Protein AF-0000000067007371 (afdb_homodimer)

Organism: NCBI:txid86049

Secondary structure (DSSP, 8-state):
----S--TTS-HHHHT--SEEEEE-SSHHHHHHHHHHHHHHHHH---EEEEE--GGGTGGGSHHHHTT-TT--S-EEEETTSSS-EEE-SHHHHHHHHHHHH-TT-SSS-SSHHHHHHHHHHHHHIIIIIHHHHHHHHIIIIISSS--HHHHHHHHHHHHHHHHHHHHHHHTTTSSS--SSSSSSTT----HHHHHHHHHHTTTTTTT--HHHHTT-HHHHHHHHHHHT-HHHHHHTSGGGS--/----S--TTS-HHHHT--SEEEEE-SSHHHHHHHHHHHHHHHHH---EEEEE--GGGTGGGSHHHHHH-TT--S-EEEETTSSS-EEE-SHHHHHHHHHHHH-TT-SSS-SSHHHHHHHHHHHHHIIIIIHHHHHHHHIIIIISSS--HHHHHHHHHHHHHHHHHHHHHHHTTTSSS--SSSBSSTT-B--HHHHHHHHHHTTTTTTT--HHHHTT-HHHHHHHHHHHT-HHHHHHTSGGGS--

pLDDT: mean 97.07, std 6.22, range [36.91, 99.0]

Sequence (488 aa):
MANNLYIAETPKEVAEAKGLHLITQNTPNGQATQILLEELADSYGTQWTTTLINIMTNEQKKEWFLRLNPNGRIPVLVDNTQSPPFSVIETSAQLLYLLKFFDKEDKFGFKDELERNEALQWIFFWHGGGAPYQGQVNHFTRAAPEKIPYAINRYKNETLRVYGVLEIRLSGIYADGPRDYLAGKGKGKYSVADIKTWPWVKGWERSGFTADEMKPFPHLMKWVDRIAAREPVQRGIGDKYVQKMANNLYIAETPKEVAEAKGLHLITQNTPNGQATQILLEELADSYGTQWTTTLINIMTNEQKKEWFLRLNPNGRIPVLVDNTQSPPFSVIETSAQLLYLLKFFDKEDKFGFKDELERNEALQWIFFWHGGGAPYQGQVNHFTRAAPEKIPYAINRYKNETLRVYGVLEIRLSGIYADGPRDYLAGKGKGKYSVADIKTWPWVKGWERSGFTADEMKPFPHLMKWVDRIAAREPVQRGIGDKYVQK

Solvent-accessible surface area (backbone atoms only — not comparable to full-atom values): 25617 Å² total; per-residue (Å²): 124,83,59,53,60,64,50,93,79,29,55,62,76,67,64,67,49,61,48,36,33,36,39,27,40,76,41,45,60,22,22,24,49,38,20,51,49,39,44,35,24,75,75,70,63,54,72,69,46,75,47,76,55,60,69,90,74,45,59,36,68,35,67,46,40,30,48,53,28,63,78,38,58,72,30,37,40,34,35,47,77,42,88,71,62,42,60,34,34,44,54,68,35,37,48,52,49,43,44,73,76,62,33,89,80,35,72,46,58,52,85,51,68,67,40,36,45,46,25,40,22,48,35,45,43,29,47,38,44,41,51,49,29,46,51,45,24,41,36,40,70,68,64,43,93,56,86,46,69,67,61,35,50,51,24,46,50,50,30,51,50,44,52,46,31,51,19,46,59,23,42,12,79,68,41,94,40,59,32,70,33,82,22,50,72,80,40,32,44,73,26,54,31,43,43,62,40,44,49,52,60,69,39,42,55,84,58,67,50,51,72,76,76,46,59,87,29,60,49,43,52,51,39,46,53,59,53,61,70,36,67,37,45,46,54,26,69,30,71,88,50,48,85,129,124,82,60,53,62,64,50,92,79,30,54,64,75,67,65,68,50,60,48,34,34,36,37,28,40,75,41,46,60,23,23,26,50,38,20,51,50,40,44,35,24,74,74,69,65,54,70,70,46,75,47,76,55,59,68,90,74,46,58,36,68,34,67,45,40,28,50,54,27,63,76,38,60,70,30,37,38,32,34,48,79,43,88,71,62,43,62,34,34,44,53,68,34,38,48,52,49,43,45,72,77,63,32,90,79,36,73,47,58,51,85,52,67,67,40,36,45,44,25,41,23,49,35,48,42,28,47,38,43,40,50,50,30,45,51,45,24,40,36,40,71,68,66,45,93,57,88,46,68,69,60,36,52,50,23,46,52,49,31,52,51,45,51,48,31,51,20,46,61,22,42,13,78,70,40,94,42,59,32,67,33,81,22,50,73,82,40,32,43,74,26,53,34,42,43,60,40,44,48,52,62,69,39,43,55,83,58,68,49,50,73,78,78,46,60,87,29,60,50,42,52,50,39,46,53,59,53,60,68,38,65,37,46,47,55,26,70,32,70,87,51,49,87,129

Nearest PDB structures (foldseek):
  5hfk-assembly1_B  TM=9.482E-01  e=2.606E-15  Escherichia coli K-12
  3gx0-assembly1_A-2  TM=9.433E-01  e=2.606E-15  Escherichia coli K-12
  4zb6-assembly2_C  TM=9.340E-01  e=1.741E-14  Phanerodontia chrysosporium
  4zba-assembly2_C  TM=9.296E-01  e=2.127E-14  Phanerodontia chrysosporium
  4zb8-assembly1_A  TM=9.140E-01  e=2.731E-14  Phanerodontia chrysosporium

Radius of gyration: 21.6 Å; Cα contacts (8 Å, |Δi|>4): 812; chains: 2; bounding box: 57×59×53 Å

InterPro domains:
  IPR004045 Glutathione S-transferase, N-terminal [PF02798] (30-99)
  IPR004045 Glutathione S-transferase, N-terminal [PS50404] (17-106)
  IPR004046 Glutathione S-transferase, C-terminal [PF00043] (157-231)
  IPR010987 Glutathione S-transferase, C-terminal-like [PS50405] (112-244)
  IPR036249 Thioredoxin-like superfamily [SSF52833] (24-106)
  IPR036282 Glutathione S-transferase, C-terminal domain superfamily [SSF47616] (111-238)
  IPR040079 Glutathione transferase family [SFLDS00019] (25-230)

Foldseek 3Di:
DPLDLADPPADPCVVVFAFKEKEAFLALLQLLLLLVQLVLCVVPVDDYYYDYDDCVVLPLVDPSNCSLPVVSDDIWMWGVVDVNIDIDDDSLSSQVVCCVPRVVPQLQADPDPVLNVQLVVLLCLCSVQQPVLLVQLCCQVPVDPDHDPVSNVVSVVSNLVSLVVQLCQQQQPVHDGGALDRTDPDNDHNHSSLSSHQSRVLCCVVSPDDPVSCVVRVSSVNSNVVVCPDPSSDVSNDPVNHDD/DPLDLADPPADPCVVVFAFKEKEAFLALLQLLLLLVQLVLCVVPVDDYYYDYDDCVVLPLVDPSNCSLPVVSDDIWMWGVVDVNIDIADDSLSSQVVCCVPRVVPQLQADPDPVLNVQLVVLLCLCSVQQPVLLVQLCCQVPVDPDHDPVSNVVSVVSNLVSLVVQLCQQQQPVHDGGALDRTDPDNDHNHSSLSSHQSRVLCCVVSPDDPVSCVVRVSSVNSNVVVCPDPSSDVSNDPVNHDD

Structure (mmCIF, N/CA/C/O backbone):
data_AF-0000000067007371-model_v1
#
loop_
_entity.id
_entity.type
_entity.pdbx_description
1 polymer 'Disulfide-bond oxidoreductase'
#
loop_
_atom_site.group_PDB
_atom_site.id
_atom_site.type_symbol
_atom_site.label_atom_id
_atom_site.label_alt_id
_atom_site.label_comp_id
_atom_site.label_asym_id
_atom_site.label_entity_id
_atom_site.label_seq_id
_atom_site.pdbx_PDB_ins_code
_atom_site.Cartn_x
_atom_site.Cartn_y
_atom_site.Cartn_z
_atom_site.occupancy
_atom_site.B_iso_or_equiv
_atom_site.auth_seq_id
_atom_site.auth_comp_id
_atom_site.auth_asym_id
_atom_site.auth_atom_id
_atom_site.pdbx_PDB_model_num
ATOM 1 N N . MET A 1 1 ? -29 11.773 10.828 1 38.19 1 MET A N 1
ATOM 2 C CA . MET A 1 1 ? -28.078 12.891 11.031 1 38.19 1 MET A CA 1
ATOM 3 C C . MET A 1 1 ? -27.188 13.094 9.812 1 38.19 1 MET A C 1
ATOM 5 O O . MET A 1 1 ? -26.734 12.117 9.195 1 38.19 1 MET A O 1
ATOM 9 N N . ALA A 1 2 ? -27.234 14.094 9.156 1 43.28 2 ALA A N 1
ATOM 10 C CA . ALA A 1 2 ? -26.516 14.43 7.934 1 43.28 2 ALA A CA 1
ATOM 11 C C . ALA A 1 2 ? -25.062 13.984 8.016 1 43.28 2 ALA A C 1
ATOM 13 O O . ALA A 1 2 ? -24.406 14.141 9.047 1 43.28 2 ALA A O 1
ATOM 14 N N . ASN A 1 3 ? -24.562 12.922 7.254 1 58.81 3 ASN A N 1
ATOM 15 C CA . ASN A 1 3 ? -23.234 12.352 7.008 1 58.81 3 ASN A CA 1
ATOM 16 C C . ASN A 1 3 ? -22.188 13.43 6.773 1 58.81 3 ASN A C 1
ATOM 18 O O . ASN A 1 3 ? -21.828 13.703 5.633 1 58.81 3 ASN A O 1
ATOM 22 N N . ASN A 1 4 ? -22.094 14.352 7.801 1 80.81 4 ASN A N 1
ATOM 23 C CA . ASN A 1 4 ? -21.219 15.508 7.66 1 80.81 4 ASN A CA 1
ATOM 24 C C . ASN A 1 4 ? -19.781 15.156 8.039 1 80.81 4 ASN A C 1
ATOM 26 O O . ASN A 1 4 ? -19.531 14.617 9.125 1 80.81 4 ASN A O 1
ATOM 30 N N . LEU A 1 5 ? -18.891 15.391 7.152 1 91.25 5 LEU A N 1
ATOM 31 C CA . LEU A 1 5 ? -17.453 15.203 7.395 1 91.25 5 LEU A CA 1
ATOM 32 C C . LEU A 1 5 ? -16.984 16.047 8.57 1 91.25 5 LEU A C 1
ATOM 34 O O . LEU A 1 5 ? -16.125 15.625 9.352 1 91.25 5 LEU A O 1
ATOM 38 N N . TYR A 1 6 ? -17.625 17.234 8.734 1 95.5 6 TYR A N 1
ATOM 39 C CA . TYR A 1 6 ? -17.25 18.156 9.805 1 95.5 6 TYR A CA 1
ATOM 40 C C . TYR A 1 6 ? -18.375 18.281 10.836 1 95.5 6 TYR A C 1
ATOM 42 O O . TYR A 1 6 ? -19.531 18.484 10.477 1 95.5 6 TYR A O 1
ATOM 50 N N . ILE A 1 7 ? -18 18.109 12.094 1 95.94 7 ILE A N 1
ATOM 51 C CA . ILE A 1 7 ? -18.938 18.234 13.211 1 95.94 7 ILE A CA 1
ATOM 52 C C . ILE A 1 7 ? -18.531 19.406 14.102 1 95.94 7 ILE A C 1
ATOM 54 O O . ILE A 1 7 ? -17.516 20.062 13.852 1 95.94 7 ILE A O 1
ATOM 58 N N . ALA A 1 8 ? -19.344 19.656 15.086 1 96 8 ALA A N 1
ATOM 59 C CA . ALA A 1 8 ? -19.109 20.812 15.953 1 96 8 ALA A CA 1
ATOM 60 C C . ALA A 1 8 ? -17.734 20.75 16.609 1 96 8 ALA A C 1
ATOM 62 O O . ALA A 1 8 ? -17.094 21.766 16.844 1 96 8 ALA A O 1
ATOM 63 N N . GLU A 1 9 ? -17.25 19.5 16.828 1 96.44 9 GLU A N 1
ATOM 64 C CA . GLU A 1 9 ? -16 19.281 17.547 1 96.44 9 GLU A CA 1
ATOM 65 C C . GLU A 1 9 ? -14.797 19.391 16.609 1 96.44 9 GLU A C 1
ATOM 67 O O . GLU A 1 9 ? -13.648 19.422 17.062 1 96.44 9 GLU A O 1
ATOM 72 N N . THR A 1 10 ? -15.039 19.453 15.352 1 97.56 10 THR A N 1
ATOM 73 C CA . THR A 1 10 ? -13.938 19.641 14.414 1 97.56 10 THR A CA 1
ATOM 74 C C . THR A 1 10 ? -13.266 20.984 14.625 1 97.56 10 THR A C 1
ATOM 76 O O . THR A 1 10 ? -13.938 22.031 14.641 1 97.56 10 THR A O 1
ATOM 79 N N . PRO A 1 11 ? -11.914 21 14.836 1 97.75 11 PRO A N 1
ATOM 80 C CA . PRO A 1 11 ? -11.242 22.281 15 1 97.75 11 PRO A CA 1
ATOM 81 C C . PRO A 1 11 ? -11.578 23.281 13.883 1 97.75 11 PRO A C 1
ATOM 83 O O . PRO A 1 11 ? -11.68 22.891 12.719 1 97.75 11 PRO A O 1
ATOM 86 N N . LYS A 1 12 ? -11.688 24.516 14.203 1 97.25 12 LYS A N 1
ATOM 87 C CA . LYS A 1 12 ? -12.125 25.562 13.281 1 97.25 12 LYS A CA 1
ATOM 88 C C . LYS A 1 12 ? -11.203 25.641 12.07 1 97.25 12 LYS A C 1
ATOM 90 O O . LYS A 1 12 ? -11.672 25.797 10.938 1 97.25 12 LYS A O 1
ATOM 95 N N . GLU A 1 13 ? -9.93 25.516 12.297 1 96.81 13 GLU A N 1
ATOM 96 C CA . GLU A 1 13 ? -8.953 25.641 11.211 1 96.81 13 GLU A CA 1
ATOM 97 C C . GLU A 1 13 ? -9.148 24.531 10.18 1 96.81 13 GLU A C 1
ATOM 99 O O . GLU A 1 13 ? -8.836 24.703 9 1 96.81 13 GLU A O 1
ATOM 104 N N . VAL A 1 14 ? -9.648 23.375 10.586 1 97.88 14 VAL A N 1
ATOM 105 C CA . VAL A 1 14 ? -9.914 22.266 9.688 1 97.88 14 VAL A CA 1
ATOM 106 C C . VAL A 1 14 ? -11.281 22.438 9.031 1 97.88 14 VAL A C 1
ATOM 108 O O . VAL A 1 14 ? -11.398 22.359 7.805 1 97.88 14 VAL A O 1
ATOM 111 N N . ALA A 1 15 ? -12.281 22.766 9.828 1 96.94 15 ALA A N 1
ATOM 112 C CA . ALA A 1 15 ? -13.664 22.844 9.352 1 96.94 15 ALA A CA 1
ATOM 113 C C . ALA A 1 15 ? -13.844 24.016 8.383 1 96.94 15 ALA A C 1
ATOM 115 O O . ALA A 1 15 ? -14.68 23.953 7.48 1 96.94 15 ALA A O 1
ATOM 116 N N . GLU A 1 16 ? -13.047 25.078 8.492 1 97.06 16 GLU A N 1
ATOM 117 C CA . GLU A 1 16 ? -13.234 26.281 7.699 1 97.06 16 GLU A CA 1
ATOM 118 C C . GLU A 1 16 ? -12.203 26.375 6.578 1 97.06 16 GLU A C 1
ATOM 120 O O . GLU A 1 16 ? -12.219 27.328 5.789 1 97.06 16 GLU A O 1
ATOM 125 N N . ALA A 1 17 ? -11.273 25.391 6.566 1 97.31 17 ALA A N 1
ATOM 126 C CA . ALA A 1 17 ? -10.273 25.406 5.5 1 97.31 17 ALA A CA 1
ATOM 127 C C . ALA A 1 17 ? -10.938 25.375 4.125 1 97.31 17 ALA A C 1
ATOM 129 O O . ALA A 1 17 ? -11.961 24.719 3.938 1 97.31 17 ALA A O 1
ATOM 130 N N . LYS A 1 18 ? -10.359 26.094 3.213 1 96.06 18 LYS A N 1
ATOM 131 C CA . LYS A 1 18 ? -10.82 26.109 1.828 1 96.06 18 LYS A CA 1
ATOM 132 C C . LYS A 1 18 ? -9.82 25.422 0.902 1 96.06 18 LYS A C 1
ATOM 134 O O . LYS A 1 18 ? -8.656 25.234 1.269 1 96.06 18 LYS A O 1
ATOM 139 N N . GLY A 1 19 ? -10.305 24.984 -0.241 1 97.88 19 GLY A N 1
ATOM 140 C CA . GLY A 1 19 ? -9.391 24.328 -1.167 1 97.88 19 GLY A CA 1
ATOM 141 C C . GLY A 1 19 ? -8.789 23.047 -0.605 1 97.88 19 GLY A C 1
ATOM 142 O O . GLY A 1 19 ? -9.477 22.266 0.059 1 97.88 19 GLY A O 1
ATOM 143 N N . LEU A 1 20 ? -7.516 22.781 -0.909 1 98.81 20 LEU A N 1
ATOM 144 C CA . LEU A 1 20 ? -6.785 21.641 -0.361 1 98.81 20 LEU A CA 1
ATOM 145 C C . LEU A 1 20 ? -6.316 21.938 1.062 1 98.81 20 LEU A C 1
ATOM 147 O O . LEU A 1 20 ? -5.812 23.016 1.345 1 98.81 20 LEU A O 1
ATOM 151 N N . HIS A 1 21 ? -6.543 20.984 1.961 1 98.88 21 HIS A N 1
A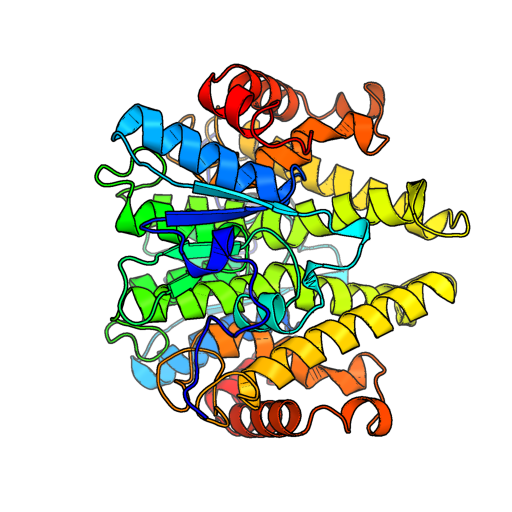TOM 152 C CA . HIS A 1 21 ? -6.113 21.109 3.35 1 98.88 21 HIS A CA 1
ATOM 153 C C . HIS A 1 21 ? -5.449 19.828 3.84 1 98.88 21 HIS A C 1
ATOM 155 O O . HIS A 1 21 ? -6.008 18.734 3.682 1 98.88 21 HIS A O 1
ATOM 161 N N . LEU A 1 22 ? -4.238 19.969 4.398 1 98.94 22 LEU A N 1
ATOM 162 C CA . LEU A 1 22 ? -3.479 18.828 4.895 1 98.94 22 LEU A CA 1
ATOM 163 C C . LEU A 1 22 ? -3.436 18.828 6.418 1 98.94 22 LEU A C 1
ATOM 165 O O . LEU A 1 22 ? -3.012 19.797 7.035 1 98.94 22 LEU A O 1
ATOM 169 N N . ILE A 1 23 ? -3.963 17.812 7.035 1 98.88 23 ILE A N 1
ATOM 170 C CA . ILE A 1 23 ? -3.775 17.547 8.461 1 98.88 23 ILE A CA 1
ATOM 171 C C . ILE A 1 23 ? -2.621 16.562 8.648 1 98.88 23 ILE A C 1
ATOM 173 O O . ILE A 1 23 ? -2.688 15.422 8.188 1 98.88 23 ILE A O 1
ATOM 177 N N . THR A 1 24 ? -1.549 17 9.352 1 98.69 24 THR A N 1
ATOM 178 C CA . THR A 1 24 ? -0.344 16.188 9.289 1 98.69 24 THR A CA 1
ATOM 179 C C . THR A 1 24 ? 0.522 16.406 10.531 1 98.69 24 THR A C 1
ATOM 181 O O . THR A 1 24 ? 0.162 17.188 11.414 1 98.69 24 THR A O 1
ATOM 184 N N . GLN A 1 25 ? 1.414 15.617 10.719 1 98.38 25 GLN A N 1
ATOM 185 C CA . GLN A 1 25 ? 2.607 15.727 11.547 1 98.38 25 GLN A CA 1
ATOM 186 C C . GLN A 1 25 ? 3.857 15.32 10.773 1 98.38 25 GLN A C 1
ATOM 188 O O . GLN A 1 25 ? 3.797 14.461 9.891 1 98.38 25 GLN A O 1
ATOM 193 N N . ASN A 1 26 ? 5.02 15.883 11.078 1 98.19 26 ASN A N 1
ATOM 194 C CA . ASN A 1 26 ? 6.223 15.781 10.258 1 98.19 26 ASN A CA 1
ATOM 195 C C . ASN A 1 26 ? 6.902 14.422 10.43 1 98.19 26 ASN A C 1
ATOM 197 O O . ASN A 1 26 ? 8.102 14.359 10.695 1 98.19 26 ASN A O 1
ATOM 201 N N . THR A 1 27 ? 6.141 13.391 10.266 1 97.62 27 THR A N 1
ATOM 202 C CA . THR A 1 27 ? 6.613 12.016 10.188 1 97.62 27 THR A CA 1
ATOM 203 C C . THR A 1 27 ? 6.895 11.625 8.734 1 97.62 27 THR A C 1
ATOM 205 O O . THR A 1 27 ? 6.52 12.344 7.809 1 97.62 27 THR A O 1
ATOM 208 N N . PRO A 1 28 ? 7.543 10.508 8.523 1 98.31 28 PRO A N 1
ATOM 209 C CA . PRO A 1 28 ? 7.836 10.117 7.145 1 98.31 28 PRO A CA 1
ATOM 210 C C . PRO A 1 28 ? 6.582 10.016 6.277 1 98.31 28 PRO A C 1
ATOM 212 O O . PRO A 1 28 ? 6.605 10.398 5.105 1 98.31 28 PRO A O 1
ATOM 215 N N . ASN A 1 29 ? 5.473 9.523 6.836 1 98.44 29 ASN A N 1
ATOM 216 C CA . ASN A 1 29 ? 4.234 9.438 6.07 1 98.44 29 ASN A CA 1
ATOM 217 C C . ASN A 1 29 ? 3.691 10.828 5.738 1 98.44 29 ASN A C 1
ATOM 219 O O . ASN A 1 29 ? 3.236 11.062 4.617 1 98.44 29 ASN A O 1
ATOM 223 N N . GLY A 1 30 ? 3.703 11.742 6.707 1 98.75 30 GLY A N 1
ATOM 224 C CA . GLY A 1 30 ? 3.303 13.109 6.414 1 98.75 30 GLY A CA 1
ATOM 225 C C . GLY A 1 30 ? 4.184 13.781 5.375 1 98.75 30 GLY A C 1
ATOM 226 O O . GLY A 1 30 ? 3.684 14.469 4.48 1 98.75 30 GLY A O 1
ATOM 227 N N . GLN A 1 31 ? 5.453 13.5 5.457 1 98.94 31 GLN A N 1
ATOM 228 C CA . GLN A 1 31 ? 6.453 14.156 4.625 1 98.94 31 GLN A CA 1
ATOM 229 C C . GLN A 1 31 ? 6.238 13.836 3.148 1 98.94 31 GLN A C 1
ATOM 231 O O . GLN A 1 31 ? 6.488 14.672 2.281 1 98.94 31 GLN A O 1
ATOM 236 N N . ALA A 1 32 ? 5.793 12.672 2.818 1 98.94 32 ALA A N 1
ATOM 237 C CA . ALA A 1 32 ? 5.562 12.32 1.42 1 98.94 32 ALA A CA 1
ATOM 238 C C . ALA A 1 32 ? 4.539 13.25 0.779 1 98.94 32 ALA A C 1
ATOM 240 O O . ALA A 1 32 ? 4.777 13.805 -0.297 1 98.94 32 ALA A O 1
ATOM 241 N N . THR A 1 33 ? 3.422 13.445 1.438 1 98.94 33 THR A N 1
ATOM 242 C CA . THR A 1 33 ? 2.381 14.328 0.919 1 98.94 33 THR A CA 1
ATOM 243 C C . THR A 1 33 ? 2.846 15.781 0.935 1 98.94 33 THR A C 1
ATOM 245 O O . THR A 1 33 ? 2.617 16.516 -0.024 1 98.94 33 THR A O 1
ATOM 248 N N . GLN A 1 34 ? 3.537 16.125 2.014 1 98.94 34 GLN A N 1
ATOM 249 C CA . GLN A 1 34 ? 4.078 17.469 2.123 1 98.94 34 GLN A CA 1
ATOM 250 C C . GLN A 1 34 ? 5.012 17.797 0.957 1 98.94 34 GLN A C 1
ATOM 252 O O . GLN A 1 34 ? 4.891 18.844 0.326 1 98.94 34 GLN A O 1
ATOM 257 N N . ILE A 1 35 ? 5.891 16.875 0.633 1 99 35 ILE A N 1
ATOM 258 C CA . ILE A 1 35 ? 6.879 17.047 -0.424 1 99 35 ILE A CA 1
ATOM 259 C C . ILE A 1 35 ? 6.172 17.219 -1.768 1 99 35 ILE A C 1
ATOM 261 O O . ILE A 1 35 ? 6.5 18.125 -2.537 1 99 35 ILE A O 1
ATOM 265 N N . LEU A 1 36 ? 5.191 16.359 -2.07 1 99 36 LEU A N 1
ATOM 266 C CA . LEU A 1 36 ? 4.52 16.469 -3.359 1 99 36 LEU A CA 1
ATOM 267 C C . LEU A 1 36 ? 3.775 17.797 -3.459 1 99 36 LEU A C 1
ATOM 269 O O . LEU A 1 36 ? 3.754 18.438 -4.52 1 99 36 LEU A O 1
ATOM 273 N N . LEU A 1 37 ? 3.139 18.25 -2.359 1 98.94 37 LEU A N 1
ATOM 274 C CA . LEU A 1 37 ? 2.453 19.531 -2.367 1 98.94 37 LEU A CA 1
ATOM 275 C C . LEU A 1 37 ? 3.43 20.672 -2.66 1 98.94 37 LEU A C 1
ATOM 277 O O . LEU A 1 37 ? 3.129 21.562 -3.455 1 98.94 37 LEU A O 1
ATOM 281 N N . GLU A 1 38 ? 4.609 20.609 -2.041 1 98.94 38 GLU A N 1
ATOM 282 C CA . GLU A 1 38 ? 5.637 21.609 -2.305 1 98.94 38 GLU A CA 1
ATOM 283 C C . GLU A 1 38 ? 6.094 21.562 -3.76 1 98.94 38 GLU A C 1
ATOM 285 O O . GLU A 1 38 ? 6.305 22.609 -4.383 1 98.94 38 GLU A O 1
ATOM 290 N N . GLU A 1 39 ? 6.258 20.375 -4.32 1 98.94 39 GLU A N 1
ATOM 291 C CA . GLU A 1 39 ? 6.609 20.203 -5.727 1 98.94 39 GLU A CA 1
ATOM 292 C C . GLU A 1 39 ? 5.543 20.812 -6.633 1 98.94 39 GLU A C 1
ATOM 294 O O . GLU A 1 39 ? 5.867 21.516 -7.602 1 98.94 39 GLU A O 1
ATOM 299 N N . LEU A 1 40 ? 4.309 20.562 -6.344 1 98.94 40 LEU A N 1
ATOM 300 C CA . LEU A 1 40 ? 3.195 21.062 -7.148 1 98.94 40 LEU A CA 1
ATOM 301 C C . LEU A 1 40 ? 3.074 22.578 -7.047 1 98.94 40 LEU A C 1
ATOM 303 O O . LEU A 1 40 ? 2.693 23.234 -8.016 1 98.94 40 LEU A O 1
ATOM 307 N N . ALA A 1 41 ? 3.346 23.078 -5.863 1 98.81 41 ALA A N 1
ATOM 308 C CA . ALA A 1 41 ? 3.357 24.531 -5.707 1 98.81 41 ALA A CA 1
ATOM 309 C C . ALA A 1 41 ? 4.371 25.172 -6.645 1 98.81 41 ALA A C 1
ATOM 311 O O . ALA A 1 41 ? 4.059 26.141 -7.336 1 98.81 41 ALA A O 1
ATOM 312 N N . ASP A 1 42 ? 5.543 24.625 -6.664 1 98.81 42 ASP A N 1
ATOM 313 C CA . ASP A 1 42 ? 6.598 25.172 -7.512 1 98.81 42 ASP A CA 1
ATOM 314 C C . ASP A 1 42 ? 6.25 25.016 -8.992 1 98.81 42 ASP A C 1
ATOM 316 O O . ASP A 1 42 ? 6.559 25.891 -9.805 1 98.81 42 ASP A O 1
ATOM 320 N N . SER A 1 43 ? 5.598 23.953 -9.352 1 98.75 43 SER A N 1
ATOM 321 C CA . SER A 1 43 ? 5.367 23.625 -10.758 1 98.75 43 SER A CA 1
ATOM 322 C C . SER A 1 43 ? 4.121 24.312 -11.289 1 98.75 43 SER A C 1
ATOM 324 O O . SER A 1 43 ? 4.062 24.672 -12.469 1 98.75 43 SER A O 1
ATOM 326 N N . TYR A 1 44 ? 3.1 24.484 -10.422 1 98.62 44 TYR A N 1
ATOM 327 C CA . TYR A 1 44 ? 1.796 24.875 -10.953 1 98.62 44 TYR A CA 1
ATOM 328 C C . TYR A 1 44 ? 1.174 25.984 -10.117 1 98.62 44 TYR A C 1
ATOM 330 O O . TYR A 1 44 ? 0.055 26.422 -10.391 1 98.62 44 TYR A O 1
ATOM 338 N N . GLY A 1 45 ? 1.798 26.391 -9.047 1 98.69 45 GLY A N 1
ATOM 339 C CA . GLY A 1 45 ? 1.226 27.375 -8.148 1 98.69 45 GLY A CA 1
ATOM 340 C C . GLY A 1 45 ? 0.142 26.828 -7.25 1 98.69 45 GLY A C 1
ATOM 341 O O . GLY A 1 45 ? -0.699 27.562 -6.746 1 98.69 45 GLY A O 1
ATOM 342 N N . THR A 1 46 ? 0.158 25.516 -7.031 1 98.75 46 THR A N 1
ATOM 343 C CA . THR A 1 46 ? -0.824 24.859 -6.176 1 98.75 46 THR A CA 1
ATOM 344 C C . THR A 1 46 ? -0.769 25.422 -4.762 1 98.75 46 THR A C 1
ATOM 346 O O . THR A 1 46 ? 0.314 25.594 -4.199 1 98.75 46 THR A O 1
ATOM 349 N N . GLN A 1 47 ? -1.953 25.688 -4.238 1 98.69 47 GLN A N 1
ATOM 350 C CA . GLN A 1 47 ? -2.061 26.219 -2.883 1 98.69 47 GLN A CA 1
ATOM 351 C C . GLN A 1 47 ? -2.773 25.219 -1.966 1 98.69 47 GLN A C 1
ATOM 353 O O . GLN A 1 47 ? -3.641 24.469 -2.412 1 98.69 47 GLN A O 1
ATOM 358 N N . TRP A 1 48 ? -2.355 25.25 -0.688 1 98.81 48 TRP A N 1
ATOM 359 C CA . TRP A 1 48 ? -3.018 24.453 0.339 1 98.81 48 TRP A CA 1
ATOM 360 C C . TRP A 1 48 ? -2.803 25.062 1.722 1 98.81 48 TRP A C 1
ATOM 362 O O . TRP A 1 48 ? -1.942 25.922 1.899 1 98.81 48 TRP A O 1
ATOM 372 N N . THR A 1 49 ? -3.635 24.656 2.637 1 98.69 49 THR A N 1
ATOM 373 C CA . THR A 1 49 ? -3.43 24.984 4.043 1 98.69 49 THR A CA 1
ATOM 374 C C . THR A 1 49 ? -3.125 23.719 4.852 1 98.69 49 THR A C 1
ATOM 376 O O . THR A 1 49 ? -3.301 22.609 4.359 1 98.69 49 THR A O 1
ATOM 379 N N . THR A 1 50 ? -2.541 23.922 6.035 1 98.56 50 THR A N 1
ATOM 380 C CA . THR A 1 50 ? -2.104 22.797 6.84 1 98.56 50 THR A CA 1
ATOM 381 C C . THR A 1 50 ? -2.51 22.969 8.297 1 98.56 50 THR A C 1
ATOM 383 O O . THR A 1 50 ? -2.416 24.078 8.844 1 98.56 50 THR A O 1
ATOM 386 N N . THR A 1 51 ? -3.041 22 8.859 1 98.5 51 THR A N 1
ATOM 387 C CA . THR A 1 51 ? -3.166 21.875 10.305 1 98.5 51 THR A CA 1
ATOM 388 C C . THR A 1 51 ? -2.199 20.828 10.852 1 98.5 51 THR A C 1
ATOM 390 O O . THR A 1 51 ? -2.227 19.672 10.422 1 98.5 51 THR A O 1
ATOM 393 N N . LEU A 1 52 ? -1.316 21.25 11.75 1 98.25 52 LEU A N 1
ATOM 394 C CA . LEU A 1 52 ? -0.397 20.328 12.414 1 98.25 52 LEU A CA 1
ATOM 395 C C . LEU A 1 52 ? -1.009 19.797 13.703 1 98.25 52 LEU A C 1
ATOM 397 O O . LEU A 1 52 ? -1.534 20.547 14.516 1 98.25 52 LEU A O 1
ATOM 401 N N . ILE A 1 53 ? -1.025 18.5 13.844 1 97.12 53 ILE A N 1
ATOM 402 C CA . ILE A 1 53 ? -1.511 17.906 15.086 1 97.12 53 ILE A CA 1
ATOM 403 C C . ILE A 1 53 ? -0.407 17.078 15.727 1 97.12 53 ILE A C 1
ATOM 405 O O . ILE A 1 53 ? 0.589 16.75 15.078 1 97.12 53 ILE A O 1
ATOM 409 N N . ASN A 1 54 ? -0.558 16.812 17.062 1 95.94 54 ASN A N 1
ATOM 410 C CA . ASN A 1 54 ? 0.331 15.93 17.812 1 95.94 54 ASN A CA 1
ATOM 411 C C . ASN A 1 54 ? -0.299 14.562 18.047 1 95.94 54 ASN A C 1
ATOM 413 O O . ASN A 1 54 ? -1.179 14.414 18.891 1 95.94 54 ASN A O 1
ATOM 417 N N . ILE A 1 55 ? 0.226 13.57 17.344 1 94.94 55 ILE A N 1
ATOM 418 C CA . ILE A 1 55 ? -0.418 12.266 17.375 1 94.94 55 ILE A CA 1
ATOM 419 C C . ILE A 1 55 ? -0.149 11.602 18.734 1 94.94 55 ILE A C 1
ATOM 421 O O . ILE A 1 55 ? -0.833 10.648 19.109 1 94.94 55 ILE A O 1
ATOM 425 N N . MET A 1 56 ? 0.822 12.125 19.453 1 93.75 56 MET A N 1
ATOM 426 C CA . MET A 1 56 ? 1.117 11.562 20.766 1 93.75 56 MET A CA 1
ATOM 427 C C . MET A 1 56 ? -0.007 11.859 21.766 1 93.75 56 MET A C 1
ATOM 429 O O . MET A 1 56 ? -0.099 11.227 22.812 1 93.75 56 MET A O 1
ATOM 433 N N . THR A 1 57 ? -0.854 12.812 21.469 1 95.62 57 THR A N 1
ATOM 434 C CA . THR A 1 57 ? -1.969 13.172 22.344 1 95.62 57 THR A CA 1
ATOM 435 C C . THR A 1 57 ? -3.234 12.422 21.938 1 95.62 57 THR A C 1
ATOM 437 O O . THR A 1 57 ? -4.305 12.641 22.516 1 95.62 57 THR A O 1
ATOM 440 N N . ASN A 1 58 ? -3.211 11.641 20.938 1 96.12 58 ASN A N 1
ATOM 441 C CA . ASN A 1 58 ? -4.305 10.836 20.391 1 96.12 58 ASN A CA 1
ATOM 442 C C . ASN A 1 58 ? -5.41 11.711 19.812 1 96.12 58 ASN A C 1
ATOM 444 O O . ASN A 1 58 ? -6.582 11.328 19.828 1 96.12 58 ASN A O 1
ATOM 448 N N . GLU A 1 59 ? -5 12.914 19.422 1 95.69 59 GLU A N 1
ATOM 449 C CA . GLU A 1 59 ? -5.934 13.805 18.734 1 95.69 59 GLU A CA 1
ATOM 450 C C . GLU A 1 59 ? -6.605 13.094 17.562 1 95.69 59 GLU A C 1
ATOM 452 O O . GLU A 1 59 ? -7.805 13.266 17.328 1 95.69 59 GLU A O 1
ATOM 457 N N . GLN A 1 60 ? -5.883 12.25 16.891 1 97.25 60 GLN A N 1
ATOM 458 C CA . GLN A 1 60 ? -6.324 11.586 15.672 1 97.25 60 GLN A CA 1
ATOM 459 C C . GLN A 1 60 ? -7.277 10.438 15.984 1 97.25 60 GLN A C 1
ATOM 461 O O . GLN A 1 60 ? -7.77 9.766 15.07 1 97.25 60 GLN A O 1
ATOM 466 N N . LYS A 1 61 ? -7.555 10.242 17.266 1 97.5 61 LYS A N 1
ATOM 467 C CA . LYS A 1 61 ? -8.469 9.18 17.672 1 97.5 61 LYS A CA 1
ATOM 468 C C . LYS A 1 61 ? -9.844 9.742 18.016 1 97.5 61 LYS A C 1
ATOM 470 O O . LYS A 1 61 ? -10.789 8.984 18.25 1 97.5 61 LYS A O 1
ATOM 475 N N . LYS A 1 62 ? -9.984 11.031 18.016 1 97.69 62 LYS A N 1
ATOM 476 C CA . LYS A 1 62 ? -11.266 11.68 18.297 1 97.69 62 LYS A CA 1
ATOM 477 C C . LYS A 1 62 ? -12.219 11.555 17.125 1 97.69 62 LYS A C 1
ATOM 479 O O . LYS A 1 62 ? -11.789 11.445 15.969 1 97.69 62 LYS A O 1
ATOM 484 N N . GLU A 1 63 ? -13.484 11.688 17.406 1 96.75 63 GLU A N 1
ATOM 485 C CA . GLU A 1 63 ? -14.508 11.453 16.391 1 96.75 63 GLU A CA 1
ATOM 486 C C . GLU A 1 63 ? -14.32 12.391 15.195 1 96.75 63 GLU A C 1
ATOM 488 O O . GLU A 1 63 ? -14.516 11.984 14.047 1 96.75 63 GLU A O 1
ATOM 493 N N . TRP A 1 64 ? -13.992 13.68 15.445 1 97.69 64 TRP A N 1
ATOM 494 C CA . TRP A 1 64 ? -13.875 14.625 14.344 1 97.69 64 TRP A CA 1
ATOM 495 C C . TRP A 1 64 ? -12.844 14.148 13.328 1 97.69 64 TRP A C 1
ATOM 497 O O . TRP A 1 64 ? -13.039 14.312 12.117 1 97.69 64 TRP A O 1
ATOM 507 N N . PHE A 1 65 ? -11.766 13.594 13.867 1 98.44 65 PHE A N 1
ATOM 508 C CA . PHE A 1 65 ? -10.711 13.094 12.984 1 98.44 65 PHE A CA 1
ATOM 509 C C . PHE A 1 65 ? -11.117 11.773 12.344 1 98.44 65 PHE A C 1
ATOM 511 O O . PHE A 1 65 ? -10.875 11.555 11.156 1 98.44 65 PHE A O 1
ATOM 518 N N . LEU A 1 66 ? -11.797 10.875 13.078 1 97.94 66 LEU A N 1
ATOM 519 C CA . LEU A 1 66 ? -12.18 9.562 12.578 1 97.94 66 LEU A CA 1
ATOM 520 C C . LEU A 1 66 ? -13.203 9.688 11.453 1 97.94 66 LEU A C 1
ATOM 522 O O . LEU A 1 66 ? -13.273 8.82 10.578 1 97.94 66 LEU A O 1
ATOM 526 N N . ARG A 1 67 ? -13.922 10.75 11.406 1 97.12 67 ARG A N 1
ATOM 527 C CA . ARG A 1 67 ? -14.859 11.016 10.32 1 97.12 67 ARG A CA 1
ATOM 528 C C . ARG A 1 67 ? -14.125 11.352 9.031 1 97.12 67 ARG A C 1
ATOM 530 O O . ARG A 1 67 ? -14.625 11.078 7.938 1 97.12 67 ARG A O 1
ATOM 537 N N . LEU A 1 68 ? -12.906 11.906 9.188 1 97.75 68 LEU A N 1
ATOM 538 C CA . LEU A 1 68 ? -12.07 12.195 8.023 1 97.75 68 LEU A CA 1
ATOM 539 C C . LEU A 1 68 ? -11.258 10.969 7.625 1 97.75 68 LEU A C 1
ATOM 541 O O . LEU A 1 68 ? -11.031 10.727 6.438 1 97.75 68 LEU A O 1
ATOM 545 N N . ASN A 1 69 ? -10.867 10.203 8.641 1 98.19 69 ASN A N 1
ATOM 546 C CA . ASN A 1 69 ? -10.047 9.008 8.477 1 98.19 69 ASN A CA 1
ATOM 547 C C . ASN A 1 69 ? -10.352 7.961 9.539 1 98.19 69 ASN A C 1
ATOM 549 O O . ASN A 1 69 ? -9.758 7.965 10.617 1 98.19 69 ASN A O 1
ATOM 553 N N . PRO A 1 70 ? -11.102 6.996 9.227 1 97.94 70 PRO A N 1
ATOM 554 C CA . PRO A 1 70 ? -11.477 5.984 10.219 1 97.94 70 PRO A CA 1
ATOM 555 C C . PRO A 1 70 ? -10.266 5.211 10.75 1 97.94 70 PRO A C 1
ATOM 557 O O . PRO A 1 70 ? -10.367 4.535 11.781 1 97.94 70 PRO A O 1
ATOM 560 N N . ASN A 1 71 ? -9.148 5.305 10.055 1 98.31 71 ASN A N 1
ATOM 561 C CA . ASN A 1 71 ? -7.934 4.645 10.508 1 98.31 71 ASN A CA 1
ATOM 562 C C . ASN A 1 71 ? -7.277 5.406 11.656 1 98.31 71 ASN A C 1
ATOM 564 O O . ASN A 1 71 ? -6.41 4.871 12.344 1 98.31 71 ASN A O 1
ATOM 568 N N . GLY A 1 72 ? -7.68 6.695 11.836 1 98.25 72 GLY A N 1
ATOM 569 C CA . GLY A 1 72 ? -7.148 7.488 12.938 1 98.25 72 GLY A CA 1
ATOM 570 C C . GLY A 1 72 ? -5.652 7.707 12.844 1 98.25 72 GLY A C 1
ATOM 571 O O . GLY A 1 72 ? -4.949 7.641 13.859 1 98.25 72 GLY A O 1
ATOM 572 N N . ARG A 1 73 ? -5.141 7.898 11.641 1 98 73 ARG A N 1
ATOM 573 C CA . ARG A 1 73 ? -3.723 8.156 11.414 1 98 73 ARG A CA 1
ATOM 574 C C . ARG A 1 73 ? -3.52 9.352 10.492 1 98 73 ARG A C 1
ATOM 576 O O . ARG A 1 73 ? -4.352 9.625 9.625 1 98 73 ARG A O 1
ATOM 583 N N . ILE A 1 74 ? -2.498 10.141 10.672 1 98.31 74 ILE A N 1
ATOM 584 C CA . ILE A 1 74 ? -2.092 11.203 9.758 1 98.31 74 ILE A CA 1
ATOM 585 C C . ILE A 1 74 ? -1.242 10.617 8.633 1 98.31 74 ILE A C 1
ATOM 587 O O . ILE A 1 74 ? -0.669 9.531 8.781 1 98.31 74 ILE A O 1
ATOM 591 N N . PRO A 1 75 ? -1.129 11.219 7.555 1 98.75 75 PRO A N 1
ATOM 592 C CA . PRO A 1 75 ? -1.781 12.477 7.172 1 98.75 75 PRO A CA 1
ATOM 593 C C . PRO A 1 75 ? -3.166 12.258 6.566 1 98.75 75 PRO A C 1
ATOM 595 O O . PRO A 1 75 ? -3.49 11.148 6.137 1 98.75 75 PRO A O 1
ATOM 598 N N . VAL A 1 76 ? -4.008 13.266 6.625 1 98.88 76 VAL A N 1
ATOM 599 C CA . VAL A 1 76 ? -5.273 13.328 5.902 1 98.88 76 VAL A CA 1
ATOM 600 C C . VAL A 1 76 ? -5.273 14.539 4.969 1 98.88 76 VAL A C 1
ATOM 602 O O . VAL A 1 76 ? -4.918 15.641 5.375 1 98.88 76 VAL A O 1
ATOM 605 N N . LEU A 1 77 ? -5.551 14.328 3.711 1 98.94 77 LEU A N 1
ATOM 606 C CA . LEU A 1 77 ? -5.738 15.391 2.732 1 98.94 77 LEU A CA 1
ATOM 607 C C . LEU A 1 77 ? -7.219 15.594 2.426 1 98.94 77 LEU A C 1
ATOM 609 O O . LEU A 1 77 ? -7.926 14.633 2.1 1 98.94 77 LEU A O 1
ATOM 613 N N . VAL A 1 78 ? -7.711 16.781 2.604 1 98.81 78 VAL A N 1
ATOM 614 C CA . VAL A 1 78 ? -9.109 17.062 2.297 1 98.81 78 VAL A CA 1
ATOM 615 C C . VAL A 1 78 ? -9.195 18.047 1.128 1 98.81 78 VAL A C 1
ATOM 617 O O . VAL A 1 78 ? -8.539 19.094 1.133 1 98.81 78 VAL A O 1
ATOM 620 N N . ASP A 1 79 ? -9.891 17.719 0.109 1 98.75 79 ASP A N 1
ATOM 621 C CA . ASP A 1 79 ? -10.211 18.641 -0.974 1 98.75 79 ASP A CA 1
ATOM 622 C C . ASP A 1 79 ? -11.594 19.25 -0.774 1 98.75 79 ASP A C 1
ATOM 624 O O . ASP A 1 79 ? -12.609 18.641 -1.106 1 98.75 79 ASP A O 1
ATOM 628 N N . ASN A 1 80 ? -11.633 20.469 -0.308 1 97.88 80 ASN A N 1
ATOM 629 C CA . ASN A 1 80 ? -12.867 21.156 0.031 1 97.88 80 ASN A CA 1
ATOM 630 C C . ASN A 1 80 ? -13.531 21.766 -1.203 1 97.88 80 ASN A C 1
ATOM 632 O O . ASN A 1 80 ? -14.609 22.344 -1.112 1 97.88 80 ASN A O 1
ATOM 636 N N . THR A 1 81 ? -12.953 21.609 -2.371 1 97.44 81 THR A N 1
ATOM 637 C CA . THR A 1 81 ? -13.562 22.094 -3.6 1 97.44 81 THR A CA 1
ATOM 638 C C . THR A 1 81 ? -14.578 21.078 -4.133 1 97.44 81 THR A C 1
ATOM 640 O O . THR A 1 81 ? -15.375 21.406 -5.016 1 97.44 81 THR A O 1
ATOM 643 N N . GLN A 1 82 ? -14.469 19.875 -3.656 1 96.44 82 GLN A N 1
ATOM 644 C CA . GLN A 1 82 ? -15.469 18.859 -3.979 1 96.44 82 GLN A CA 1
ATOM 645 C C . GLN A 1 82 ? -16.734 19.047 -3.143 1 96.44 82 GLN A C 1
ATOM 647 O O . GLN A 1 82 ? -16.688 19.656 -2.068 1 96.44 82 GLN A O 1
ATOM 652 N N . SER A 1 83 ? -17.922 18.578 -3.666 1 93.19 83 SER A N 1
ATOM 653 C CA . SER A 1 83 ? -19.188 18.656 -2.951 1 93.19 83 SER A CA 1
ATOM 654 C C . SER A 1 83 ? -19.875 17.297 -2.893 1 93.19 83 SER A C 1
ATOM 656 O O . SER A 1 83 ? -20.344 16.797 -3.912 1 93.19 83 SER A O 1
ATOM 658 N N . PRO A 1 84 ? -19.969 16.781 -1.721 1 92.69 84 PRO A N 1
ATOM 659 C CA . PRO A 1 84 ? -19.344 17.203 -0.46 1 92.69 84 PRO A CA 1
ATOM 660 C C . PRO A 1 84 ? -17.812 17.141 -0.504 1 92.69 84 PRO A C 1
ATOM 662 O O . PRO A 1 84 ? -17.25 16.562 -1.431 1 92.69 84 PRO A O 1
ATOM 665 N N . PRO A 1 85 ? -17.125 17.75 0.539 1 96.44 85 PRO A N 1
ATOM 666 C CA . PRO A 1 85 ? -15.672 17.641 0.602 1 96.44 85 PRO A CA 1
ATOM 667 C C . PRO A 1 85 ? -15.188 16.203 0.526 1 96.44 85 PRO A C 1
ATOM 669 O O . PRO A 1 85 ? -15.852 15.289 1.033 1 96.44 85 PRO A O 1
ATOM 672 N N . PHE A 1 86 ? -14.016 16.062 -0.095 1 97.81 86 PHE A N 1
ATOM 673 C CA . PHE A 1 86 ? -13.477 14.727 -0.297 1 97.81 86 PHE A CA 1
ATOM 674 C C . PHE A 1 86 ? -12.227 14.508 0.548 1 97.81 86 PHE A C 1
ATOM 676 O O . PHE A 1 86 ? -11.219 15.203 0.366 1 97.81 86 PHE A O 1
ATOM 683 N N . SER A 1 87 ? -12.273 13.594 1.472 1 98.38 87 SER A N 1
ATOM 684 C CA . SER A 1 87 ? -11.133 13.242 2.312 1 98.38 87 SER A CA 1
ATOM 685 C C . SER A 1 87 ? -10.328 12.109 1.696 1 98.38 87 SER A C 1
ATOM 687 O O . SER A 1 87 ? -10.883 11.07 1.325 1 98.38 87 SER A O 1
ATOM 689 N N . VAL A 1 88 ? -9.062 12.312 1.607 1 98.81 88 VAL A N 1
ATOM 690 C CA . VAL A 1 88 ? -8.164 11.289 1.077 1 98.81 88 VAL A CA 1
ATOM 691 C C . VAL A 1 88 ? -7.254 10.773 2.188 1 98.81 88 VAL A C 1
ATOM 693 O O . VAL A 1 88 ? -6.441 11.531 2.732 1 98.81 88 VAL A O 1
ATOM 696 N N . ILE A 1 89 ? -7.438 9.484 2.467 1 98.31 89 ILE A N 1
ATOM 697 C CA . ILE A 1 89 ? -6.594 8.844 3.467 1 98.31 89 ILE A CA 1
ATOM 698 C C . ILE A 1 89 ? -5.543 7.973 2.777 1 98.31 89 ILE A C 1
ATOM 700 O O . ILE A 1 89 ? -5.547 7.844 1.55 1 98.31 89 ILE A O 1
ATOM 704 N N . GLU A 1 90 ? -4.652 7.43 3.615 1 98.69 90 GLU A N 1
ATOM 705 C CA . GLU A 1 90 ? -3.508 6.676 3.113 1 98.69 90 GLU A CA 1
ATOM 706 C C . GLU A 1 90 ? -2.594 7.555 2.266 1 98.69 90 GLU A C 1
ATOM 708 O O . GLU A 1 90 ? -3.014 8.078 1.233 1 98.69 90 GLU A O 1
ATOM 713 N N . THR A 1 91 ? -1.37 7.641 2.598 1 98.81 91 THR A N 1
ATOM 714 C CA . THR A 1 91 ? -0.39 8.539 1.999 1 98.81 91 THR A CA 1
ATOM 715 C C . THR A 1 91 ? -0.302 8.32 0.491 1 98.81 91 THR A C 1
ATOM 717 O O . THR A 1 91 ? -0.364 9.273 -0.287 1 98.81 91 THR A O 1
ATOM 720 N N . SER A 1 92 ? -0.234 7.066 0.092 1 98.94 92 SER A N 1
ATOM 721 C CA . SER A 1 92 ? -0.056 6.77 -1.326 1 98.94 92 SER A CA 1
ATOM 722 C C . SER A 1 92 ? -1.29 7.16 -2.133 1 98.94 92 SER A C 1
ATOM 724 O O . SER A 1 92 ? -1.174 7.617 -3.271 1 98.94 92 SER A O 1
ATOM 726 N N . ALA A 1 93 ? -2.479 6.973 -1.573 1 98.94 93 ALA A N 1
ATOM 727 C CA . ALA A 1 93 ? -3.693 7.43 -2.244 1 98.94 93 ALA A CA 1
ATOM 728 C C . ALA A 1 93 ? -3.719 8.953 -2.357 1 98.94 93 ALA A C 1
ATOM 730 O O . ALA A 1 93 ? -4.23 9.5 -3.336 1 98.94 93 ALA A O 1
ATOM 731 N N . GLN A 1 94 ? -3.18 9.656 -1.358 1 98.94 94 GLN A N 1
ATOM 732 C CA . GLN A 1 94 ? -3.066 11.109 -1.419 1 98.94 94 GLN A CA 1
ATOM 733 C C . GLN A 1 94 ? -2.164 11.547 -2.57 1 98.94 94 GLN A C 1
ATOM 735 O O . GLN A 1 94 ? -2.502 12.469 -3.318 1 98.94 94 GLN A O 1
ATOM 740 N N . LEU A 1 95 ? -1.05 10.852 -2.707 1 99 95 LEU A N 1
ATOM 741 C CA . LEU A 1 95 ? -0.132 11.172 -3.795 1 99 95 LEU A CA 1
ATOM 742 C C . LEU A 1 95 ? -0.805 10.977 -5.148 1 99 95 LEU A C 1
ATOM 744 O O . LEU A 1 95 ? -0.696 11.828 -6.031 1 99 95 LEU A O 1
ATOM 748 N N . LEU A 1 96 ? -1.528 9.891 -5.277 1 98.94 96 LEU A N 1
ATOM 749 C CA . LEU A 1 96 ? -2.172 9.594 -6.555 1 98.94 96 LEU A CA 1
ATOM 750 C C . LEU A 1 96 ? -3.334 10.547 -6.812 1 98.94 96 LEU A C 1
ATOM 752 O O . LEU A 1 96 ? -3.607 10.898 -7.961 1 98.94 96 LEU A O 1
ATOM 756 N N . TYR A 1 97 ? -4.012 10.984 -5.754 1 98.94 97 TYR A N 1
ATOM 757 C CA . TYR A 1 97 ? -5.051 12 -5.895 1 98.94 97 TYR A CA 1
ATOM 758 C C . TYR A 1 97 ? -4.469 13.305 -6.422 1 98.94 97 TYR A C 1
ATOM 760 O O . TYR A 1 97 ? -5.012 13.898 -7.359 1 98.94 97 TYR A O 1
ATOM 768 N N . LEU A 1 98 ? -3.377 13.695 -5.836 1 98.94 98 LEU A N 1
ATOM 769 C CA . LEU A 1 98 ? -2.721 14.93 -6.238 1 98.94 98 LEU A CA 1
ATOM 770 C C . LEU A 1 98 ? -2.205 14.836 -7.672 1 98.94 98 LEU A C 1
ATOM 772 O O . LEU A 1 98 ? -2.281 15.805 -8.43 1 98.94 98 LEU A O 1
ATOM 776 N N . LEU A 1 99 ? -1.669 13.672 -8.055 1 98.81 99 LEU A N 1
ATOM 777 C CA . LEU A 1 99 ? -1.251 13.469 -9.438 1 98.81 99 LEU A CA 1
ATOM 778 C C . LEU A 1 99 ? -2.42 13.672 -10.391 1 98.81 99 LEU A C 1
ATOM 780 O O . LEU A 1 99 ? -2.289 14.359 -11.398 1 98.81 99 LEU A O 1
ATOM 784 N N . LYS A 1 100 ? -3.545 13.086 -10.039 1 98.44 100 LYS A N 1
ATOM 785 C CA . LYS A 1 100 ? -4.699 13.078 -10.93 1 98.44 100 LYS A CA 1
ATOM 786 C C . LYS A 1 100 ? -5.281 14.484 -11.102 1 98.44 100 LYS A C 1
ATOM 788 O O . LYS A 1 100 ? -5.605 14.898 -12.211 1 98.44 100 LYS A O 1
ATOM 793 N N . PHE A 1 101 ? -5.328 15.266 -10.078 1 98.5 101 PHE A N 1
ATOM 794 C CA . PHE A 1 101 ? -6.156 16.469 -10.117 1 98.5 101 PHE A CA 1
ATOM 795 C C . PHE A 1 101 ? -5.289 17.719 -10.156 1 98.5 101 PHE A C 1
ATOM 797 O O . PHE A 1 101 ? -5.766 18.797 -10.523 1 98.5 101 PHE A O 1
ATOM 804 N N . PHE A 1 102 ? -3.955 17.547 -9.875 1 98.62 102 PHE A N 1
ATOM 805 C CA . PHE A 1 102 ? -3.189 18.766 -9.711 1 98.62 102 PHE A CA 1
ATOM 806 C C . PHE A 1 102 ? -1.883 18.703 -10.492 1 98.62 102 PHE A C 1
ATOM 808 O O . PHE A 1 102 ? -1.172 19.703 -10.609 1 98.62 102 PHE A O 1
ATOM 815 N N . ASP A 1 103 ? -1.477 17.547 -10.984 1 98.69 103 ASP A N 1
ATOM 816 C CA . ASP A 1 103 ? -0.263 17.391 -11.781 1 98.69 103 ASP A CA 1
ATOM 817 C C . ASP A 1 103 ? -0.592 17.312 -13.266 1 98.69 103 ASP A C 1
ATOM 819 O O . ASP A 1 103 ? -0.312 16.297 -13.914 1 98.69 103 ASP A O 1
ATOM 823 N N . LYS A 1 104 ? -1.013 18.328 -13.867 1 97.06 104 LYS A N 1
ATOM 824 C CA . LYS A 1 104 ? -1.664 18.406 -15.172 1 97.06 104 LYS A CA 1
ATOM 825 C C . LYS A 1 104 ? -0.743 17.891 -16.266 1 97.06 104 LYS A C 1
ATOM 827 O O . LYS A 1 104 ? -1.21 17.375 -17.281 1 97.06 104 LYS A O 1
ATOM 832 N N . GLU A 1 105 ? 0.516 17.984 -16.109 1 98 105 GLU A N 1
ATOM 833 C CA . GLU A 1 105 ? 1.456 17.609 -17.156 1 98 105 GLU A CA 1
ATOM 834 C C . GLU A 1 105 ? 2.199 16.328 -16.812 1 98 105 GLU A C 1
ATOM 836 O O . GLU A 1 105 ? 3.195 15.984 -17.453 1 98 105 GLU A O 1
ATOM 841 N N . ASP A 1 106 ? 1.783 15.656 -15.734 1 98.06 106 ASP A N 1
ATOM 842 C CA . ASP A 1 106 ? 2.424 14.43 -15.281 1 98.06 106 ASP A CA 1
ATOM 843 C C . ASP A 1 106 ? 3.908 14.648 -15.008 1 98.06 106 ASP A C 1
ATOM 845 O O . ASP A 1 106 ? 4.742 13.82 -15.375 1 98.06 106 ASP A O 1
ATOM 849 N N . LYS A 1 107 ? 4.195 15.82 -14.445 1 98.75 107 LYS A N 1
ATOM 850 C CA . LYS A 1 107 ? 5.578 16.094 -14.07 1 98.75 107 LYS A CA 1
ATOM 851 C C . LYS A 1 107 ? 6.09 15.07 -13.055 1 98.75 107 LYS A C 1
ATOM 853 O O . LYS A 1 107 ? 7.273 14.727 -13.062 1 98.75 107 LYS A O 1
ATOM 858 N N . PHE A 1 108 ? 5.223 14.578 -12.219 1 98.94 108 PHE A N 1
ATOM 859 C CA . PHE A 1 108 ? 5.609 13.672 -11.148 1 98.94 108 PHE A CA 1
ATOM 860 C C . PHE A 1 108 ? 4.973 12.297 -11.344 1 98.94 108 PHE A C 1
ATOM 862 O O . PHE A 1 108 ? 4.992 11.469 -10.43 1 98.94 108 PHE A O 1
ATOM 869 N N . GLY A 1 109 ? 4.266 12.086 -12.406 1 98.62 109 GLY A N 1
ATOM 870 C CA . GLY A 1 109 ? 3.699 10.82 -12.852 1 98.62 109 GLY A CA 1
ATOM 871 C C . GLY A 1 109 ? 4.176 10.406 -14.227 1 98.62 109 GLY A C 1
ATOM 872 O O . GLY A 1 109 ? 5.309 10.703 -14.617 1 98.62 109 GLY A O 1
ATOM 873 N N . PHE A 1 110 ? 3.404 9.586 -14.898 1 98.69 110 PHE A N 1
ATOM 874 C CA . PHE A 1 110 ? 3.752 9.086 -16.219 1 98.69 110 PHE A CA 1
ATOM 875 C C . PHE A 1 110 ? 2.537 9.094 -17.141 1 98.69 110 PHE A C 1
ATOM 877 O O . PHE A 1 110 ? 1.422 8.797 -16.703 1 98.69 110 PHE A O 1
ATOM 884 N N . LYS A 1 111 ? 2.736 9.422 -18.359 1 97.56 111 LYS A N 1
ATOM 885 C CA . LYS A 1 111 ? 1.688 9.336 -19.359 1 97.56 111 LYS A CA 1
ATOM 886 C C . LYS A 1 111 ? 1.552 7.918 -19.906 1 97.56 111 LYS A C 1
ATOM 888 O O . LYS A 1 111 ? 0.443 7.461 -20.188 1 97.56 111 LYS A O 1
ATOM 893 N N . ASP A 1 112 ? 2.725 7.285 -20.062 1 98.12 112 ASP A N 1
ATOM 894 C CA . ASP A 1 112 ? 2.74 5.906 -20.531 1 98.12 112 ASP A CA 1
ATOM 895 C C . ASP A 1 112 ? 2.152 4.961 -19.484 1 98.12 112 ASP A C 1
ATOM 897 O O . ASP A 1 112 ? 2.568 4.977 -18.328 1 98.12 112 ASP A O 1
ATOM 901 N N . GLU A 1 113 ? 1.197 4.125 -19.891 1 98 113 GLU A N 1
ATOM 902 C CA . GLU A 1 113 ? 0.457 3.297 -18.953 1 98 113 GLU A CA 1
ATOM 903 C C . GLU A 1 113 ? 1.361 2.244 -18.312 1 98 113 GLU A C 1
ATOM 905 O O . GLU A 1 113 ? 1.164 1.868 -17.156 1 98 113 GLU A O 1
ATOM 910 N N . LEU A 1 114 ? 2.322 1.743 -19.047 1 98.5 114 LEU A N 1
ATOM 911 C CA . LEU A 1 114 ? 3.24 0.766 -18.469 1 98.5 114 LEU A CA 1
ATOM 912 C C . LEU A 1 114 ? 4.156 1.421 -17.438 1 98.5 114 LEU A C 1
ATOM 914 O O . LEU A 1 114 ? 4.406 0.856 -16.375 1 98.5 114 LEU A O 1
ATOM 918 N N . GLU A 1 115 ? 4.656 2.611 -17.719 1 98.62 115 GLU A N 1
ATOM 919 C CA . GLU A 1 115 ? 5.469 3.355 -16.75 1 98.62 115 GLU A CA 1
ATOM 920 C C . GLU A 1 115 ? 4.652 3.748 -15.531 1 98.62 115 GLU A C 1
ATOM 922 O O . GLU A 1 115 ? 5.176 3.766 -14.414 1 98.62 115 GLU A O 1
ATOM 927 N N . ARG A 1 116 ? 3.369 4.09 -15.773 1 98.69 116 ARG A N 1
ATOM 928 C CA . ARG A 1 116 ? 2.477 4.383 -14.664 1 98.69 116 ARG A CA 1
ATOM 929 C C . ARG A 1 116 ? 2.355 3.186 -13.727 1 98.69 116 ARG A C 1
ATOM 931 O O . ARG A 1 116 ? 2.424 3.336 -12.5 1 98.69 116 ARG A O 1
ATOM 938 N N . ASN A 1 117 ? 2.217 2.047 -14.328 1 98.88 117 ASN A N 1
ATOM 939 C CA . ASN A 1 117 ? 2.113 0.858 -13.484 1 98.88 117 ASN A CA 1
ATOM 940 C C . ASN A 1 117 ? 3.43 0.558 -12.773 1 98.88 117 ASN A C 1
ATOM 942 O O . ASN A 1 117 ? 3.432 0.13 -11.617 1 98.88 117 ASN A O 1
ATOM 946 N N . GLU A 1 118 ? 4.543 0.732 -13.469 1 98.69 118 GLU A N 1
ATOM 947 C CA . GLU A 1 118 ? 5.832 0.545 -12.812 1 98.69 118 GLU A CA 1
ATOM 948 C C . GLU A 1 118 ? 5.961 1.435 -11.578 1 98.69 118 GLU A C 1
ATOM 950 O O . GLU A 1 118 ? 6.438 0.989 -10.531 1 98.69 118 GLU A O 1
ATOM 955 N N . ALA A 1 119 ? 5.516 2.668 -11.703 1 98.94 119 ALA A N 1
ATOM 956 C CA . ALA A 1 119 ? 5.512 3.562 -10.547 1 98.94 119 ALA A CA 1
ATOM 957 C C . ALA A 1 119 ? 4.629 3.014 -9.43 1 98.94 119 ALA A C 1
ATOM 959 O O . ALA A 1 119 ? 5.004 3.055 -8.258 1 98.94 119 ALA A O 1
ATOM 960 N N . LEU A 1 120 ? 3.465 2.48 -9.82 1 98.94 120 LEU A N 1
ATOM 961 C CA . LEU A 1 120 ? 2.561 1.886 -8.844 1 98.94 120 LEU A CA 1
ATOM 962 C C . LEU A 1 120 ? 3.227 0.711 -8.133 1 98.94 120 LEU A C 1
ATOM 964 O O . LEU A 1 120 ? 3.082 0.554 -6.914 1 98.94 120 LEU A O 1
ATOM 968 N N . GLN A 1 121 ? 3.977 -0.085 -8.852 1 98.94 121 GLN A N 1
ATOM 969 C CA . GLN A 1 121 ? 4.668 -1.222 -8.258 1 98.94 121 GLN A CA 1
ATOM 970 C C . GLN A 1 121 ? 5.605 -0.771 -7.141 1 98.94 121 GLN A C 1
ATOM 972 O O . GLN A 1 121 ? 5.578 -1.321 -6.039 1 98.94 121 GLN A O 1
ATOM 977 N N . TRP A 1 122 ? 6.324 0.232 -7.387 1 98.94 122 TRP A N 1
ATOM 978 C CA . TRP A 1 122 ? 7.328 0.667 -6.422 1 98.94 122 TRP A CA 1
ATOM 979 C C . TRP A 1 122 ? 6.68 1.427 -5.266 1 98.94 122 TRP A C 1
ATOM 981 O O . TRP A 1 122 ? 7.148 1.355 -4.129 1 98.94 122 TRP A O 1
ATOM 991 N N . ILE A 1 123 ? 5.543 2.146 -5.566 1 98.94 123 ILE A N 1
ATOM 992 C CA . ILE A 1 123 ? 4.762 2.76 -4.496 1 98.94 123 ILE A CA 1
ATOM 993 C C . ILE A 1 123 ? 4.234 1.678 -3.559 1 98.94 123 ILE A C 1
ATOM 995 O O . ILE A 1 123 ? 4.398 1.771 -2.338 1 98.94 123 ILE A O 1
ATOM 999 N N . PHE A 1 124 ? 3.67 0.638 -4.121 1 98.94 124 PHE A N 1
ATOM 1000 C CA . PHE A 1 124 ? 3.086 -0.431 -3.32 1 98.94 124 PHE A CA 1
ATOM 1001 C C . PHE A 1 124 ? 4.172 -1.208 -2.584 1 98.94 124 PHE A C 1
ATOM 1003 O O . PHE A 1 124 ? 3.973 -1.63 -1.442 1 98.94 124 PHE A O 1
ATOM 1010 N N . PHE A 1 125 ? 5.395 -1.376 -3.246 1 98.94 125 PHE A N 1
AT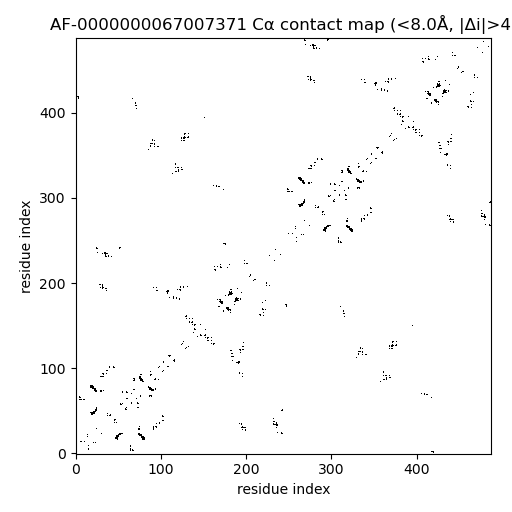OM 1011 C CA . PHE A 1 125 ? 6.516 -2.064 -2.611 1 98.94 125 PHE A CA 1
ATOM 1012 C C . PHE A 1 125 ? 6.906 -1.375 -1.309 1 98.94 125 PHE A C 1
ATOM 1014 O O . PHE A 1 125 ? 7 -2.021 -0.263 1 98.94 125 PHE A O 1
ATOM 1021 N N . TRP A 1 126 ? 7.008 -0.109 -1.412 1 98.94 126 TRP A N 1
ATOM 1022 C CA . TRP A 1 126 ? 7.414 0.585 -0.195 1 98.94 126 TRP A CA 1
ATOM 1023 C C . TRP A 1 126 ? 6.266 0.657 0.804 1 98.94 126 TRP A C 1
ATOM 1025 O O . TRP A 1 126 ? 6.457 0.42 1.999 1 98.94 126 TRP A O 1
ATOM 1035 N N . HIS A 1 127 ? 5.047 0.973 0.34 1 98.81 127 HIS A N 1
ATOM 1036 C CA . HIS A 1 127 ? 3.865 1.168 1.174 1 98.81 127 HIS A CA 1
ATOM 1037 C C . HIS A 1 127 ? 3.557 -0.081 1.994 1 98.81 127 HIS A C 1
ATOM 1039 O O . HIS A 1 127 ? 3.172 0.018 3.162 1 98.81 127 HIS A O 1
ATOM 1045 N N . GLY A 1 128 ? 3.756 -1.224 1.386 1 98.44 128 GLY A N 1
ATOM 1046 C CA . GLY A 1 128 ? 3.352 -2.467 2.025 1 98.44 128 GLY A CA 1
ATOM 1047 C C . GLY A 1 128 ? 4.52 -3.27 2.564 1 98.44 128 GLY A C 1
ATOM 1048 O O . GLY A 1 128 ? 4.332 -4.195 3.354 1 98.44 128 GLY A O 1
ATOM 1049 N N . GLY A 1 129 ? 5.746 -2.969 2.182 1 97.56 129 GLY A N 1
ATOM 1050 C CA . GLY A 1 129 ? 6.957 -3.672 2.58 1 97.56 129 GLY A CA 1
ATOM 1051 C C . GLY A 1 129 ? 7.902 -2.814 3.398 1 97.56 129 GLY A C 1
ATOM 1052 O O . GLY A 1 129 ? 7.902 -2.883 4.629 1 97.56 129 GLY A O 1
ATOM 1053 N N . GLY A 1 130 ? 8.406 -1.815 2.797 1 98.44 130 GLY A N 1
ATOM 1054 C CA . GLY A 1 130 ? 9.445 -0.997 3.402 1 98.44 130 GLY A CA 1
ATOM 1055 C C . GLY A 1 130 ? 8.977 -0.257 4.641 1 98.44 130 GLY A C 1
ATOM 1056 O O . GLY A 1 130 ? 9.539 -0.425 5.723 1 98.44 130 GLY A O 1
ATOM 1057 N N . ALA A 1 131 ? 7.875 0.484 4.504 1 98.5 131 ALA A N 1
ATOM 1058 C CA . ALA A 1 131 ? 7.41 1.359 5.574 1 98.5 131 ALA A CA 1
ATOM 1059 C C . ALA A 1 131 ? 7.016 0.553 6.809 1 98.5 131 ALA A C 1
ATOM 1061 O O . ALA A 1 131 ? 7.465 0.846 7.918 1 98.5 131 ALA A O 1
ATOM 1062 N N . PRO A 1 132 ? 6.258 -0.569 6.691 1 98.31 132 PRO A N 1
ATOM 1063 C CA . PRO A 1 132 ? 5.895 -1.35 7.879 1 98.31 132 PRO A CA 1
ATOM 1064 C C . PRO A 1 132 ? 7.109 -1.951 8.578 1 98.31 132 PRO A C 1
ATOM 1066 O O . PRO A 1 132 ? 7.188 -1.926 9.812 1 98.31 132 PRO A O 1
ATOM 1069 N N . TYR A 1 133 ? 8.102 -2.463 7.828 1 98.56 133 TYR A N 1
ATOM 1070 C CA . TYR A 1 133 ? 9.266 -3.084 8.453 1 98.56 133 TYR A CA 1
ATOM 1071 C C . TYR A 1 133 ? 10.109 -2.047 9.18 1 98.56 133 TYR A C 1
ATOM 1073 O O . TYR A 1 133 ? 10.508 -2.254 10.336 1 98.56 133 TYR A O 1
ATOM 1081 N N . GLN A 1 134 ? 10.359 -0.964 8.508 1 98.62 134 GLN A N 1
ATOM 1082 C CA . GLN A 1 134 ? 11.164 0.073 9.141 1 98.62 134 GLN A CA 1
ATOM 1083 C C . GLN A 1 134 ? 10.438 0.682 10.336 1 98.62 134 GLN A C 1
ATOM 1085 O O . GLN A 1 134 ? 11.062 1.046 11.336 1 98.62 134 GLN A O 1
ATOM 1090 N N . GLY A 1 135 ? 9.086 0.829 10.203 1 98.06 135 GLY A N 1
ATOM 1091 C CA . GLY A 1 135 ? 8.289 1.265 11.336 1 98.06 135 GLY A CA 1
ATOM 1092 C C . GLY A 1 135 ? 8.398 0.341 12.531 1 98.06 135 GLY A C 1
ATOM 1093 O O . GLY A 1 135 ? 8.445 0.801 13.68 1 98.06 135 GLY A O 1
ATOM 1094 N N . GLN A 1 136 ? 8.469 -0.956 12.312 1 98.25 136 GLN A N 1
ATOM 1095 C CA . GLN A 1 136 ? 8.578 -1.921 13.398 1 98.25 136 GLN A CA 1
ATOM 1096 C C . GLN A 1 136 ? 9.977 -1.902 14.016 1 98.25 136 GLN A C 1
ATOM 1098 O O . GLN A 1 136 ? 10.133 -2.141 15.211 1 98.25 136 GLN A O 1
ATOM 1103 N N . VAL A 1 137 ? 11.031 -1.601 13.188 1 98.25 137 VAL A N 1
ATOM 1104 C CA . VAL A 1 137 ? 12.344 -1.368 13.781 1 98.25 137 VAL A CA 1
ATOM 1105 C C . VAL A 1 137 ? 12.242 -0.278 14.844 1 98.25 137 VAL A C 1
ATOM 1107 O O . VAL A 1 137 ? 12.703 -0.462 15.977 1 98.25 137 VAL A O 1
ATOM 1110 N N . ASN A 1 138 ? 11.609 0.81 14.469 1 97.19 138 ASN A N 1
ATOM 1111 C CA . ASN A 1 138 ? 11.469 1.934 15.383 1 97.19 138 ASN A CA 1
ATOM 1112 C C . ASN A 1 138 ? 10.672 1.543 16.625 1 97.19 138 ASN A C 1
ATOM 1114 O O . ASN A 1 138 ? 11.031 1.912 17.75 1 97.19 138 ASN A O 1
ATOM 1118 N N . HIS A 1 139 ? 9.617 0.764 16.469 1 97.38 139 HIS A N 1
ATOM 1119 C CA . HIS A 1 139 ? 8.781 0.354 17.594 1 97.38 139 HIS A CA 1
ATOM 1120 C C . HIS A 1 139 ? 9.57 -0.505 18.578 1 97.38 139 HIS A C 1
ATOM 1122 O O . HIS A 1 139 ? 9.602 -0.208 19.766 1 97.38 139 HIS A O 1
ATOM 1128 N N . PHE A 1 140 ? 10.258 -1.494 18.078 1 97.81 140 PHE A N 1
ATOM 1129 C CA . PHE A 1 140 ? 10.859 -2.48 18.969 1 97.81 140 PHE A CA 1
ATOM 1130 C C . PHE A 1 140 ? 12.188 -1.969 19.516 1 97.81 140 PHE A C 1
ATOM 1132 O O . PHE A 1 140 ? 12.656 -2.438 20.562 1 97.81 140 PHE A O 1
ATOM 1139 N N . THR A 1 141 ? 12.766 -0.971 18.828 1 96.31 141 THR A N 1
ATOM 1140 C CA . THR A 1 141 ? 14.016 -0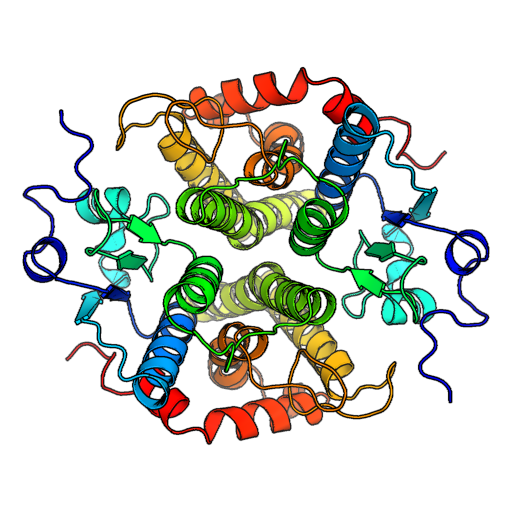.43 19.328 1 96.31 141 THR A CA 1
ATOM 1141 C C . THR A 1 141 ? 13.758 0.723 20.297 1 96.31 141 THR A C 1
ATOM 1143 O O . THR A 1 141 ? 14.539 0.954 21.219 1 96.31 141 THR A O 1
ATOM 1146 N N . ARG A 1 142 ? 12.641 1.45 20.125 1 93.5 142 ARG A N 1
ATOM 1147 C CA . ARG A 1 142 ? 12.516 2.707 20.859 1 93.5 142 ARG A CA 1
ATOM 1148 C C . ARG A 1 142 ? 11.242 2.729 21.703 1 93.5 142 ARG A C 1
ATOM 1150 O O . ARG A 1 142 ? 11.234 3.25 22.812 1 93.5 142 ARG A O 1
ATOM 1157 N N . ALA A 1 143 ? 10.188 2.158 21.203 1 91.94 143 ALA A N 1
ATOM 1158 C CA . ALA A 1 143 ? 8.875 2.387 21.812 1 91.94 143 ALA A CA 1
ATOM 1159 C C . ALA A 1 143 ? 8.477 1.223 22.703 1 91.94 143 ALA A C 1
ATOM 1161 O O . ALA A 1 143 ? 7.777 1.413 23.703 1 91.94 143 ALA A O 1
ATOM 1162 N N . ALA A 1 144 ? 8.953 -0.013 22.344 1 94.31 144 ALA A N 1
ATOM 1163 C CA . ALA A 1 144 ? 8.57 -1.184 23.141 1 94.31 144 ALA A CA 1
ATOM 1164 C C . ALA A 1 144 ? 9.07 -1.061 24.578 1 94.31 144 ALA A C 1
ATOM 1166 O O . ALA A 1 144 ? 10.172 -0.577 24.812 1 94.31 144 ALA A O 1
ATOM 1167 N N . PRO A 1 145 ? 8.227 -1.534 25.5 1 95.12 145 PRO A N 1
ATOM 1168 C CA . PRO A 1 145 ? 8.609 -1.407 26.906 1 95.12 145 PRO A CA 1
ATOM 1169 C C . PRO A 1 145 ? 9.781 -2.307 27.281 1 95.12 145 PRO A C 1
ATOM 1171 O O . PRO A 1 145 ? 10.414 -2.104 28.328 1 95.12 145 PRO A O 1
ATOM 1174 N N . GLU A 1 146 ? 10.008 -3.344 26.531 1 94.25 146 GLU A N 1
ATOM 1175 C CA . GLU A 1 146 ? 11.133 -4.242 26.75 1 94.25 146 GLU A CA 1
ATOM 1176 C C . GLU A 1 146 ? 11.883 -4.52 25.453 1 94.25 146 GLU A C 1
ATOM 1178 O O . GLU A 1 146 ? 11.305 -4.434 24.375 1 94.25 146 GLU A O 1
ATOM 1183 N N . LYS A 1 147 ? 13.211 -4.773 25.719 1 96 147 LYS A N 1
ATOM 1184 C CA . LYS A 1 147 ? 14.008 -5.164 24.562 1 96 147 LYS A CA 1
ATOM 1185 C C . LYS A 1 147 ? 13.789 -6.633 24.219 1 96 147 LYS A C 1
ATOM 1187 O O . LYS A 1 147 ? 13.891 -7.504 25.078 1 96 147 LYS A O 1
ATOM 1192 N N . ILE A 1 148 ? 13.391 -6.871 22.969 1 97.06 148 ILE A N 1
ATOM 1193 C CA . ILE A 1 148 ? 13.133 -8.211 22.469 1 97.06 148 ILE A CA 1
ATOM 1194 C C . ILE A 1 148 ? 14.062 -8.516 21.297 1 97.06 148 ILE A C 1
ATOM 1196 O O . ILE A 1 148 ? 13.75 -8.188 20.141 1 97.06 148 ILE A O 1
ATOM 1200 N N . PRO A 1 149 ? 15.18 -9.133 21.562 1 96.88 149 PRO A N 1
ATOM 1201 C CA . PRO A 1 149 ? 16.234 -9.289 20.562 1 96.88 149 PRO A CA 1
ATOM 1202 C C . PRO A 1 149 ? 15.719 -9.922 19.266 1 96.88 149 PRO A C 1
ATOM 1204 O O . PRO A 1 149 ? 16.062 -9.453 18.172 1 96.88 149 PRO A O 1
ATOM 1207 N N . TYR A 1 150 ? 14.898 -10.922 19.328 1 97.62 150 TYR A N 1
ATOM 1208 C CA . TYR A 1 150 ? 14.406 -11.578 18.125 1 97.62 150 TYR A CA 1
ATOM 1209 C C . TYR A 1 150 ? 13.625 -10.602 17.25 1 97.62 150 TYR A C 1
ATOM 1211 O O . TYR A 1 150 ? 13.82 -10.555 16.031 1 97.62 150 TYR A O 1
ATOM 1219 N N . ALA A 1 151 ? 12.758 -9.828 17.875 1 97.94 151 ALA A N 1
ATOM 1220 C CA . ALA A 1 151 ? 11.938 -8.883 17.125 1 97.94 151 ALA A CA 1
ATOM 1221 C C . ALA A 1 151 ? 12.805 -7.781 16.516 1 97.94 151 ALA A C 1
ATOM 1223 O O . ALA A 1 151 ? 12.641 -7.441 15.336 1 97.94 151 ALA A O 1
ATOM 1224 N N . ILE A 1 152 ? 13.703 -7.242 17.312 1 97.81 152 ILE A N 1
ATOM 1225 C CA . ILE A 1 152 ? 14.586 -6.188 16.828 1 97.81 152 ILE A CA 1
ATOM 1226 C C . ILE A 1 152 ? 15.375 -6.691 15.617 1 97.81 152 ILE A C 1
ATOM 1228 O O . ILE A 1 152 ? 15.406 -6.039 14.57 1 97.81 152 ILE A O 1
ATOM 1232 N N . ASN A 1 153 ? 15.961 -7.891 15.742 1 97.81 153 ASN A N 1
ATOM 1233 C CA . ASN A 1 153 ? 16.766 -8.438 14.656 1 97.81 153 ASN A CA 1
ATOM 1234 C C . ASN A 1 153 ? 15.922 -8.766 13.43 1 97.81 153 ASN A C 1
ATOM 1236 O O . ASN A 1 153 ? 16.359 -8.555 12.297 1 97.81 153 ASN A O 1
ATOM 1240 N N . ARG A 1 154 ? 14.766 -9.289 13.617 1 97.88 154 ARG A N 1
ATOM 1241 C CA . ARG A 1 154 ? 13.875 -9.609 12.508 1 97.88 154 ARG A CA 1
ATOM 1242 C C . ARG A 1 154 ? 13.594 -8.383 11.656 1 97.88 154 ARG A C 1
ATOM 1244 O O . ARG A 1 154 ? 13.781 -8.406 10.438 1 97.88 154 ARG A O 1
ATOM 1251 N N . TYR A 1 155 ? 13.242 -7.324 12.312 1 98.5 155 TYR A N 1
ATOM 1252 C CA . TYR A 1 155 ? 12.781 -6.172 11.547 1 98.5 155 TYR A CA 1
ATOM 1253 C C . TYR A 1 155 ? 13.961 -5.391 10.977 1 98.5 155 TYR A C 1
ATOM 1255 O O . TYR A 1 155 ? 13.867 -4.809 9.891 1 98.5 155 TYR A O 1
ATOM 1263 N N . LYS A 1 156 ? 15.055 -5.371 11.656 1 98.38 156 LYS A N 1
ATOM 1264 C CA . LYS A 1 156 ? 16.266 -4.793 11.07 1 98.38 156 LYS A CA 1
ATOM 1265 C C . LYS A 1 156 ? 16.672 -5.555 9.812 1 98.38 156 LYS A C 1
ATOM 1267 O O . LYS A 1 156 ? 16.969 -4.949 8.781 1 98.38 156 LYS A O 1
ATOM 1272 N N . ASN A 1 157 ? 16.656 -6.887 9.945 1 98.44 157 ASN A N 1
ATOM 1273 C CA . ASN A 1 157 ? 17.031 -7.707 8.797 1 98.44 157 ASN A CA 1
ATOM 1274 C C . ASN A 1 157 ? 16.062 -7.535 7.641 1 98.44 157 ASN A C 1
ATOM 1276 O O . ASN A 1 157 ? 16.469 -7.457 6.48 1 98.44 157 ASN A O 1
ATOM 1280 N N . GLU A 1 158 ? 14.805 -7.484 7.965 1 98.38 158 GLU A N 1
ATOM 1281 C CA . GLU A 1 158 ? 13.82 -7.285 6.91 1 98.38 158 GLU A CA 1
ATOM 1282 C C . GLU A 1 158 ? 13.984 -5.918 6.254 1 98.38 158 GLU A C 1
ATOM 1284 O O . GLU A 1 158 ? 13.812 -5.781 5.039 1 98.38 158 GLU A O 1
ATOM 1289 N N . THR A 1 159 ? 14.266 -4.902 7.031 1 98.81 159 THR A N 1
ATOM 1290 C CA . THR A 1 159 ? 14.469 -3.57 6.473 1 98.81 159 THR A CA 1
ATOM 1291 C C . THR A 1 159 ? 15.688 -3.545 5.562 1 98.81 159 THR A C 1
ATOM 1293 O O . THR A 1 159 ? 15.641 -2.996 4.461 1 98.81 159 THR A O 1
ATOM 1296 N N . LEU A 1 160 ? 16.734 -4.191 5.988 1 98.81 160 LEU A N 1
ATOM 1297 C CA . LEU A 1 160 ? 17.938 -4.273 5.152 1 98.81 160 LEU A CA 1
ATOM 1298 C C . LEU A 1 160 ? 17.641 -5.043 3.867 1 98.81 160 LEU A C 1
ATOM 1300 O O . LEU A 1 160 ? 18.141 -4.684 2.799 1 98.81 160 LEU A O 1
ATOM 1304 N N . ARG A 1 161 ? 16.828 -6.062 3.975 1 98.56 161 ARG A N 1
ATOM 1305 C CA . ARG A 1 161 ? 16.422 -6.801 2.783 1 98.56 161 ARG A CA 1
ATOM 1306 C C . ARG A 1 161 ? 15.664 -5.898 1.813 1 98.56 161 ARG A C 1
ATOM 1308 O O . ARG A 1 161 ? 15.922 -5.926 0.606 1 98.56 161 ARG A O 1
ATOM 1315 N N . VAL A 1 162 ? 14.789 -5.078 2.307 1 98.75 162 VAL A N 1
ATOM 1316 C CA . VAL A 1 162 ? 14 -4.164 1.486 1 98.75 162 VAL A CA 1
ATOM 1317 C C . VAL A 1 162 ? 14.914 -3.111 0.86 1 98.75 162 VAL A C 1
ATOM 1319 O O . VAL A 1 162 ? 14.742 -2.742 -0.303 1 98.75 162 VAL A O 1
ATOM 1322 N N . TYR A 1 163 ? 15.883 -2.604 1.654 1 98.94 163 TYR A N 1
ATOM 1323 C CA . TYR A 1 163 ? 16.891 -1.723 1.079 1 98.94 163 TYR A CA 1
ATOM 1324 C C . TYR A 1 163 ? 17.656 -2.422 -0.044 1 98.94 163 TYR A C 1
ATOM 1326 O O . TYR A 1 163 ? 17.984 -1.804 -1.059 1 98.94 163 TYR A O 1
ATOM 1334 N N . GLY A 1 164 ? 17.875 -3.684 0.106 1 98.88 164 GLY A N 1
ATOM 1335 C CA . GLY A 1 164 ? 18.516 -4.48 -0.934 1 98.88 164 GLY A CA 1
ATOM 1336 C C . GLY A 1 164 ? 17.688 -4.547 -2.213 1 98.88 164 GLY A C 1
ATOM 1337 O O . GLY A 1 164 ? 18.25 -4.508 -3.312 1 98.88 164 GLY A O 1
ATOM 1338 N N . VAL A 1 165 ? 16.438 -4.633 -2.09 1 98.88 165 VAL A N 1
ATOM 1339 C CA . VAL A 1 165 ? 15.555 -4.648 -3.254 1 98.88 165 VAL A CA 1
ATOM 1340 C C . VAL A 1 165 ? 15.648 -3.314 -3.994 1 98.88 165 VAL A C 1
ATOM 1342 O O . VAL A 1 165 ? 15.742 -3.287 -5.223 1 98.88 165 VAL A O 1
ATOM 1345 N N . LEU A 1 166 ? 15.609 -2.203 -3.232 1 98.94 166 LEU A N 1
ATOM 1346 C CA . LEU A 1 166 ? 15.797 -0.893 -3.846 1 98.94 166 LEU A CA 1
ATOM 1347 C C . LEU A 1 166 ? 17.156 -0.799 -4.527 1 98.94 166 LEU A C 1
ATOM 1349 O O . LEU A 1 166 ? 17.281 -0.223 -5.613 1 98.94 166 LEU A O 1
ATOM 1353 N N . GLU A 1 167 ? 18.156 -1.36 -3.885 1 98.94 167 GLU A N 1
ATOM 1354 C CA . GLU A 1 167 ? 19.5 -1.365 -4.457 1 98.94 167 GLU A CA 1
ATOM 1355 C C . GLU A 1 167 ? 19.531 -2.133 -5.777 1 98.94 167 GLU A C 1
ATOM 1357 O O . GLU A 1 167 ? 20.141 -1.682 -6.75 1 98.94 167 GLU A O 1
ATOM 1362 N N . ILE A 1 168 ? 18.906 -3.283 -5.82 1 98.56 168 ILE A N 1
ATOM 1363 C CA . ILE A 1 168 ? 18.812 -4.059 -7.055 1 98.56 168 ILE A CA 1
ATOM 1364 C C . ILE A 1 168 ? 18.172 -3.217 -8.148 1 98.56 168 ILE A C 1
ATOM 1366 O O . ILE A 1 168 ? 18.672 -3.145 -9.266 1 98.56 168 ILE A O 1
ATOM 1370 N N . ARG A 1 169 ? 17.094 -2.537 -7.816 1 98.38 169 ARG A N 1
ATOM 1371 C CA . ARG A 1 169 ? 16.375 -1.703 -8.773 1 98.38 169 ARG A CA 1
ATOM 1372 C C . ARG A 1 169 ? 17.234 -0.558 -9.273 1 98.38 169 ARG A C 1
ATOM 1374 O O . ARG A 1 169 ? 17.344 -0.326 -10.477 1 98.38 169 ARG A O 1
ATOM 1381 N N . LEU A 1 170 ? 17.891 0.113 -8.367 1 98.88 170 LEU A N 1
ATOM 1382 C CA . LEU A 1 170 ? 18.625 1.327 -8.695 1 98.88 170 LEU A CA 1
ATOM 1383 C C . LEU A 1 170 ? 19.953 0.99 -9.359 1 98.88 170 LEU A C 1
ATOM 1385 O O . LEU A 1 170 ? 20.438 1.739 -10.211 1 98.88 170 LEU A O 1
ATOM 1389 N N . SER A 1 171 ? 20.578 -0.145 -8.992 1 98.38 171 SER A N 1
ATOM 1390 C CA . SER A 1 171 ? 21.828 -0.561 -9.609 1 98.38 171 SER A CA 1
ATOM 1391 C C . SER A 1 171 ? 21.609 -1.047 -11.039 1 98.38 171 SER A C 1
ATOM 1393 O O . SER A 1 171 ? 22.531 -1.006 -11.859 1 98.38 171 SER A O 1
ATOM 1395 N N . GLY A 1 172 ? 20.453 -1.578 -11.25 1 96.75 172 GLY A N 1
ATOM 1396 C CA . GLY A 1 172 ? 20.156 -2.139 -12.555 1 96.75 172 GLY A CA 1
ATOM 1397 C C . GLY A 1 172 ? 20.906 -3.426 -12.836 1 96.75 172 GLY A C 1
ATOM 1398 O O . GLY A 1 172 ? 21.234 -3.723 -13.992 1 96.75 172 GLY A O 1
ATOM 1399 N N . ILE A 1 173 ? 21.141 -4.141 -11.844 1 95.56 173 ILE A N 1
ATOM 1400 C CA . ILE A 1 173 ? 21.969 -5.34 -11.984 1 95.56 173 ILE A CA 1
ATOM 1401 C C . ILE A 1 173 ? 21.234 -6.355 -12.867 1 95.56 173 ILE A C 1
ATOM 1403 O O . ILE A 1 173 ? 21.875 -7.152 -13.562 1 95.56 173 ILE A O 1
ATOM 1407 N N . TYR A 1 174 ? 19.938 -6.324 -12.883 1 93.5 174 TYR A N 1
ATOM 1408 C CA . TYR A 1 174 ? 19.156 -7.219 -13.742 1 93.5 174 TYR A CA 1
ATOM 1409 C C . TYR A 1 174 ? 18.578 -6.461 -14.93 1 93.5 174 TYR A C 1
ATOM 1411 O O . TYR A 1 174 ? 17.625 -6.93 -15.562 1 93.5 174 TYR A O 1
ATOM 1419 N N . ALA A 1 175 ? 19.062 -5.195 -15.148 1 90.94 175 ALA A N 1
ATOM 1420 C CA . ALA A 1 175 ? 18.547 -4.344 -16.219 1 90.94 175 ALA A CA 1
ATOM 1421 C C . ALA A 1 175 ? 19.688 -3.74 -17.031 1 90.94 175 ALA A C 1
ATOM 1423 O O . ALA A 1 175 ? 20.719 -4.379 -17.234 1 90.94 175 ALA A O 1
ATOM 1424 N N . ASP A 1 176 ? 19.391 -2.525 -17.688 1 88.44 176 ASP A N 1
ATOM 1425 C CA . ASP A 1 176 ? 20.312 -1.995 -18.688 1 88.44 176 ASP A CA 1
ATOM 1426 C C . ASP A 1 176 ? 21.391 -1.126 -18.031 1 88.44 176 ASP A C 1
ATOM 1428 O O . ASP A 1 176 ? 22.266 -0.593 -18.719 1 88.44 176 ASP A O 1
ATOM 1432 N N . GLY A 1 177 ? 21.344 -1.008 -16.703 1 94.62 177 GLY A N 1
ATOM 1433 C CA . GLY A 1 177 ? 22.312 -0.185 -15.992 1 94.62 177 GLY A CA 1
ATOM 1434 C C . GLY A 1 177 ? 21.703 0.592 -14.836 1 94.62 177 GLY A C 1
ATOM 1435 O O . GLY A 1 177 ? 20.516 0.474 -14.562 1 94.62 177 GLY A O 1
ATOM 1436 N N . PRO A 1 178 ? 22.531 1.42 -14.219 1 97.94 178 PRO A N 1
ATOM 1437 C CA . PRO A 1 178 ? 22.078 2.146 -13.031 1 97.94 178 PRO A CA 1
ATOM 1438 C C . PRO A 1 178 ? 20.984 3.168 -13.352 1 97.94 178 PRO A C 1
ATOM 1440 O O . PRO A 1 178 ? 20.984 3.756 -14.438 1 97.94 178 PRO A O 1
ATOM 1443 N N . ARG A 1 179 ? 20.141 3.285 -12.438 1 98.44 179 ARG A N 1
ATOM 1444 C CA . ARG A 1 179 ? 19.031 4.23 -12.516 1 98.44 179 ARG A CA 1
ATOM 1445 C C . ARG A 1 179 ? 19.219 5.387 -11.539 1 98.44 179 ARG A C 1
ATOM 1447 O O . ARG A 1 179 ? 19.891 5.23 -10.516 1 98.44 179 ARG A O 1
ATOM 1454 N N . ASP A 1 180 ? 18.578 6.52 -11.883 1 98.81 180 ASP A N 1
ATOM 1455 C CA . ASP A 1 180 ? 18.547 7.656 -10.969 1 98.81 180 ASP A CA 1
ATOM 1456 C C . ASP A 1 180 ? 17.297 7.621 -10.078 1 98.81 180 ASP A C 1
ATOM 1458 O O . ASP A 1 180 ? 17.312 8.141 -8.961 1 98.81 180 ASP A O 1
ATOM 1462 N N . TYR A 1 181 ? 16.25 6.996 -10.625 1 98.94 181 TYR A N 1
ATOM 1463 C CA . TYR A 1 181 ? 14.977 6.996 -9.914 1 98.94 181 TYR A CA 1
ATOM 1464 C C . TYR A 1 181 ? 14.273 5.652 -10.047 1 98.94 181 TYR A C 1
ATOM 1466 O O . TYR A 1 181 ? 14.734 4.777 -10.789 1 98.94 181 TYR A O 1
ATOM 1474 N N . LEU A 1 182 ? 13.234 5.426 -9.414 1 98.88 182 LEU A N 1
ATOM 1475 C CA . LEU A 1 182 ? 12.68 4.098 -9.18 1 98.88 182 LEU A CA 1
ATOM 1476 C C . LEU A 1 182 ? 11.82 3.65 -10.359 1 98.88 182 LEU A C 1
ATOM 1478 O O . LEU A 1 182 ? 11.68 2.453 -10.609 1 98.88 182 LEU A O 1
ATOM 1482 N N . ALA A 1 183 ? 11.281 4.574 -11.078 1 98.81 183 ALA A N 1
ATOM 1483 C CA . ALA A 1 183 ? 10.359 4.199 -12.148 1 98.81 183 ALA A CA 1
ATOM 1484 C C . ALA A 1 183 ? 10.633 5 -13.414 1 98.81 183 ALA A C 1
ATOM 1486 O O . ALA A 1 183 ? 11.203 6.094 -13.359 1 98.81 183 ALA A O 1
ATOM 1487 N N . GLY A 1 184 ? 10.188 4.473 -14.516 1 97.88 184 GLY A N 1
ATOM 1488 C CA . GLY A 1 184 ? 10.367 5.121 -15.805 1 97.88 184 GLY A CA 1
ATOM 1489 C C . GLY A 1 184 ? 11.492 4.516 -16.625 1 97.88 184 GLY A C 1
ATOM 1490 O O . GLY A 1 184 ? 12.398 3.887 -16.078 1 97.88 184 GLY A O 1
ATOM 1491 N N . LYS A 1 185 ? 11.539 4.723 -17.906 1 95.38 185 LYS A N 1
ATOM 1492 C CA . LYS A 1 185 ? 12.523 4.176 -18.828 1 95.38 185 LYS A CA 1
ATOM 1493 C C . LYS A 1 185 ? 13.906 4.789 -18.594 1 95.38 185 LYS A C 1
ATOM 1495 O O . LYS A 1 185 ? 14.016 5.871 -18.016 1 95.38 185 LYS A O 1
ATOM 1500 N N . GLY A 1 186 ? 14.898 4.086 -18.984 1 94.62 186 GLY A N 1
ATOM 1501 C CA . GLY A 1 186 ? 16.25 4.582 -18.875 1 94.62 186 GLY A CA 1
ATOM 1502 C C . GLY A 1 186 ? 16.688 4.785 -17.438 1 94.62 186 GLY A C 1
ATOM 1503 O O . GLY A 1 186 ? 16.578 3.873 -16.609 1 94.62 186 GLY A O 1
ATOM 1504 N N . LYS A 1 187 ? 17.125 5.977 -17.109 1 97.69 187 LYS A N 1
ATOM 1505 C CA . LYS A 1 187 ? 17.594 6.266 -15.758 1 97.69 187 LYS A CA 1
ATOM 1506 C C . LYS A 1 187 ? 16.422 6.562 -14.82 1 97.69 187 LYS A C 1
ATOM 1508 O O . LYS A 1 187 ? 16.625 6.84 -13.641 1 97.69 187 LYS A O 1
ATOM 1513 N N . GLY A 1 188 ? 15.227 6.5 -15.336 1 98.12 188 GLY A N 1
ATOM 1514 C CA . GLY A 1 188 ? 14.039 6.809 -14.562 1 98.12 188 GLY A CA 1
ATOM 1515 C C . GLY A 1 188 ? 13.727 8.297 -14.516 1 98.12 188 GLY A C 1
ATOM 1516 O O . GLY A 1 188 ? 14.438 9.102 -15.109 1 98.12 188 GLY A O 1
ATOM 1517 N N . LYS A 1 189 ? 12.602 8.547 -13.938 1 98.69 189 LYS A N 1
ATOM 1518 C CA . LYS A 1 189 ? 12.125 9.906 -13.703 1 98.69 189 LYS A CA 1
ATOM 1519 C C . LYS A 1 189 ? 11.688 10.086 -12.25 1 98.69 189 LYS A C 1
ATOM 1521 O O . LYS A 1 189 ? 11.008 9.219 -11.688 1 98.69 189 LYS A O 1
ATOM 1526 N N . TYR A 1 190 ? 12.133 11.25 -11.68 1 98.94 190 TYR A N 1
ATOM 1527 C CA . TYR A 1 190 ? 11.648 11.586 -10.352 1 98.94 190 TYR A CA 1
ATOM 1528 C C . TYR A 1 190 ? 10.125 11.633 -10.32 1 98.94 190 TYR A C 1
ATOM 1530 O O . TYR A 1 190 ? 9.508 12.328 -11.125 1 98.94 190 TYR A O 1
ATOM 1538 N N . SER A 1 191 ? 9.516 10.836 -9.477 1 98.94 191 SER A N 1
ATOM 1539 C CA . SER A 1 191 ? 8.062 10.695 -9.469 1 98.94 191 SER A CA 1
ATOM 1540 C C . SER A 1 191 ? 7.555 10.359 -8.07 1 98.94 191 SER A C 1
ATOM 1542 O O . SER A 1 191 ? 8.328 10.328 -7.109 1 98.94 191 SER A O 1
ATOM 1544 N N . VAL A 1 192 ? 6.285 10.094 -7.965 1 98.94 192 VAL A N 1
ATOM 1545 C CA . VAL A 1 192 ? 5.637 9.758 -6.699 1 98.94 192 VAL A CA 1
ATOM 1546 C C . VAL A 1 192 ? 6.195 8.445 -6.168 1 98.94 192 VAL A C 1
ATOM 1548 O O . VAL A 1 192 ? 6.105 8.164 -4.969 1 98.94 192 VAL A O 1
ATOM 1551 N N . ALA A 1 193 ? 6.793 7.59 -7.039 1 98.94 193 ALA A N 1
ATOM 1552 C CA . ALA A 1 193 ? 7.461 6.391 -6.539 1 98.94 193 ALA A CA 1
ATOM 1553 C C . ALA A 1 193 ? 8.609 6.754 -5.605 1 98.94 193 ALA A C 1
ATOM 1555 O O . ALA A 1 193 ? 8.797 6.121 -4.562 1 98.94 193 ALA A O 1
ATOM 1556 N N . ASP A 1 194 ? 9.367 7.766 -5.949 1 99 194 ASP A N 1
ATOM 1557 C CA . ASP A 1 194 ? 10.484 8.242 -5.141 1 99 194 ASP A CA 1
ATOM 1558 C C . ASP A 1 194 ? 9.984 9.023 -3.924 1 99 194 ASP A C 1
ATOM 1560 O O . ASP A 1 194 ? 10.477 8.828 -2.811 1 99 194 ASP A O 1
ATOM 1564 N N . ILE A 1 195 ? 8.977 9.836 -4.164 1 99 195 ILE A N 1
ATOM 1565 C CA . IL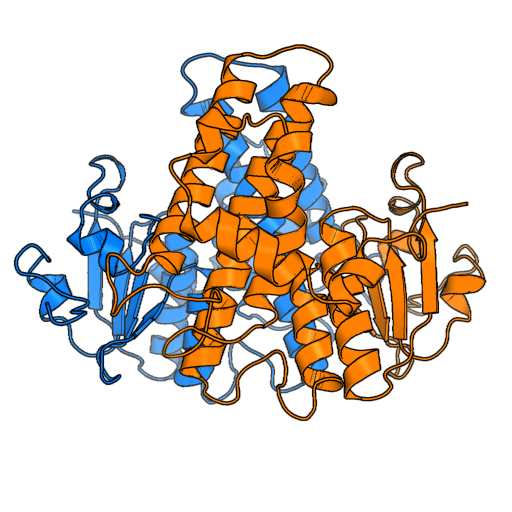E A 1 195 ? 8.453 10.734 -3.143 1 99 195 ILE A CA 1
ATOM 1566 C C . ILE A 1 195 ? 7.852 9.922 -2 1 99 195 ILE A C 1
ATOM 1568 O O . ILE A 1 195 ? 7.973 10.289 -0.831 1 99 195 ILE A O 1
ATOM 1572 N N . LYS A 1 196 ? 7.188 8.836 -2.311 1 98.94 196 LYS A N 1
ATOM 1573 C CA . LYS A 1 196 ? 6.594 7.961 -1.303 1 98.94 196 LYS A CA 1
ATOM 1574 C C . LYS A 1 196 ? 7.672 7.289 -0.455 1 98.94 196 LYS A C 1
ATOM 1576 O O . LYS A 1 196 ? 7.492 7.098 0.749 1 98.94 196 LYS A O 1
ATOM 1581 N N . THR A 1 197 ? 8.789 6.961 -1.009 1 98.94 197 THR A N 1
ATOM 1582 C CA . THR A 1 197 ? 9.781 6.047 -0.445 1 98.94 197 THR A CA 1
ATOM 1583 C C . THR A 1 197 ? 10.852 6.82 0.314 1 98.94 197 THR A C 1
ATOM 1585 O O . THR A 1 197 ? 11.258 6.422 1.407 1 98.94 197 THR A O 1
ATOM 1588 N N . TRP A 1 198 ? 11.211 7.953 -0.122 1 99 198 TRP A N 1
ATOM 1589 C CA . TRP A 1 198 ? 12.422 8.664 0.262 1 99 198 TRP A CA 1
ATOM 1590 C C . TRP A 1 198 ? 12.352 9.125 1.715 1 99 198 TRP A C 1
ATOM 1592 O O . TRP A 1 198 ? 13.32 8.992 2.463 1 99 198 TRP A O 1
ATOM 1602 N N . PRO A 1 199 ? 11.164 9.609 2.178 1 98.94 199 PRO A N 1
ATOM 1603 C CA . PRO A 1 199 ? 11.141 10.148 3.541 1 98.94 199 PRO A CA 1
ATOM 1604 C C . PRO A 1 199 ? 11.469 9.086 4.594 1 98.94 199 PRO A C 1
ATOM 1606 O O . PRO A 1 199 ? 11.977 9.422 5.668 1 98.94 199 PRO A O 1
ATOM 1609 N N . TRP A 1 200 ? 11.188 7.883 4.238 1 98.88 200 TRP A N 1
ATOM 1610 C CA . TRP A 1 200 ? 11.5 6.789 5.152 1 98.88 200 TRP A CA 1
ATOM 1611 C C . TRP A 1 200 ? 12.977 6.406 5.055 1 98.88 200 TRP A C 1
ATOM 1613 O O . TRP A 1 200 ? 13.664 6.297 6.07 1 98.88 200 TRP A O 1
ATOM 1623 N N . VAL A 1 201 ? 13.445 6.191 3.854 1 98.94 201 VAL A N 1
ATOM 1624 C CA . VAL A 1 201 ? 14.781 5.656 3.627 1 98.94 201 VAL A CA 1
ATOM 1625 C C . VAL A 1 201 ? 15.828 6.66 4.109 1 98.94 201 VAL A C 1
ATOM 1627 O O . VAL A 1 201 ? 16.859 6.27 4.656 1 98.94 201 VAL A O 1
ATOM 1630 N N . LYS A 1 202 ? 15.539 7.91 3.957 1 98.75 202 LYS A N 1
ATOM 1631 C CA . LYS A 1 202 ? 16.484 8.93 4.414 1 98.75 202 LYS A CA 1
ATOM 1632 C C . LYS A 1 202 ? 16.734 8.812 5.914 1 98.75 202 LYS A C 1
ATOM 1634 O O . LYS A 1 202 ? 17.75 9.297 6.418 1 98.75 202 LYS A O 1
ATOM 1639 N N . GLY A 1 203 ? 15.797 8.273 6.625 1 97.81 203 GLY A N 1
ATOM 1640 C CA . GLY A 1 203 ? 15.875 8.164 8.07 1 97.81 203 GLY A CA 1
ATOM 1641 C C . GLY A 1 203 ? 16.578 6.906 8.539 1 97.81 203 GLY A C 1
ATOM 1642 O O . GLY A 1 203 ? 16.391 6.469 9.68 1 97.81 203 GLY A O 1
ATOM 1643 N N . TRP A 1 204 ? 17.406 6.242 7.688 1 98.31 204 TRP A N 1
ATOM 1644 C CA . TRP A 1 204 ? 18.031 4.969 8.023 1 98.31 204 TRP A CA 1
ATOM 1645 C C . TRP A 1 204 ? 18.875 5.094 9.289 1 98.31 204 TRP A C 1
ATOM 1647 O O . TRP A 1 204 ? 18.859 4.207 10.148 1 98.31 204 TRP A O 1
ATOM 1657 N N . GLU A 1 205 ? 19.547 6.238 9.484 1 97.75 205 GLU A N 1
ATOM 1658 C CA . GLU A 1 205 ? 20.391 6.414 10.672 1 97.75 205 GLU A CA 1
ATOM 1659 C C . GLU A 1 205 ? 19.547 6.562 11.93 1 97.75 205 GLU A C 1
ATOM 1661 O O . GLU A 1 205 ? 19.844 5.953 12.961 1 97.75 205 GLU A O 1
ATOM 1666 N N . ARG A 1 206 ? 18.547 7.383 11.836 1 95.81 206 ARG A N 1
ATOM 1667 C CA . ARG A 1 206 ? 17.656 7.594 12.961 1 95.81 206 ARG A CA 1
ATOM 1668 C C . ARG A 1 206 ? 16.984 6.289 13.383 1 95.81 206 ARG A C 1
ATOM 1670 O O . ARG A 1 206 ? 16.734 6.07 14.57 1 95.81 206 ARG A O 1
ATOM 1677 N N . SER A 1 207 ? 16.781 5.352 12.438 1 96.56 207 SER A N 1
ATOM 1678 C CA . SER A 1 207 ? 16.156 4.066 12.711 1 96.56 207 SER A CA 1
ATOM 1679 C C . SER A 1 207 ? 17.141 3.086 13.328 1 96.56 207 SER A C 1
ATOM 1681 O O . SER A 1 207 ? 16.781 1.97 13.695 1 96.56 207 SER A O 1
ATOM 1683 N N . GLY A 1 208 ? 18.422 3.486 13.359 1 95.62 208 GLY A N 1
ATOM 1684 C CA . GLY A 1 208 ? 19.375 2.684 14.109 1 95.62 208 GLY A CA 1
ATOM 1685 C C . GLY A 1 208 ? 20.344 1.93 13.219 1 95.62 208 GLY A C 1
ATOM 1686 O O . GLY A 1 208 ? 21.125 1.101 13.703 1 95.62 208 GLY A O 1
ATOM 1687 N N . PHE A 1 209 ? 20.328 2.174 11.953 1 98.12 209 PHE A N 1
ATOM 1688 C CA . PHE A 1 209 ? 21.281 1.52 11.055 1 98.12 209 PHE A CA 1
ATOM 1689 C C . PHE A 1 209 ? 22.609 2.27 11.016 1 98.12 209 PHE A C 1
ATOM 1691 O O . PHE A 1 209 ? 22.625 3.5 11.102 1 98.12 209 PHE A O 1
ATOM 1698 N N . THR A 1 210 ? 23.688 1.518 10.867 1 98.19 210 THR A N 1
ATOM 1699 C CA . THR A 1 210 ? 25.031 2.1 10.836 1 98.19 210 THR A CA 1
ATOM 1700 C C . THR A 1 210 ? 25.5 2.305 9.406 1 98.19 210 THR A C 1
ATOM 1702 O O . THR A 1 210 ? 24.969 1.694 8.477 1 98.19 210 THR A O 1
ATOM 1705 N N . ALA A 1 211 ? 26.5 3.129 9.273 1 98.12 211 ALA A N 1
ATOM 1706 C CA . ALA A 1 211 ? 27.125 3.328 7.965 1 98.12 211 ALA A CA 1
ATOM 1707 C C . ALA A 1 211 ? 27.641 2.012 7.398 1 98.12 211 ALA A C 1
ATOM 1709 O O . ALA A 1 211 ? 27.578 1.779 6.191 1 98.12 211 ALA A O 1
ATOM 1710 N N . ASP A 1 212 ? 28.156 1.195 8.219 1 98.5 212 ASP A N 1
ATOM 1711 C CA . ASP A 1 212 ? 28.672 -0.101 7.793 1 98.5 212 ASP A CA 1
ATOM 1712 C C . ASP A 1 212 ? 27.547 -0.972 7.219 1 98.5 212 ASP A C 1
ATOM 1714 O O . ASP A 1 212 ? 27.75 -1.659 6.215 1 98.5 212 ASP A O 1
ATOM 1718 N N . GLU A 1 213 ? 26.375 -0.946 7.828 1 98.5 213 GLU A N 1
ATOM 1719 C CA . GLU A 1 213 ? 25.234 -1.727 7.371 1 98.5 213 GLU A CA 1
ATOM 1720 C C . GLU A 1 213 ? 24.703 -1.195 6.043 1 98.5 213 GLU A C 1
ATOM 1722 O O . GLU A 1 213 ? 24.031 -1.919 5.309 1 98.5 213 GLU A O 1
ATOM 1727 N N . MET A 1 214 ? 25.047 0.075 5.742 1 98.75 214 MET A N 1
ATOM 1728 C CA . MET A 1 214 ? 24.516 0.698 4.535 1 98.75 214 MET A CA 1
ATOM 1729 C C . MET A 1 214 ? 25.5 0.602 3.385 1 98.75 214 MET A C 1
ATOM 1731 O O . MET A 1 214 ? 25.156 0.88 2.236 1 98.75 214 MET A O 1
ATOM 1735 N N . LYS A 1 215 ? 26.688 0.146 3.582 1 98.69 215 LYS A N 1
ATOM 1736 C CA . LYS A 1 215 ? 27.75 0.061 2.592 1 98.69 215 LYS A CA 1
ATOM 1737 C C . LYS A 1 215 ? 27.328 -0.772 1.389 1 98.69 215 LYS A C 1
ATOM 1739 O O . LYS A 1 215 ? 27.672 -0.452 0.25 1 98.69 215 LYS A O 1
ATOM 1744 N N . PRO A 1 216 ? 26.531 -1.823 1.597 1 98.75 216 PRO A N 1
ATOM 1745 C CA . PRO A 1 216 ? 26.156 -2.658 0.454 1 98.75 216 PRO A CA 1
ATOM 1746 C C . PRO A 1 216 ? 25.156 -1.967 -0.475 1 98.75 216 PRO A C 1
ATOM 1748 O O . PRO A 1 216 ? 24.766 -2.533 -1.501 1 98.75 216 PRO A O 1
ATOM 1751 N N . PHE A 1 217 ? 24.766 -0.739 -0.141 1 98.88 217 PHE A N 1
ATOM 1752 C CA . PHE A 1 217 ? 23.703 -0.092 -0.896 1 98.88 217 PHE A CA 1
ATOM 1753 C C . PHE A 1 217 ? 24.172 1.235 -1.476 1 98.88 217 PHE A C 1
ATOM 1755 O O . PHE A 1 217 ? 23.547 2.273 -1.257 1 98.88 217 PHE A O 1
ATOM 1762 N N . PRO A 1 218 ? 25.203 1.248 -2.324 1 98.88 218 PRO A N 1
ATOM 1763 C CA . PRO A 1 218 ? 25.734 2.516 -2.82 1 98.88 218 PRO A CA 1
ATOM 1764 C C . PRO A 1 218 ? 24.766 3.254 -3.738 1 98.88 218 PRO A C 1
ATOM 1766 O O . PRO A 1 218 ? 24.703 4.484 -3.713 1 98.88 218 PRO A O 1
ATOM 1769 N N . HIS A 1 219 ? 24.047 2.547 -4.613 1 98.94 219 HIS A N 1
ATOM 1770 C CA . HIS A 1 219 ? 23.094 3.209 -5.5 1 98.94 219 HIS A CA 1
ATOM 1771 C C . HIS A 1 219 ? 21.922 3.799 -4.719 1 98.94 219 HIS A C 1
ATOM 1773 O O . HIS A 1 219 ? 21.438 4.883 -5.047 1 98.94 219 HIS A O 1
ATOM 1779 N N . LEU A 1 220 ? 21.547 3.107 -3.695 1 98.94 220 LEU A N 1
ATOM 1780 C CA . LEU A 1 220 ? 20.484 3.615 -2.82 1 98.94 220 LEU A CA 1
ATOM 1781 C C . LEU A 1 220 ? 20.938 4.898 -2.127 1 98.94 220 LEU A C 1
ATOM 1783 O O . LEU A 1 220 ? 20.172 5.863 -2.047 1 98.94 220 LEU A O 1
ATOM 1787 N N . MET A 1 221 ? 22.141 4.875 -1.604 1 98.88 221 MET A N 1
ATOM 1788 C CA . MET A 1 221 ? 22.641 6.055 -0.897 1 98.88 221 MET A CA 1
ATOM 1789 C C . MET A 1 221 ? 22.766 7.242 -1.844 1 98.88 221 MET A C 1
ATOM 1791 O O . MET A 1 221 ? 22.469 8.375 -1.465 1 98.88 221 MET A O 1
ATOM 1795 N N . LYS A 1 222 ? 23.188 7 -3.109 1 98.88 222 LYS A N 1
ATOM 1796 C CA . LYS A 1 222 ? 23.219 8.062 -4.109 1 98.88 222 LYS A CA 1
ATOM 1797 C C . LYS A 1 222 ? 21.812 8.602 -4.387 1 98.88 222 LYS A C 1
ATOM 1799 O O . LYS A 1 222 ? 21.625 9.805 -4.555 1 98.88 222 LYS A O 1
ATOM 1804 N N . TRP A 1 223 ? 20.859 7.691 -4.48 1 98.94 223 TRP A N 1
ATOM 1805 C CA . TRP A 1 223 ? 19.469 8.047 -4.672 1 98.94 223 TRP A CA 1
ATOM 1806 C C . TRP A 1 223 ? 18.969 8.922 -3.527 1 98.94 223 TRP A C 1
ATOM 1808 O O . TRP A 1 223 ? 18.281 9.93 -3.756 1 98.94 223 TRP A O 1
ATOM 1818 N N . VAL A 1 224 ? 19.344 8.609 -2.273 1 98.94 224 VAL A N 1
ATOM 1819 C CA . VAL A 1 224 ? 18.969 9.391 -1.102 1 98.94 224 VAL A CA 1
ATOM 1820 C C . VAL A 1 224 ? 19.531 10.805 -1.214 1 98.94 224 VAL A C 1
ATOM 1822 O O . VAL A 1 224 ? 18.797 11.781 -1.035 1 98.94 224 VAL A O 1
ATOM 1825 N N . ASP A 1 225 ? 20.797 10.883 -1.562 1 98.88 225 ASP A N 1
ATOM 1826 C CA . ASP A 1 225 ? 21.453 12.18 -1.652 1 98.88 225 ASP A CA 1
ATOM 1827 C C . ASP A 1 225 ? 20.859 13.023 -2.775 1 98.88 225 ASP A C 1
ATOM 1829 O O . ASP A 1 225 ? 20.672 14.234 -2.615 1 98.88 225 ASP A O 1
ATOM 1833 N N . ARG A 1 226 ? 20.578 12.398 -3.895 1 98.94 226 ARG A N 1
ATOM 1834 C CA . ARG A 1 226 ? 20.031 13.094 -5.055 1 98.94 226 ARG A CA 1
ATOM 1835 C C . ARG A 1 226 ? 18.703 13.75 -4.727 1 98.94 226 ARG A C 1
ATOM 1837 O O . ARG A 1 226 ? 18.484 14.922 -5.051 1 98.94 226 ARG A O 1
ATOM 1844 N N . ILE A 1 227 ? 17.875 13.07 -4.066 1 98.94 227 ILE A N 1
ATOM 1845 C CA . ILE A 1 227 ? 16.531 13.57 -3.768 1 98.94 227 ILE A CA 1
ATOM 1846 C C . ILE A 1 227 ? 16.609 14.594 -2.641 1 98.94 227 ILE A C 1
ATOM 1848 O O . ILE A 1 227 ? 15.883 15.586 -2.65 1 98.94 227 ILE A O 1
ATOM 1852 N N . ALA A 1 228 ? 17.531 14.383 -1.7 1 98.88 228 ALA A N 1
ATOM 1853 C CA . ALA A 1 228 ? 17.703 15.305 -0.58 1 98.88 228 ALA A CA 1
ATOM 1854 C C . ALA A 1 228 ? 18.078 16.703 -1.07 1 98.88 228 ALA A C 1
ATOM 1856 O O . ALA A 1 228 ? 17.812 17.688 -0.387 1 98.88 228 ALA A O 1
ATOM 1857 N N . ALA A 1 229 ? 18.656 16.797 -2.211 1 98.81 229 ALA A N 1
ATOM 1858 C CA . ALA A 1 229 ? 19.188 18.062 -2.721 1 98.81 229 ALA A CA 1
ATOM 1859 C C . ALA A 1 229 ? 18.062 18.922 -3.312 1 98.81 229 ALA A C 1
ATOM 1861 O O . ALA A 1 229 ? 18.266 20.109 -3.582 1 98.81 229 ALA A O 1
ATOM 1862 N N . ARG A 1 230 ? 16.891 18.406 -3.557 1 98.81 230 ARG A N 1
ATOM 1863 C CA . ARG A 1 230 ? 15.789 19.141 -4.156 1 98.81 230 ARG A CA 1
ATOM 1864 C C . ARG A 1 230 ? 15.18 20.125 -3.164 1 98.81 230 ARG A C 1
ATOM 1866 O O . ARG A 1 230 ? 14.828 19.75 -2.045 1 98.81 230 ARG A O 1
ATOM 1873 N N . GLU A 1 231 ? 14.922 21.312 -3.545 1 98.75 231 GLU A N 1
ATOM 1874 C CA . GLU A 1 231 ? 14.43 22.375 -2.662 1 98.75 231 GLU A CA 1
ATOM 1875 C C . GLU A 1 231 ? 13.039 22.047 -2.135 1 98.75 231 GLU A C 1
ATOM 1877 O O . GLU A 1 231 ? 12.773 22.172 -0.937 1 98.75 231 GLU A O 1
ATOM 1882 N N . PRO A 1 232 ? 12.117 21.578 -2.984 1 98.88 232 PRO A N 1
ATOM 1883 C CA . PRO A 1 232 ? 10.797 21.234 -2.447 1 98.88 232 PRO A CA 1
ATOM 1884 C C . PRO A 1 232 ? 10.852 20.109 -1.416 1 98.88 232 PRO A C 1
ATOM 1886 O O . PRO A 1 232 ? 10.039 20.078 -0.487 1 98.88 232 PRO A O 1
ATOM 1889 N N . VAL A 1 233 ? 11.812 19.203 -1.589 1 98.94 233 VAL A N 1
ATOM 1890 C CA . VAL A 1 233 ? 11.992 18.109 -0.633 1 98.94 233 VAL A CA 1
ATOM 1891 C C . VAL A 1 233 ? 12.461 18.672 0.708 1 98.94 233 VAL A C 1
ATOM 1893 O O . VAL A 1 233 ? 11.914 18.328 1.758 1 98.94 233 VAL A O 1
ATOM 1896 N N . GLN A 1 234 ? 13.375 19.578 0.667 1 98.88 234 GLN A N 1
ATOM 1897 C CA . GLN A 1 234 ? 13.852 20.219 1.888 1 98.88 234 GLN A CA 1
ATOM 1898 C C . GLN A 1 234 ? 12.734 20.969 2.596 1 98.88 234 GLN A C 1
ATOM 1900 O O . GLN A 1 234 ? 12.578 20.875 3.814 1 98.88 234 GLN A O 1
ATOM 1905 N N . ARG A 1 235 ? 11.898 21.656 1.864 1 98.81 235 ARG A N 1
ATOM 1906 C CA . ARG A 1 235 ? 10.773 22.375 2.455 1 98.81 235 ARG A CA 1
ATOM 1907 C C . ARG A 1 235 ? 9.75 21.406 3.033 1 98.81 235 ARG A C 1
ATOM 1909 O O . ARG A 1 235 ? 9.188 21.641 4.102 1 98.81 235 ARG A O 1
ATOM 1916 N N . GLY A 1 236 ? 9.578 20.297 2.318 1 98.88 236 GLY A N 1
ATOM 1917 C CA . GLY A 1 236 ? 8.555 19.328 2.691 1 98.88 236 GLY A CA 1
ATOM 1918 C C . GLY A 1 236 ? 8.859 18.625 3.992 1 98.88 236 GLY A C 1
ATOM 1919 O O . GLY A 1 236 ? 7.961 18.047 4.617 1 98.88 236 GLY A O 1
ATOM 1920 N N . ILE A 1 237 ? 10.125 18.672 4.41 1 98.75 237 ILE A N 1
ATOM 1921 C CA . ILE A 1 237 ? 10.484 18 5.652 1 98.75 237 ILE A CA 1
ATOM 1922 C C . ILE A 1 237 ? 10.938 19.016 6.688 1 98.75 237 ILE A C 1
ATOM 1924 O O . ILE A 1 237 ? 11.445 18.656 7.75 1 98.75 237 ILE A O 1
ATOM 1928 N N . GLY A 1 238 ? 10.727 20.281 6.391 1 98.06 238 GLY A N 1
ATOM 1929 C CA . GLY A 1 238 ? 11.367 21.328 7.16 1 98.06 238 GLY A CA 1
ATOM 1930 C C . GLY A 1 238 ? 10.453 21.953 8.195 1 98.06 238 GLY A C 1
ATOM 1931 O O . GLY A 1 238 ? 9.445 21.359 8.586 1 98.06 238 GLY A O 1
ATOM 1932 N N . ASP A 1 239 ? 10.758 23.125 8.602 1 96.88 239 ASP A N 1
ATOM 1933 C CA . ASP A 1 239 ? 10.211 23.812 9.773 1 96.88 239 ASP A CA 1
ATOM 1934 C C . ASP A 1 239 ? 8.734 24.141 9.57 1 96.88 239 ASP A C 1
ATOM 1936 O O . ASP A 1 239 ? 7.98 24.25 10.539 1 96.88 239 ASP A O 1
ATOM 1940 N N . LYS A 1 240 ? 8.422 24.266 8.305 1 96.44 240 LYS A N 1
ATOM 1941 C CA . LYS A 1 240 ? 7.031 24.578 7.977 1 96.44 240 LYS A CA 1
ATOM 1942 C C . LYS A 1 240 ? 6.074 23.562 8.586 1 96.44 240 LYS A C 1
ATOM 1944 O O . LYS A 1 240 ? 4.922 23.891 8.891 1 96.44 240 LYS A O 1
ATOM 1949 N N . TYR A 1 241 ? 6.551 22.328 8.852 1 98.25 241 TYR A N 1
ATOM 1950 C CA . TYR A 1 241 ? 5.676 21.25 9.266 1 98.25 241 TYR A CA 1
ATOM 1951 C C . TYR A 1 241 ? 6.008 20.781 10.688 1 98.25 241 TYR A C 1
ATOM 1953 O O . TYR A 1 241 ? 5.645 19.688 11.086 1 98.25 241 TYR A O 1
ATOM 1961 N N . VAL A 1 242 ? 6.742 21.578 11.398 1 95.5 242 VAL A N 1
ATOM 1962 C CA . VAL A 1 242 ? 7.07 21.281 12.789 1 95.5 242 VAL A CA 1
ATOM 1963 C C . VAL A 1 242 ? 6.254 22.188 13.711 1 95.5 242 VAL A C 1
ATOM 1965 O O . VAL A 1 242 ? 6.211 23.406 13.523 1 95.5 242 VAL A O 1
ATOM 1968 N N . GLN A 1 243 ? 5.496 21.469 14.594 1 89.31 243 GLN A N 1
ATOM 1969 C CA . GLN A 1 243 ? 4.711 22.25 15.547 1 89.31 243 GLN A CA 1
ATOM 1970 C C . GLN A 1 243 ? 5.602 23.188 16.375 1 89.31 243 GLN A C 1
ATOM 1972 O O . GLN A 1 243 ? 6.68 22.781 16.812 1 89.31 243 GLN A O 1
ATOM 1977 N N . LYS A 1 244 ? 5.176 24.5 16.453 1 75.5 244 LYS A N 1
ATOM 1978 C CA . LYS A 1 244 ? 5.898 25.5 17.234 1 75.5 244 LYS A CA 1
ATOM 1979 C C . LYS A 1 244 ? 5.59 25.375 18.719 1 75.5 244 LYS A C 1
ATOM 1981 O O . LYS A 1 244 ? 4.496 24.969 19.094 1 75.5 244 LYS A O 1
ATOM 1986 N N . MET B 1 1 ? 25.031 -7.66 -21.641 1 36.91 1 MET B N 1
ATOM 1987 C CA . MET B 1 1 ? 24.156 -8.812 -21.781 1 36.91 1 MET B CA 1
ATOM 1988 C C . MET B 1 1 ? 22.703 -8.383 -21.906 1 36.91 1 MET B C 1
ATOM 1990 O O . MET B 1 1 ? 22.281 -7.43 -21.234 1 36.91 1 MET B O 1
ATOM 1994 N N . ALA B 1 2 ? 22.031 -8.609 -22.875 1 43.66 2 ALA B N 1
ATOM 1995 C CA . ALA B 1 2 ? 20.672 -8.195 -23.188 1 43.66 2 ALA B CA 1
ATOM 1996 C C . ALA B 1 2 ? 19.766 -8.344 -21.969 1 43.66 2 ALA B C 1
ATOM 1998 O O . ALA B 1 2 ? 19.859 -9.336 -21.234 1 43.66 2 ALA B O 1
ATOM 1999 N N . ASN B 1 3 ? 19.281 -7.23 -21.266 1 58.47 3 ASN B N 1
ATOM 2000 C CA . ASN B 1 3 ? 18.344 -7.066 -20.156 1 58.47 3 ASN B CA 1
ATOM 2001 C C . ASN B 1 3 ? 17.125 -7.965 -20.312 1 58.47 3 ASN B C 1
ATOM 2003 O O . ASN B 1 3 ? 16.062 -7.5 -20.719 1 58.47 3 ASN B O 1
ATOM 2007 N N . ASN B 1 4 ? 17.438 -9.32 -20.438 1 80.62 4 ASN B N 1
ATOM 2008 C CA . ASN B 1 4 ? 16.359 -10.281 -20.703 1 80.62 4 ASN B CA 1
ATOM 2009 C C . ASN B 1 4 ? 15.656 -10.695 -19.422 1 80.62 4 ASN B C 1
ATOM 2011 O O . ASN B 1 4 ? 16.297 -11.102 -18.453 1 80.62 4 ASN B O 1
ATOM 2015 N N . LEU B 1 5 ? 14.391 -10.531 -19.406 1 91 5 LEU B N 1
ATOM 2016 C CA . LEU B 1 5 ? 13.547 -10.969 -18.297 1 91 5 LEU B CA 1
ATOM 2017 C C . LEU B 1 5 ? 13.672 -12.469 -18.078 1 91 5 LEU B C 1
ATOM 2019 O O . LEU B 1 5 ? 13.648 -12.938 -16.938 1 91 5 LEU B O 1
ATOM 2023 N N . TYR B 1 6 ? 13.922 -13.211 -19.188 1 95.44 6 TYR B N 1
ATOM 2024 C CA . TYR B 1 6 ? 14.039 -14.664 -19.109 1 95.44 6 TYR B CA 1
ATOM 2025 C C . TYR B 1 6 ? 15.453 -15.109 -19.438 1 95.44 6 TYR B C 1
ATOM 2027 O O . TYR B 1 6 ? 16.031 -14.688 -20.438 1 95.44 6 TYR B O 1
ATOM 2035 N N . ILE B 1 7 ? 16 -15.945 -18.578 1 95.88 7 ILE B N 1
ATOM 2036 C CA . ILE B 1 7 ? 17.344 -16.5 -18.75 1 95.88 7 ILE B CA 1
ATOM 2037 C C . ILE B 1 7 ? 17.25 -18.016 -18.922 1 95.88 7 ILE B C 1
ATOM 2039 O O . ILE B 1 7 ? 16.156 -18.594 -18.844 1 95.88 7 ILE B O 1
ATOM 2043 N N . ALA B 1 8 ? 18.359 -18.625 -19.156 1 95.94 8 ALA B N 1
ATOM 2044 C CA . ALA B 1 8 ? 18.391 -20.062 -19.438 1 95.94 8 ALA B CA 1
ATOM 2045 C C . ALA B 1 8 ? 17.812 -20.844 -18.266 1 95.94 8 ALA B C 1
ATOM 2047 O O . ALA B 1 8 ? 17.172 -21.891 -18.453 1 95.94 8 ALA B O 1
ATOM 2048 N N . GLU B 1 9 ? 17.953 -20.281 -17.031 1 96.44 9 GLU B N 1
ATOM 2049 C CA . GLU B 1 9 ? 17.531 -20.969 -15.812 1 96.44 9 GLU B CA 1
ATOM 2050 C C . GLU B 1 9 ? 16.047 -20.766 -15.547 1 96.44 9 GLU B C 1
ATOM 2052 O O . GLU B 1 9 ? 15.477 -21.406 -14.664 1 96.44 9 GLU B O 1
ATOM 2057 N N . THR B 1 10 ? 15.438 -19.891 -16.281 1 97.62 10 THR B N 1
ATOM 2058 C CA . THR B 1 10 ? 14 -19.719 -16.109 1 97.62 10 THR B CA 1
ATOM 2059 C C . THR B 1 10 ? 13.242 -20.984 -16.516 1 97.62 10 THR B C 1
ATOM 2061 O O . THR B 1 10 ? 13.445 -21.5 -17.609 1 97.62 10 THR B O 1
ATOM 2064 N N . PRO B 1 11 ? 12.375 -21.5 -15.602 1 97.81 11 PRO B N 1
ATOM 2065 C CA . PRO B 1 11 ? 11.617 -22.688 -15.977 1 97.81 11 PRO B CA 1
ATOM 2066 C C . PRO B 1 11 ? 10.891 -22.531 -17.312 1 97.81 11 PRO B C 1
ATOM 2068 O O . PRO B 1 11 ? 10.359 -21.453 -17.609 1 97.81 11 PRO B O 1
ATOM 2071 N N . LYS B 1 12 ? 10.797 -23.562 -18.062 1 97.31 12 LYS B N 1
ATOM 2072 C CA . LYS B 1 12 ? 10.234 -23.547 -19.422 1 97.31 12 LYS B CA 1
ATOM 2073 C C . LYS B 1 12 ? 8.789 -23.062 -19.406 1 97.31 12 LYS B C 1
ATOM 2075 O O . LYS B 1 12 ? 8.391 -22.281 -20.281 1 97.31 12 LYS B O 1
ATOM 2080 N N . GLU B 1 13 ? 8.039 -23.5 -18.438 1 96.88 13 GLU B N 1
ATOM 2081 C CA . GLU B 1 13 ? 6.629 -23.141 -18.359 1 96.88 13 GLU B CA 1
ATOM 2082 C C . GLU B 1 13 ? 6.457 -21.625 -18.172 1 96.88 13 GLU B C 1
ATOM 2084 O O . GLU B 1 13 ? 5.445 -21.062 -18.594 1 96.88 13 GLU B O 1
ATOM 2089 N N . VAL B 1 14 ? 7.422 -20.969 -17.578 1 97.94 14 VAL B N 1
ATOM 2090 C CA . VAL B 1 14 ? 7.387 -19.516 -17.375 1 97.94 14 VAL B CA 1
ATOM 2091 C C . VAL B 1 14 ? 7.934 -18.812 -18.609 1 97.94 14 VAL B C 1
ATOM 2093 O O . VAL B 1 14 ? 7.289 -17.906 -19.156 1 97.94 14 VAL B O 1
ATOM 2096 N N . ALA B 1 15 ? 9.055 -19.281 -19.109 1 96.94 15 ALA B N 1
ATOM 2097 C CA . ALA B 1 15 ? 9.75 -18.625 -20.219 1 96.94 15 ALA B CA 1
ATOM 2098 C C . ALA B 1 15 ? 8.953 -18.734 -21.516 1 96.94 15 ALA B C 1
ATOM 2100 O O . ALA B 1 15 ? 9.023 -17.844 -22.375 1 96.94 15 ALA B O 1
ATOM 2101 N N . GLU B 1 16 ? 8.125 -19.766 -21.688 1 97.12 16 GLU B N 1
ATOM 2102 C CA . GLU B 1 16 ? 7.43 -20.016 -22.938 1 97.12 16 GLU B CA 1
ATOM 2103 C C . GLU B 1 16 ? 5.957 -19.625 -22.844 1 97.12 16 GLU B C 1
ATOM 2105 O O . GLU B 1 16 ? 5.207 -19.75 -23.812 1 97.12 16 GLU B O 1
ATOM 2110 N N . ALA B 1 17 ? 5.559 -19.203 -21.609 1 97.38 17 ALA B N 1
ATOM 2111 C CA . ALA B 1 17 ? 4.164 -18.797 -21.453 1 97.38 17 ALA B CA 1
ATOM 2112 C C . ALA B 1 17 ? 3.814 -17.672 -22.422 1 97.38 17 ALA B C 1
ATOM 2114 O O . ALA B 1 17 ? 4.641 -16.797 -22.688 1 97.38 17 ALA B O 1
ATOM 2115 N N . LYS B 1 18 ? 2.613 -17.703 -22.922 1 96.12 18 LYS B N 1
ATOM 2116 C CA . LYS B 1 18 ? 2.102 -16.672 -23.797 1 96.12 18 LYS B CA 1
ATOM 2117 C C . LYS B 1 18 ? 0.995 -15.867 -23.125 1 96.12 18 LYS B C 1
ATOM 2119 O O . LYS B 1 18 ? 0.416 -16.312 -22.125 1 96.12 18 LYS B O 1
ATOM 2124 N N . GLY B 1 19 ? 0.776 -14.656 -23.609 1 97.94 19 GLY B N 1
ATOM 2125 C CA . GLY B 1 19 ? -0.265 -13.844 -23 1 97.94 19 GLY B CA 1
ATOM 2126 C C . GLY B 1 19 ? 0.006 -13.516 -21.547 1 97.94 19 GLY B C 1
ATOM 2127 O O . GLY B 1 19 ? 1.145 -13.227 -21.172 1 97.94 19 GLY B O 1
ATOM 2128 N N . LEU B 1 20 ? -1.045 -13.5 -20.719 1 98.81 20 LEU B N 1
ATOM 2129 C CA . LEU B 1 20 ? -0.912 -13.289 -19.281 1 98.81 20 LEU B CA 1
ATOM 2130 C C . LEU B 1 20 ? -0.463 -14.57 -18.578 1 98.81 20 LEU B C 1
ATOM 2132 O O . LEU B 1 20 ? -0.972 -15.656 -18.875 1 98.81 20 LEU B O 1
ATOM 2136 N N . HIS B 1 21 ? 0.535 -14.445 -17.719 1 98.88 21 HIS B N 1
ATOM 2137 C CA . HIS B 1 21 ? 1.033 -15.586 -16.953 1 98.88 21 HIS B CA 1
ATOM 2138 C C . HIS B 1 21 ? 1.22 -15.219 -15.477 1 98.88 21 HIS B C 1
ATOM 2140 O O . HIS B 1 21 ? 1.846 -14.211 -15.164 1 98.88 21 HIS B O 1
ATOM 2146 N N . LEU B 1 22 ? 0.623 -16.047 -14.594 1 98.94 22 LEU B N 1
ATOM 2147 C CA . LEU B 1 22 ? 0.7 -15.805 -13.156 1 98.94 22 LEU B CA 1
ATOM 2148 C C . LEU B 1 22 ? 1.606 -16.828 -12.484 1 98.94 22 LEU B C 1
ATOM 2150 O O . LEU B 1 22 ? 1.386 -18.047 -12.609 1 98.94 22 LEU B O 1
ATOM 2154 N N . ILE B 1 23 ? 2.676 -16.391 -11.891 1 98.88 23 ILE B N 1
ATOM 2155 C CA . ILE B 1 23 ? 3.488 -17.203 -11 1 98.88 23 ILE B CA 1
ATOM 2156 C C . ILE B 1 23 ? 3.047 -17 -9.555 1 98.88 23 ILE B C 1
ATOM 2158 O O . ILE B 1 23 ? 3.139 -15.883 -9.023 1 98.88 23 ILE B O 1
ATOM 2162 N N . THR B 1 24 ? 2.566 -18.078 -8.891 1 98.69 24 THR B N 1
ATOM 2163 C CA . THR B 1 24 ? 1.885 -17.828 -7.625 1 98.69 24 THR B CA 1
ATOM 2164 C C . THR B 1 24 ? 1.944 -19.047 -6.723 1 98.69 24 THR B C 1
ATOM 2166 O O . THR B 1 24 ? 2.521 -20.078 -7.098 1 98.69 24 THR B O 1
ATOM 2169 N N . GLN B 1 25 ? 1.635 -18.906 -5.566 1 98.38 25 GLN B N 1
ATOM 2170 C CA . GLN B 1 25 ? 1.234 -19.875 -4.559 1 98.38 25 GLN B CA 1
ATOM 2171 C C . GLN B 1 25 ? -0.042 -19.438 -3.846 1 98.38 25 GLN B C 1
ATOM 2173 O O . GLN B 1 25 ? -0.286 -18.234 -3.678 1 98.38 25 GLN B O 1
ATOM 2178 N N . ASN B 1 26 ? -0.868 -20.359 -3.371 1 98.19 26 ASN B N 1
ATOM 2179 C CA . ASN B 1 26 ? -2.225 -20.094 -2.91 1 98.19 26 ASN B CA 1
ATOM 2180 C C . ASN B 1 26 ? -2.23 -19.484 -1.515 1 98.19 26 ASN B C 1
ATOM 2182 O O . ASN B 1 26 ? -2.93 -19.953 -0.621 1 98.19 26 ASN B O 1
ATOM 2186 N N . THR B 1 27 ? -1.477 -18.438 -1.368 1 97.62 27 THR B N 1
ATOM 2187 C CA . THR B 1 27 ? -1.476 -17.562 -0.191 1 97.62 27 THR B CA 1
ATOM 2188 C C . THR B 1 27 ? -2.459 -16.422 -0.366 1 97.62 27 THR B C 1
ATOM 2190 O O . THR B 1 27 ? -2.959 -16.188 -1.469 1 97.62 27 THR B O 1
ATOM 2193 N N . PRO B 1 28 ? -2.748 -15.695 0.688 1 98.25 28 PRO B N 1
ATOM 2194 C CA . PRO B 1 28 ? -3.697 -14.586 0.553 1 98.25 28 PRO B CA 1
ATOM 2195 C C . PRO B 1 28 ? -3.279 -13.578 -0.516 1 98.25 28 PRO B C 1
ATOM 2197 O O . PRO B 1 28 ? -4.125 -13.062 -1.249 1 98.25 28 PRO B O 1
ATOM 2200 N N . ASN B 1 29 ? -1.977 -13.297 -0.633 1 98.44 29 ASN B N 1
ATOM 2201 C CA . ASN B 1 29 ? -1.513 -12.367 -1.663 1 98.44 29 ASN B CA 1
ATOM 2202 C C . ASN B 1 29 ? -1.72 -12.945 -3.062 1 98.44 29 ASN B C 1
ATOM 2204 O O . ASN B 1 29 ? -2.146 -12.227 -3.973 1 98.44 29 ASN B O 1
ATOM 2208 N N . GLY B 1 30 ? -1.396 -14.227 -3.26 1 98.75 30 GLY B N 1
ATOM 2209 C CA . GLY B 1 30 ? -1.677 -14.859 -4.543 1 98.75 30 GLY B CA 1
ATOM 2210 C C . GLY B 1 30 ? -3.154 -14.875 -4.887 1 98.75 30 GLY B C 1
ATOM 2211 O O . GLY B 1 30 ? -3.535 -14.609 -6.027 1 98.75 30 GLY B O 1
ATOM 2212 N N . GLN B 1 31 ? -3.953 -15.102 -3.879 1 98.94 31 GLN B N 1
ATOM 2213 C CA . GLN B 1 31 ? -5.391 -15.289 -4.055 1 98.94 31 GLN B CA 1
ATOM 2214 C C . GLN B 1 31 ? -6.047 -14.023 -4.594 1 98.94 31 GLN B C 1
ATOM 2216 O O . GLN B 1 31 ? -7.004 -14.094 -5.367 1 98.94 31 GLN B O 1
ATOM 2221 N N . ALA B 1 32 ? -5.598 -12.867 -4.238 1 98.94 32 ALA B N 1
ATOM 2222 C CA . ALA B 1 32 ? -6.188 -11.625 -4.734 1 98.94 32 ALA B CA 1
ATOM 2223 C C . ALA B 1 32 ? -6.094 -11.547 -6.254 1 98.94 32 ALA B C 1
ATOM 2225 O O . ALA B 1 32 ? -7.094 -11.273 -6.93 1 98.94 32 ALA B O 1
ATOM 2226 N N . THR B 1 33 ? -4.918 -11.797 -6.789 1 98.94 33 THR B N 1
ATOM 2227 C CA . THR B 1 33 ? -4.727 -11.75 -8.234 1 98.94 33 THR B CA 1
ATOM 2228 C C . THR B 1 33 ? -5.477 -12.898 -8.914 1 98.94 33 THR B C 1
ATOM 2230 O O . THR B 1 33 ? -6.109 -12.703 -9.953 1 98.94 33 THR B O 1
ATOM 2233 N N . GLN B 1 34 ? -5.426 -14.055 -8.266 1 99 34 GLN B N 1
ATOM 2234 C CA . GLN B 1 34 ? -6.145 -15.211 -8.781 1 99 34 GLN B CA 1
ATOM 2235 C C . GLN B 1 34 ? -7.637 -14.914 -8.914 1 99 34 GLN B C 1
ATOM 2237 O O . GLN B 1 34 ? -8.242 -15.188 -9.961 1 99 34 GLN B O 1
ATOM 2242 N N . ILE B 1 35 ? -8.211 -14.32 -7.895 1 99 35 ILE B N 1
ATOM 2243 C CA . ILE B 1 35 ? -9.641 -14.031 -7.855 1 99 35 ILE B CA 1
ATOM 2244 C C . ILE B 1 35 ? -10 -13.047 -8.969 1 99 35 ILE B C 1
ATOM 2246 O O . ILE B 1 35 ? -10.969 -13.25 -9.695 1 99 35 ILE B O 1
ATOM 2250 N N . LEU B 1 36 ? -9.219 -11.969 -9.117 1 99 36 LEU B N 1
ATOM 2251 C CA . LEU B 1 36 ? -9.555 -11 -10.156 1 99 36 LEU B CA 1
ATOM 2252 C C . LEU B 1 36 ? -9.453 -11.633 -11.539 1 99 36 LEU B C 1
ATOM 2254 O O . LEU B 1 36 ? -10.266 -11.344 -12.414 1 99 36 LEU B O 1
ATOM 2258 N N . LEU B 1 37 ? -8.43 -12.477 -11.766 1 98.94 37 LEU B N 1
ATOM 2259 C CA . LEU B 1 37 ? -8.305 -13.156 -13.047 1 98.94 37 LEU B CA 1
ATOM 2260 C C . LEU B 1 37 ? -9.523 -14.023 -13.328 1 98.94 37 LEU B C 1
ATOM 2262 O O . LEU B 1 37 ? -10.055 -14.023 -14.445 1 98.94 37 LEU B O 1
ATOM 2266 N N . GLU B 1 38 ? -9.992 -14.742 -12.305 1 98.94 38 GLU B N 1
ATOM 2267 C CA . GLU B 1 38 ? -11.203 -15.547 -12.453 1 98.94 38 GLU B CA 1
ATOM 2268 C C . GLU B 1 38 ? -12.414 -14.68 -12.758 1 98.94 38 GLU B C 1
ATOM 2270 O O . GLU B 1 38 ? -13.258 -15.039 -13.578 1 98.94 38 GLU B O 1
ATOM 2275 N N . GLU B 1 39 ? -12.539 -13.531 -12.086 1 98.94 39 GLU B N 1
ATOM 2276 C CA . GLU B 1 39 ? -13.617 -12.586 -12.352 1 98.94 39 GLU B CA 1
ATOM 2277 C C . GLU B 1 39 ? -13.57 -12.086 -13.797 1 98.94 39 GLU B C 1
ATOM 2279 O O . GLU B 1 39 ? -14.602 -12.008 -14.469 1 98.94 39 GLU B O 1
ATOM 2284 N N . LEU B 1 40 ? -12.406 -11.75 -14.273 1 98.94 40 LEU B N 1
ATOM 2285 C CA . LEU B 1 40 ? -12.227 -11.227 -15.617 1 98.94 40 LEU B CA 1
ATOM 2286 C C . LEU B 1 40 ? -12.508 -12.305 -16.656 1 98.94 40 LEU B C 1
ATOM 2288 O O . LEU B 1 40 ? -13.016 -12.008 -17.75 1 98.94 40 LEU B O 1
ATOM 2292 N N . ALA B 1 41 ? -12.133 -13.516 -16.328 1 98.81 41 ALA B N 1
ATOM 2293 C CA . ALA B 1 41 ? -12.461 -14.625 -17.219 1 98.81 41 ALA B CA 1
ATOM 2294 C C . ALA B 1 41 ? -13.969 -14.734 -17.422 1 98.81 41 ALA B C 1
ATOM 2296 O O . ALA B 1 41 ? -14.445 -14.852 -18.562 1 98.81 41 ALA B O 1
ATOM 2297 N N . ASP B 1 42 ? -14.68 -14.695 -16.359 1 98.81 42 ASP B N 1
ATOM 2298 C CA . ASP B 1 42 ? -16.141 -14.805 -16.438 1 98.81 42 ASP B CA 1
ATOM 2299 C C . ASP B 1 42 ? -16.734 -13.609 -17.172 1 98.81 42 ASP B C 1
ATOM 2301 O O . ASP B 1 42 ? -17.719 -13.758 -17.906 1 98.81 42 ASP B O 1
ATOM 2305 N N . SER B 1 43 ? -16.188 -12.453 -17 1 98.75 43 SER B N 1
ATOM 2306 C CA . SER B 1 43 ? -16.781 -11.219 -17.516 1 98.75 43 SER B CA 1
ATOM 2307 C C . SER B 1 43 ? -16.391 -10.977 -18.969 1 98.75 43 SER B C 1
ATOM 2309 O O . SER B 1 43 ? -17.172 -10.422 -19.734 1 98.75 43 SER B O 1
ATOM 2311 N N . TYR B 1 44 ? -15.148 -11.375 -19.344 1 98.62 44 TYR B N 1
ATOM 2312 C CA . TYR B 1 44 ? -14.625 -10.906 -20.625 1 98.62 44 TYR B CA 1
ATOM 2313 C C . TYR B 1 44 ? -13.977 -12.047 -21.391 1 98.62 44 TYR B C 1
ATOM 2315 O O . TYR B 1 44 ? -13.461 -11.844 -22.5 1 98.62 44 TYR B O 1
ATOM 2323 N N . GLY B 1 45 ? -13.898 -13.227 -20.828 1 98.69 45 GLY B N 1
ATOM 2324 C CA . GLY B 1 45 ? -13.219 -14.336 -21.469 1 98.69 45 GLY B CA 1
ATOM 2325 C C . GLY B 1 45 ? -11.703 -14.242 -21.375 1 98.69 45 GLY B C 1
ATOM 2326 O O . GLY B 1 45 ? -10.992 -14.844 -22.188 1 98.69 45 GLY B O 1
ATOM 2327 N N . THR B 1 46 ? -11.211 -13.492 -20.422 1 98.75 46 THR B N 1
ATOM 2328 C CA . THR B 1 46 ? -9.781 -13.328 -20.219 1 98.75 46 THR B CA 1
ATOM 2329 C C . THR B 1 46 ? -9.109 -14.68 -19.969 1 98.75 46 THR B C 1
ATOM 2331 O O . THR B 1 46 ? -9.609 -15.484 -19.172 1 98.75 46 THR B O 1
ATOM 2334 N N . GLN B 1 47 ? -8.008 -14.867 -20.656 1 98.75 47 GLN B N 1
ATOM 2335 C CA . GLN B 1 47 ? -7.242 -16.109 -20.5 1 98.75 47 GLN B CA 1
ATOM 2336 C C . GLN B 1 47 ? -5.871 -15.828 -19.891 1 98.75 47 GLN B C 1
ATOM 2338 O O . GLN B 1 47 ? -5.293 -14.766 -20.109 1 98.75 47 GLN B O 1
ATOM 2343 N N . TRP B 1 48 ? -5.402 -16.828 -19.109 1 98.81 48 TRP B N 1
ATOM 2344 C CA . TRP B 1 48 ? -4.055 -16.766 -18.547 1 98.81 48 TRP B CA 1
ATOM 2345 C C . TRP B 1 48 ? -3.535 -18.172 -18.234 1 98.81 48 TRP B C 1
ATOM 2347 O O . TRP B 1 48 ? -4.309 -19.125 -18.203 1 98.81 48 TRP B O 1
ATOM 2357 N N . THR B 1 49 ? -2.244 -18.25 -18.094 1 98.69 49 THR B N 1
ATOM 2358 C CA . THR B 1 49 ? -1.625 -19.469 -17.578 1 98.69 49 THR B CA 1
ATOM 2359 C C . THR B 1 49 ? -0.988 -19.234 -16.219 1 98.69 49 THR B C 1
ATOM 2361 O O . THR B 1 49 ? -0.838 -18.094 -15.789 1 98.69 49 THR B O 1
ATOM 2364 N N . THR B 1 50 ? -0.751 -20.344 -15.5 1 98.56 50 THR B N 1
ATOM 2365 C CA . THR B 1 50 ? -0.248 -20.219 -14.141 1 98.56 50 THR B CA 1
ATOM 2366 C C . THR B 1 50 ? 0.895 -21.203 -13.891 1 98.56 50 THR B C 1
ATOM 2368 O O . THR B 1 50 ? 0.841 -22.344 -14.336 1 98.56 50 THR B O 1
ATOM 2371 N N . THR B 1 51 ? 1.916 -20.75 -13.336 1 98.5 51 THR B N 1
ATOM 2372 C CA . THR B 1 51 ? 2.936 -21.594 -12.719 1 98.5 51 THR B CA 1
ATOM 2373 C C . THR B 1 51 ? 2.857 -21.5 -11.195 1 98.5 51 THR B C 1
ATOM 2375 O O . THR B 1 51 ? 2.943 -20.422 -10.625 1 98.5 51 THR B O 1
ATOM 2378 N N . LEU B 1 52 ? 2.641 -22.672 -10.562 1 98.25 52 LEU B N 1
ATOM 2379 C CA . LEU B 1 52 ? 2.643 -22.734 -9.102 1 98.25 52 LEU B CA 1
ATOM 2380 C C . LEU B 1 52 ? 4.039 -23.047 -8.578 1 98.25 52 LEU B C 1
ATOM 2382 O O . LEU B 1 52 ? 4.703 -23.969 -9.07 1 98.25 52 LEU B O 1
ATOM 2386 N N . ILE B 1 53 ? 4.512 -22.234 -7.668 1 97.19 53 ILE B N 1
ATOM 2387 C CA . ILE B 1 53 ? 5.801 -22.531 -7.051 1 97.19 53 ILE B CA 1
ATOM 2388 C C . ILE B 1 53 ? 5.625 -22.703 -5.543 1 97.19 53 ILE B C 1
ATOM 2390 O O . ILE B 1 53 ? 4.59 -22.328 -4.988 1 97.19 53 ILE B O 1
ATOM 2394 N N . ASN B 1 54 ? 6.629 -23.359 -4.895 1 96.06 54 ASN B N 1
ATOM 2395 C CA . ASN B 1 54 ? 6.691 -23.516 -3.447 1 96.06 54 ASN B CA 1
ATOM 2396 C C . ASN B 1 54 ? 7.691 -22.547 -2.822 1 96.06 54 ASN B C 1
ATOM 2398 O O . ASN B 1 54 ? 8.906 -22.766 -2.912 1 96.06 54 ASN B O 1
ATOM 2402 N N . ILE B 1 55 ? 7.152 -21.562 -2.139 1 95.06 55 ILE B N 1
ATOM 2403 C CA . ILE B 1 55 ? 8.031 -20.5 -1.645 1 95.06 55 ILE B CA 1
ATOM 2404 C C . ILE B 1 55 ? 8.852 -21.016 -0.465 1 95.06 55 ILE B C 1
ATOM 2406 O O . ILE B 1 55 ? 9.859 -20.422 -0.088 1 95.06 55 ILE B O 1
ATOM 2410 N N . MET B 1 56 ? 8.422 -22.141 0.087 1 93.81 56 MET B N 1
ATOM 2411 C CA . MET B 1 56 ? 9.172 -22.719 1.202 1 93.81 56 MET B CA 1
ATOM 2412 C C . MET B 1 56 ? 10.523 -23.25 0.732 1 93.81 56 MET B C 1
ATOM 2414 O O . MET B 1 56 ? 11.414 -23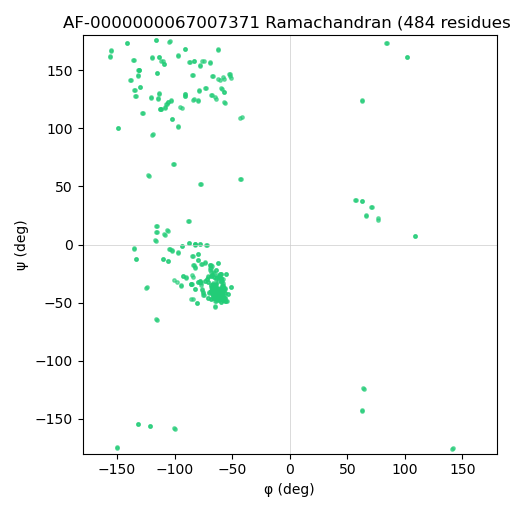.5 1.545 1 93.81 56 MET B O 1
ATOM 2418 N N . THR B 1 57 ? 10.703 -23.469 -0.547 1 95.75 57 THR B N 1
ATOM 2419 C CA . THR B 1 57 ? 11.961 -23.984 -1.1 1 95.75 57 THR B CA 1
ATOM 2420 C C . THR B 1 57 ? 12.852 -22.828 -1.546 1 95.75 57 THR B C 1
ATOM 2422 O O . THR B 1 57 ? 13.93 -23.047 -2.104 1 95.75 57 THR B O 1
ATOM 2425 N N . ASN B 1 58 ? 12.445 -21.625 -1.431 1 96.25 58 ASN B N 1
ATOM 2426 C CA . ASN B 1 58 ? 13.148 -20.406 -1.795 1 96.25 58 ASN B CA 1
ATOM 2427 C C . ASN B 1 58 ? 13.352 -20.297 -3.305 1 96.25 58 ASN B C 1
ATOM 2429 O O . ASN B 1 58 ? 14.328 -19.719 -3.766 1 96.25 58 ASN B O 1
ATOM 2433 N N . GLU B 1 59 ? 12.453 -21 -4.012 1 95.94 59 GLU B N 1
ATOM 2434 C CA . GLU B 1 59 ? 12.461 -20.891 -5.469 1 95.94 59 GLU B CA 1
ATOM 2435 C C . GLU B 1 59 ? 12.445 -19.422 -5.914 1 95.94 59 GLU B C 1
ATOM 2437 O O . GLU B 1 59 ? 13.141 -19.047 -6.855 1 95.94 59 GLU B O 1
ATOM 2442 N N . GLN B 1 60 ? 11.742 -18.594 -5.188 1 97.38 60 GLN B N 1
ATOM 2443 C CA . GLN B 1 60 ? 11.508 -17.203 -5.539 1 97.38 60 GLN B CA 1
ATOM 2444 C C . GLN B 1 60 ? 12.734 -16.344 -5.23 1 97.38 60 GLN B C 1
ATOM 2446 O O . GLN B 1 60 ? 12.727 -15.141 -5.48 1 97.38 60 GLN B O 1
ATOM 2451 N N . LYS B 1 61 ? 13.781 -16.984 -4.727 1 97.56 61 LYS B N 1
ATOM 2452 C CA . LYS B 1 61 ? 15.008 -16.266 -4.414 1 97.56 61 LYS B CA 1
ATOM 2453 C C . LYS B 1 61 ? 16.062 -16.484 -5.484 1 97.56 61 LYS B C 1
ATOM 2455 O O . LYS B 1 61 ? 17.125 -15.836 -5.473 1 97.56 61 LYS B O 1
ATOM 2460 N N . LYS B 1 62 ? 15.781 -17.328 -6.438 1 97.69 62 LYS B N 1
ATOM 2461 C CA . LYS B 1 62 ? 16.719 -17.594 -7.531 1 97.69 62 LYS B CA 1
ATOM 2462 C C . LYS B 1 62 ? 16.719 -16.453 -8.539 1 97.69 62 LYS B C 1
ATOM 2464 O O . LYS B 1 62 ? 15.734 -15.734 -8.68 1 97.69 62 LYS B O 1
ATOM 2469 N N . GLU B 1 63 ? 17.797 -16.359 -9.281 1 96.81 63 GLU B N 1
ATOM 2470 C CA . GLU B 1 63 ? 17.984 -15.227 -10.188 1 96.81 63 GLU B CA 1
ATOM 2471 C C . GLU B 1 63 ? 16.844 -15.125 -11.195 1 96.81 63 GLU B C 1
ATOM 2473 O O . GLU B 1 63 ? 16.406 -14.031 -11.531 1 96.81 63 GLU B O 1
ATOM 2478 N N . TRP B 1 64 ? 16.391 -16.281 -11.742 1 97.75 64 TRP B N 1
ATOM 2479 C CA . TRP B 1 64 ? 15.359 -16.234 -12.773 1 97.75 64 TRP B CA 1
ATOM 2480 C C . TRP B 1 64 ? 14.109 -15.516 -12.25 1 97.75 64 TRP B C 1
ATOM 2482 O O . TRP B 1 64 ? 13.469 -14.766 -12.984 1 97.75 64 TRP B O 1
ATOM 2492 N N . PHE B 1 65 ? 13.82 -15.812 -10.984 1 98.5 65 PHE B N 1
ATOM 2493 C CA . PHE B 1 65 ? 12.648 -15.188 -10.375 1 98.5 65 PHE B CA 1
ATOM 2494 C C . PHE B 1 65 ? 12.938 -13.734 -10.023 1 98.5 65 PHE B C 1
ATOM 2496 O O . PHE B 1 65 ? 12.094 -12.859 -10.227 1 98.5 65 PHE B O 1
ATOM 2503 N N . LEU B 1 66 ? 14.133 -13.406 -9.531 1 97.94 66 LEU B N 1
ATOM 2504 C CA . LEU B 1 66 ? 14.492 -12.062 -9.102 1 97.94 66 LEU B CA 1
ATOM 2505 C C . LEU B 1 66 ? 14.516 -11.102 -10.289 1 97.94 66 LEU B C 1
ATOM 2507 O O . LEU B 1 66 ? 14.281 -9.898 -10.125 1 97.94 66 LEU B O 1
ATOM 2511 N N . ARG B 1 67 ? 14.711 -11.602 -11.469 1 97.12 67 ARG B N 1
ATOM 2512 C CA . ARG B 1 67 ? 14.656 -10.789 -12.68 1 97.12 67 ARG B CA 1
ATOM 2513 C C . ARG B 1 67 ? 13.219 -10.359 -12.992 1 97.12 67 ARG B C 1
ATOM 2515 O O . ARG B 1 67 ? 13 -9.297 -13.57 1 97.12 67 ARG B O 1
ATOM 2522 N N . LEU B 1 68 ? 12.266 -11.203 -12.539 1 97.75 68 LEU B N 1
ATOM 2523 C CA . LEU B 1 68 ? 10.852 -10.867 -12.703 1 97.75 68 LEU B CA 1
ATOM 2524 C C . LEU B 1 68 ? 10.367 -9.992 -11.555 1 97.75 68 LEU B C 1
ATOM 2526 O O . LEU B 1 68 ? 9.539 -9.102 -11.758 1 97.75 68 LEU B O 1
ATOM 2530 N N . ASN B 1 69 ? 10.922 -10.25 -10.383 1 98.25 69 ASN B N 1
ATOM 2531 C CA . ASN B 1 69 ? 10.562 -9.555 -9.156 1 98.25 69 ASN B CA 1
ATOM 2532 C C . ASN B 1 69 ? 11.742 -9.453 -8.195 1 98.25 69 ASN B C 1
ATOM 2534 O O . ASN B 1 69 ? 11.969 -10.352 -7.387 1 98.25 69 ASN B O 1
ATOM 2538 N N . PRO B 1 70 ? 12.383 -8.367 -8.141 1 97.94 70 PRO B N 1
ATOM 2539 C CA . PRO B 1 70 ? 13.555 -8.219 -7.277 1 97.94 70 PRO B CA 1
ATOM 2540 C C . PRO B 1 70 ? 13.219 -8.391 -5.797 1 97.94 70 PRO B C 1
ATOM 2542 O O . PRO B 1 70 ? 14.125 -8.586 -4.977 1 97.94 70 PRO B O 1
ATOM 2545 N N . ASN B 1 71 ? 11.938 -8.312 -5.473 1 98.38 71 ASN B N 1
ATOM 2546 C CA . ASN B 1 71 ? 11.523 -8.516 -4.09 1 98.38 71 ASN B CA 1
ATOM 2547 C C . ASN B 1 71 ? 11.531 -9.992 -3.707 1 98.38 71 ASN B C 1
ATOM 2549 O O . ASN B 1 71 ? 11.477 -10.328 -2.523 1 98.38 71 ASN B O 1
ATOM 2553 N N . GLY B 1 72 ? 11.555 -10.883 -4.738 1 98.25 72 GLY B N 1
ATOM 2554 C CA . GLY B 1 72 ? 11.609 -12.312 -4.477 1 98.25 72 GLY B CA 1
ATOM 2555 C C . GLY B 1 72 ? 10.391 -12.836 -3.738 1 98.25 72 GLY B C 1
ATOM 2556 O O . GLY B 1 72 ? 10.516 -13.664 -2.838 1 98.25 72 GLY B O 1
ATOM 2557 N N . ARG B 1 73 ? 9.219 -12.312 -4.062 1 98 73 ARG B N 1
ATOM 2558 C CA . ARG B 1 73 ? 7.969 -12.742 -3.455 1 98 73 ARG B CA 1
ATOM 2559 C C . ARG B 1 73 ? 6.906 -13.016 -4.516 1 98 73 ARG B C 1
ATOM 2561 O O . ARG B 1 73 ? 6.898 -12.375 -5.57 1 98 73 ARG B O 1
ATOM 2568 N N . ILE B 1 74 ? 6.047 -13.969 -4.336 1 98.38 74 ILE B N 1
ATOM 2569 C CA . ILE B 1 74 ? 4.879 -14.203 -5.176 1 98.38 74 ILE B CA 1
ATOM 2570 C C . ILE B 1 74 ? 3.734 -13.297 -4.738 1 98.38 74 ILE B C 1
ATOM 2572 O O . ILE B 1 74 ? 3.717 -12.812 -3.604 1 98.38 74 ILE B O 1
ATOM 2576 N N . PRO B 1 75 ? 2.824 -13.023 -5.527 1 98.75 75 PRO B N 1
ATOM 2577 C CA . PRO B 1 75 ? 2.705 -13.445 -6.926 1 98.75 75 PRO B CA 1
ATOM 2578 C C . PRO B 1 75 ? 3.412 -12.492 -7.887 1 98.75 75 PRO B C 1
ATOM 2580 O O . PRO B 1 75 ? 3.711 -11.352 -7.527 1 98.75 75 PRO B O 1
ATOM 2583 N N . VAL B 1 76 ? 3.766 -12.984 -9.047 1 98.88 76 VAL B N 1
ATOM 2584 C CA . VAL B 1 76 ? 4.234 -12.188 -10.172 1 98.88 76 VAL B CA 1
ATOM 2585 C C . VAL B 1 76 ? 3.312 -12.391 -11.375 1 98.88 76 VAL B C 1
ATOM 2587 O O . VAL B 1 76 ? 2.984 -13.531 -11.727 1 98.88 76 VAL B O 1
ATOM 2590 N N . LEU B 1 77 ? 2.805 -11.336 -11.93 1 98.94 77 LEU B N 1
ATOM 2591 C CA . LEU B 1 77 ? 2.035 -11.359 -13.172 1 98.94 77 LEU B CA 1
ATOM 2592 C C . LEU B 1 77 ? 2.879 -10.867 -14.344 1 98.94 77 LEU B C 1
ATOM 2594 O O . LEU B 1 77 ? 3.482 -9.789 -14.273 1 98.94 77 LEU B O 1
ATOM 2598 N N . VAL B 1 78 ? 2.994 -11.672 -15.367 1 98.81 78 VAL B N 1
ATOM 2599 C CA . VAL B 1 78 ? 3.754 -11.25 -16.547 1 98.81 78 VAL B CA 1
ATOM 2600 C C . VAL B 1 78 ? 2.818 -11.117 -17.734 1 98.81 78 VAL B C 1
ATOM 2602 O O . VAL B 1 78 ? 2.035 -12.023 -18.031 1 98.81 78 VAL B O 1
ATOM 2605 N N . ASP B 1 79 ? 2.799 -10.008 -18.375 1 98.75 79 ASP B N 1
ATOM 2606 C CA . ASP B 1 79 ? 2.102 -9.828 -19.641 1 98.75 79 ASP B CA 1
ATOM 2607 C C . ASP B 1 79 ? 3.059 -9.984 -20.828 1 98.75 79 ASP B C 1
ATOM 2609 O O . ASP B 1 79 ? 3.773 -9.047 -21.188 1 98.75 79 ASP B O 1
ATOM 2613 N N . ASN B 1 80 ? 3.018 -11.117 -21.453 1 97.88 80 ASN B N 1
ATOM 2614 C CA . ASN B 1 80 ? 3.934 -11.461 -22.531 1 97.88 80 ASN B CA 1
ATOM 2615 C C . ASN B 1 80 ? 3.477 -10.867 -23.859 1 97.88 80 ASN B C 1
ATOM 2617 O O . ASN B 1 80 ? 4.16 -11.016 -24.875 1 97.88 80 ASN B O 1
ATOM 2621 N N . THR B 1 81 ? 2.381 -10.156 -23.891 1 97.38 81 THR B N 1
ATOM 2622 C CA . THR B 1 81 ? 1.934 -9.492 -25.109 1 97.38 81 THR B CA 1
ATOM 2623 C C . THR B 1 81 ? 2.639 -8.148 -25.297 1 97.38 81 THR B C 1
ATOM 2625 O O . THR B 1 81 ? 2.588 -7.555 -26.375 1 97.38 81 THR B O 1
ATOM 2628 N N . GLN B 1 82 ? 3.195 -7.676 -24.219 1 96.44 82 GLN B N 1
ATOM 2629 C CA . GLN B 1 82 ? 4.023 -6.48 -24.297 1 96.44 82 GLN B CA 1
ATOM 2630 C C . GLN B 1 82 ? 5.41 -6.805 -24.844 1 96.44 82 GLN B C 1
ATOM 2632 O O . GLN B 1 82 ? 5.859 -7.949 -24.781 1 96.44 82 GLN B O 1
ATOM 2637 N N . SER B 1 83 ? 6.098 -5.781 -25.484 1 93.19 83 SER B N 1
ATOM 2638 C CA . SER B 1 83 ? 7.445 -5.945 -26.016 1 93.19 83 SER B CA 1
ATOM 2639 C C . SER B 1 83 ? 8.375 -4.852 -25.516 1 93.19 83 SER B C 1
ATOM 2641 O O . SER B 1 83 ? 8.242 -3.686 -25.891 1 93.19 83 SER B O 1
ATOM 2643 N N . PRO B 1 84 ? 9.312 -5.246 -24.734 1 92.69 84 PRO B N 1
ATOM 2644 C CA . PRO B 1 84 ? 9.516 -6.551 -24.094 1 92.69 84 PRO B CA 1
ATOM 2645 C C . PRO B 1 84 ? 8.391 -6.922 -23.141 1 92.69 84 PRO B C 1
ATOM 2647 O O . PRO B 1 84 ? 7.562 -6.074 -22.797 1 92.69 84 PRO B O 1
ATOM 2650 N N . PRO B 1 85 ? 8.344 -8.242 -22.688 1 96.44 85 PRO B N 1
ATOM 2651 C CA . PRO B 1 85 ? 7.348 -8.625 -21.688 1 96.44 85 PRO B CA 1
ATOM 2652 C C . PRO B 1 85 ? 7.363 -7.719 -20.453 1 96.44 85 PRO B C 1
ATOM 2654 O O . PRO B 1 85 ? 8.422 -7.238 -20.047 1 96.44 85 PRO B O 1
ATOM 2657 N N . PHE B 1 86 ? 6.168 -7.547 -19.906 1 97.81 86 PHE B N 1
ATOM 2658 C CA . PHE B 1 86 ? 6.031 -6.648 -18.766 1 97.81 86 PHE B CA 1
ATOM 2659 C C . PHE B 1 86 ? 5.695 -7.426 -17.5 1 97.81 86 PHE B C 1
ATOM 2661 O O . PHE B 1 86 ? 4.645 -8.062 -17.422 1 97.81 86 PHE B O 1
ATOM 2668 N N . SER B 1 87 ? 6.566 -7.398 -16.531 1 98.44 87 SER B N 1
ATOM 2669 C CA . SER B 1 87 ? 6.352 -8.039 -15.242 1 98.44 87 SER B CA 1
ATOM 2670 C C . SER B 1 87 ? 5.703 -7.086 -14.25 1 98.44 87 SER B C 1
ATOM 2672 O O . SER B 1 87 ? 6.18 -5.965 -14.055 1 98.44 87 SER B O 1
ATOM 2674 N N . VAL B 1 88 ? 4.66 -7.539 -13.641 1 98.81 88 VAL B N 1
ATOM 2675 C CA . VAL B 1 88 ? 3.971 -6.738 -12.633 1 98.81 88 VAL B CA 1
ATOM 2676 C C . VAL B 1 88 ? 4.133 -7.383 -11.258 1 98.81 88 VAL B C 1
ATOM 2678 O O . VAL B 1 88 ? 3.648 -8.492 -11.031 1 98.81 88 VAL B O 1
ATOM 2681 N N . ILE B 1 89 ? 4.809 -6.625 -10.391 1 98.38 89 ILE B N 1
ATOM 2682 C CA . ILE B 1 89 ? 4.996 -7.094 -9.023 1 98.38 89 ILE B CA 1
ATOM 2683 C C . ILE B 1 89 ? 4.059 -6.332 -8.086 1 98.38 89 ILE B C 1
ATOM 2685 O O . ILE B 1 89 ? 3.352 -5.418 -8.516 1 98.38 89 ILE B O 1
ATOM 2689 N N . GLU B 1 90 ? 4.07 -6.781 -6.824 1 98.69 90 GLU B N 1
ATOM 2690 C CA . GLU B 1 90 ? 3.139 -6.254 -5.828 1 98.69 90 GLU B CA 1
ATOM 2691 C C . GLU B 1 90 ? 1.692 -6.551 -6.215 1 98.69 90 GLU B C 1
ATOM 2693 O O . GLU B 1 90 ? 1.213 -6.09 -7.25 1 98.69 90 GLU B O 1
ATOM 2698 N N . THR B 1 91 ? 0.978 -7.184 -5.379 1 98.88 91 THR B N 1
ATOM 2699 C CA . THR B 1 91 ? -0.368 -7.684 -5.633 1 98.88 91 THR B CA 1
ATOM 2700 C C . THR B 1 91 ? -1.295 -6.551 -6.062 1 98.88 91 THR B C 1
ATOM 2702 O O . THR B 1 91 ? -2.006 -6.672 -7.062 1 98.88 91 THR B O 1
ATOM 2705 N N . SER B 1 92 ? -1.238 -5.453 -5.359 1 98.94 92 SER B N 1
ATOM 2706 C CA . SER B 1 92 ? -2.152 -4.355 -5.648 1 98.94 92 SER B CA 1
ATOM 2707 C C . SER B 1 92 ? -1.853 -3.729 -7.008 1 98.94 92 SER B C 1
ATOM 2709 O O . SER B 1 92 ? -2.768 -3.314 -7.719 1 98.94 92 SER B O 1
ATOM 2711 N N . ALA B 1 93 ? -0.582 -3.631 -7.375 1 98.94 93 ALA B N 1
ATOM 2712 C CA . ALA B 1 93 ? -0.233 -3.148 -8.703 1 98.94 93 ALA B CA 1
ATOM 2713 C C . ALA B 1 93 ? -0.722 -4.113 -9.781 1 98.94 93 ALA B C 1
ATOM 2715 O O . ALA B 1 93 ? -1.104 -3.689 -10.875 1 98.94 93 ALA B O 1
ATOM 2716 N N . GLN B 1 94 ? -0.704 -5.422 -9.5 1 98.94 94 GLN B N 1
ATOM 2717 C CA . GLN B 1 94 ? -1.242 -6.414 -10.43 1 98.94 94 GLN B CA 1
ATOM 2718 C C . GLN B 1 94 ? -2.738 -6.203 -10.648 1 98.94 94 GLN B C 1
ATOM 2720 O O . GLN B 1 94 ? -3.213 -6.238 -11.781 1 98.94 94 GLN B O 1
ATOM 2725 N N . LEU B 1 95 ? -3.438 -5.961 -9.555 1 99 95 LEU B N 1
ATOM 2726 C CA . LEU B 1 95 ? -4.871 -5.719 -9.664 1 99 95 LEU B CA 1
ATOM 2727 C C . LEU B 1 95 ? -5.156 -4.484 -10.516 1 99 95 LEU B C 1
ATOM 2729 O O . LEU B 1 95 ? -6.023 -4.516 -11.391 1 99 95 LEU B O 1
ATOM 2733 N N . LEU B 1 96 ? -4.398 -3.443 -10.297 1 98.94 96 LEU B N 1
ATOM 2734 C CA . LEU B 1 96 ? -4.625 -2.203 -11.031 1 98.94 96 LEU B CA 1
ATOM 2735 C C . LEU B 1 96 ? -4.207 -2.352 -12.484 1 98.94 96 LEU B C 1
ATOM 2737 O O . LEU B 1 96 ? -4.812 -1.749 -13.375 1 98.94 96 LEU B O 1
ATOM 2741 N N . TYR B 1 97 ? -3.184 -3.158 -12.75 1 98.94 97 TYR B N 1
ATOM 2742 C CA . TYR B 1 97 ? -2.799 -3.465 -14.125 1 98.94 97 TYR B CA 1
ATOM 2743 C C . TYR B 1 97 ? -3.926 -4.176 -14.859 1 98.94 97 TYR B C 1
ATOM 2745 O O . TYR B 1 97 ? -4.273 -3.807 -15.984 1 98.94 97 TYR B O 1
ATOM 2753 N N . LEU B 1 98 ? -4.477 -5.156 -14.203 1 98.94 98 LEU B N 1
ATOM 2754 C CA . LEU B 1 98 ? -5.562 -5.93 -14.797 1 98.94 98 LEU B CA 1
ATOM 2755 C C . LEU B 1 98 ? -6.793 -5.059 -15.016 1 98.94 98 LEU B C 1
ATOM 2757 O O . LEU B 1 98 ? -7.484 -5.195 -16.031 1 98.94 98 LEU B O 1
ATOM 2761 N N . LEU B 1 99 ? -7.09 -4.164 -14.07 1 98.81 99 LEU B N 1
ATOM 2762 C CA . LEU B 1 99 ? -8.188 -3.223 -14.258 1 98.81 99 LEU B CA 1
ATOM 2763 C C . LEU B 1 99 ? -7.973 -2.385 -15.516 1 98.81 99 LEU B C 1
ATOM 2765 O O . LEU B 1 99 ? -8.891 -2.227 -16.328 1 98.81 99 LEU B O 1
ATOM 2769 N N . LYS B 1 100 ? -6.766 -1.89 -15.664 1 98.44 100 LYS B N 1
ATOM 2770 C CA . LYS B 1 100 ? -6.461 -0.955 -16.75 1 98.44 100 LYS B CA 1
ATOM 2771 C C . LYS B 1 100 ? -6.543 -1.64 -18.109 1 98.44 100 LYS B C 1
ATOM 2773 O O . LYS B 1 100 ? -7.109 -1.087 -19.047 1 98.44 100 LYS B O 1
ATOM 2778 N N . PHE B 1 101 ? -6.105 -2.848 -18.234 1 98.5 101 PHE B N 1
ATOM 2779 C CA . PHE B 1 101 ? -5.871 -3.406 -19.562 1 98.5 101 PHE B CA 1
ATOM 2780 C C . PHE B 1 101 ? -6.895 -4.488 -19.875 1 98.5 101 PHE B C 1
ATOM 2782 O O . PHE B 1 101 ? -7.082 -4.852 -21.047 1 98.5 101 PHE B O 1
ATOM 2789 N N . PHE B 1 102 ? -7.648 -4.941 -18.828 1 98.62 102 PHE B N 1
ATOM 2790 C CA . PHE B 1 102 ? -8.461 -6.117 -19.094 1 98.62 102 PHE B CA 1
ATOM 2791 C C . PHE B 1 102 ? -9.883 -5.93 -18.578 1 98.62 102 PHE B C 1
ATOM 2793 O O . PHE B 1 102 ? -10.758 -6.75 -18.859 1 98.62 102 PHE B O 1
ATOM 2800 N N . ASP B 1 103 ? -10.148 -4.922 -17.781 1 98.69 103 ASP B N 1
ATOM 2801 C CA . ASP B 1 103 ? -11.484 -4.633 -17.25 1 98.69 103 ASP B CA 1
ATOM 2802 C C . ASP B 1 103 ? -12.133 -3.486 -18.031 1 98.69 103 ASP B C 1
ATOM 2804 O O . ASP B 1 103 ? -12.445 -2.443 -17.453 1 98.69 103 ASP B O 1
ATOM 2808 N N . LYS B 1 104 ? -12.484 -3.672 -19.219 1 97 104 LYS B N 1
ATOM 2809 C CA . LYS B 1 104 ? -12.828 -2.664 -20.219 1 97 104 LYS B CA 1
ATOM 2810 C C . LYS B 1 104 ? -14.039 -1.848 -19.766 1 97 104 LYS B C 1
ATOM 2812 O O . LYS B 1 104 ? -14.172 -0.676 -20.125 1 97 104 LYS B O 1
ATOM 2817 N N . GLU B 1 105 ? -14.883 -2.387 -18.984 1 97.94 105 GLU B N 1
ATOM 2818 C CA . GLU B 1 105 ? -16.109 -1.704 -18.609 1 97.94 105 GLU B CA 1
ATOM 2819 C C . GLU B 1 105 ? -16.078 -1.265 -17.141 1 97.94 105 GLU B C 1
ATOM 2821 O O . GLU B 1 105 ? -17.109 -0.897 -16.578 1 97.94 105 GLU B O 1
ATOM 2826 N N . ASP B 1 106 ? -14.914 -1.396 -16.516 1 98.06 106 ASP B N 1
ATOM 2827 C CA . ASP B 1 106 ? -14.75 -1.036 -15.102 1 98.06 106 ASP B CA 1
ATOM 2828 C C . ASP B 1 106 ? -15.734 -1.802 -14.219 1 98.06 106 ASP B C 1
ATOM 2830 O O . ASP B 1 106 ? -16.328 -1.229 -13.305 1 98.06 106 ASP B O 1
ATOM 2834 N N . LYS B 1 107 ? -15.938 -3.061 -14.586 1 98.75 107 LYS B N 1
ATOM 2835 C CA . LYS B 1 107 ? -16.797 -3.898 -13.766 1 98.75 107 LYS B CA 1
ATOM 2836 C C . LYS B 1 107 ? -16.266 -4.023 -12.344 1 98.75 107 LYS B C 1
ATOM 2838 O O . LYS B 1 107 ? -17.031 -4.121 -11.383 1 98.75 107 LYS B O 1
ATOM 2843 N N . PHE B 1 108 ? -14.977 -3.982 -12.195 1 98.94 108 PHE B N 1
ATOM 2844 C CA . PHE B 1 108 ? -14.336 -4.188 -10.898 1 98.94 108 PHE B CA 1
ATOM 2845 C C . PHE B 1 108 ? -13.586 -2.934 -10.461 1 98.94 108 PHE B C 1
ATOM 2847 O O . PHE B 1 108 ? -12.797 -2.975 -9.516 1 98.94 108 PHE B O 1
ATOM 2854 N N . GLY B 1 109 ? -13.664 -1.875 -11.203 1 98.62 109 GLY B N 1
ATOM 2855 C CA . GLY B 1 109 ? -13.156 -0.548 -10.891 1 98.62 109 GLY B CA 1
ATOM 2856 C C . GLY B 1 109 ? -14.234 0.521 -10.898 1 98.62 109 GLY B C 1
ATOM 2857 O O . GLY B 1 109 ? -15.383 0.25 -10.555 1 98.62 109 GLY B O 1
ATOM 2858 N N . PHE B 1 110 ? -13.844 1.755 -11.117 1 98.69 110 PHE B N 1
ATOM 2859 C CA . PHE B 1 110 ? -14.773 2.883 -11.125 1 98.69 110 PHE B CA 1
ATOM 2860 C C . PHE B 1 110 ? -14.445 3.84 -12.266 1 98.69 110 PHE B C 1
ATOM 2862 O O . PHE B 1 110 ? -13.281 4.074 -12.57 1 98.69 110 PHE B O 1
ATOM 2869 N N . LYS B 1 111 ? -15.438 4.359 -12.859 1 97.62 111 LYS B N 1
ATOM 2870 C CA . LYS B 1 111 ? -15.266 5.391 -13.883 1 97.62 111 LYS B CA 1
ATOM 2871 C C . LYS B 1 111 ? -15.094 6.77 -13.25 1 97.62 111 LYS B C 1
ATOM 2873 O O . LYS B 1 111 ? -14.32 7.594 -13.742 1 97.62 111 LYS B O 1
ATOM 2878 N N . ASP B 1 112 ? -15.867 6.977 -12.172 1 98.12 112 ASP B N 1
ATOM 2879 C CA . ASP B 1 112 ? -15.773 8.234 -11.438 1 98.12 112 ASP B CA 1
ATOM 2880 C C . ASP B 1 112 ? -14.422 8.359 -10.734 1 98.12 112 ASP B C 1
ATOM 2882 O O . ASP B 1 112 ? -14.016 7.453 -10 1 98.12 112 ASP B O 1
ATOM 2886 N N . GLU B 1 113 ? -13.727 9.477 -10.938 1 97.94 113 GLU B N 1
ATOM 2887 C CA . GLU B 1 113 ? -12.367 9.625 -10.438 1 97.94 113 GLU B CA 1
ATOM 2888 C C . GLU B 1 113 ? -12.328 9.664 -8.914 1 97.94 113 GLU B C 1
ATOM 2890 O O . GLU B 1 113 ? -11.367 9.211 -8.297 1 97.94 113 GLU B O 1
ATOM 2895 N N . LEU B 1 114 ? -13.344 10.219 -8.289 1 98.5 114 LEU B N 1
ATOM 2896 C CA . LEU B 1 114 ? -13.375 10.242 -6.832 1 98.5 114 LEU B CA 1
ATOM 2897 C C . LEU B 1 114 ? -13.609 8.844 -6.273 1 98.5 114 LEU B C 1
ATOM 2899 O O . LEU B 1 114 ? -12.977 8.445 -5.293 1 98.5 114 LEU B O 1
ATOM 2903 N N . GLU B 1 115 ? -14.492 8.062 -6.875 1 98.62 115 GLU B N 1
ATOM 2904 C CA . GLU B 1 115 ? -14.719 6.68 -6.469 1 98.62 115 GLU B CA 1
ATOM 2905 C C . GLU B 1 115 ? -13.477 5.828 -6.715 1 98.62 115 GLU B C 1
ATOM 2907 O O . GLU B 1 115 ? -13.172 4.922 -5.934 1 98.62 115 GLU B O 1
ATOM 2912 N N . ARG B 1 116 ? -12.789 6.125 -7.832 1 98.69 116 ARG B N 1
ATOM 2913 C CA . ARG B 1 116 ? -11.531 5.438 -8.109 1 98.69 116 ARG B CA 1
ATOM 2914 C C . ARG B 1 116 ? -10.516 5.668 -6.996 1 98.69 116 ARG B C 1
ATOM 2916 O O . ARG B 1 116 ? -9.859 4.73 -6.543 1 98.69 116 ARG B O 1
ATOM 2923 N N . ASN B 1 117 ? -10.453 6.895 -6.57 1 98.88 117 ASN B N 1
ATOM 2924 C CA . ASN B 1 117 ? -9.516 7.18 -5.488 1 98.88 117 ASN B CA 1
ATOM 2925 C C . ASN B 1 117 ? -9.953 6.531 -4.18 1 98.88 117 ASN B C 1
ATOM 2927 O O . ASN B 1 117 ? -9.125 6.055 -3.406 1 98.88 117 ASN B O 1
ATOM 2931 N N . GLU B 1 118 ? -11.25 6.547 -3.9 1 98.69 118 GLU B N 1
ATOM 2932 C CA . GLU B 1 118 ? -11.734 5.863 -2.703 1 98.69 118 GLU B CA 1
ATOM 2933 C C . GLU B 1 118 ? -11.328 4.395 -2.701 1 98.69 118 GLU B C 1
ATOM 2935 O O . GLU B 1 118 ? -10.906 3.865 -1.672 1 98.69 118 GLU B O 1
ATOM 2940 N N . ALA B 1 119 ? -11.438 3.768 -3.85 1 98.94 119 ALA B N 1
ATOM 2941 C CA . ALA B 1 119 ? -10.984 2.385 -3.963 1 98.94 119 ALA B CA 1
ATOM 2942 C C . ALA B 1 119 ? -9.492 2.273 -3.674 1 98.94 119 ALA B C 1
ATOM 2944 O O . ALA B 1 119 ? -9.055 1.354 -2.979 1 98.94 119 ALA B O 1
ATOM 2945 N N . LEU B 1 120 ? -8.719 3.23 -4.195 1 98.94 120 LEU B N 1
ATOM 2946 C CA . LEU B 1 120 ? -7.281 3.25 -3.945 1 98.94 120 LEU B CA 1
ATOM 2947 C C . LEU B 1 120 ? -6.992 3.389 -2.455 1 98.94 120 LEU B C 1
ATOM 2949 O O . LEU B 1 120 ? -6.098 2.727 -1.927 1 98.94 120 LEU B O 1
ATOM 2953 N N . GLN B 1 121 ? -7.766 4.207 -1.769 1 98.94 121 GLN B N 1
ATOM 2954 C CA . GLN B 1 121 ? -7.574 4.391 -0.333 1 98.94 121 GLN B CA 1
ATOM 2955 C C . GLN B 1 121 ? -7.707 3.064 0.411 1 98.94 121 GLN B C 1
ATOM 2957 O O . GLN B 1 121 ? -6.848 2.715 1.223 1 98.94 121 GLN B O 1
ATOM 2962 N N . TRP B 1 122 ? -8.672 2.328 0.075 1 98.94 122 TRP B N 1
ATOM 2963 C CA . TRP B 1 122 ? -8.938 1.095 0.807 1 98.94 122 TRP B CA 1
ATOM 2964 C C . TRP B 1 122 ? -7.973 -0.007 0.39 1 98.94 122 TRP B C 1
ATOM 2966 O O . TRP B 1 122 ? -7.598 -0.853 1.205 1 98.94 122 TRP B O 1
ATOM 2976 N N . ILE B 1 123 ? -7.523 0.023 -0.906 1 98.94 123 ILE B N 1
ATOM 2977 C CA . ILE B 1 123 ? -6.473 -0.886 -1.344 1 98.94 123 ILE B CA 1
ATOM 2978 C C . ILE B 1 123 ? -5.195 -0.615 -0.554 1 98.94 123 ILE B C 1
ATOM 2980 O O . ILE B 1 123 ? -4.59 -1.537 -0.003 1 98.94 123 ILE B O 1
ATOM 2984 N N . PHE B 1 124 ? -4.828 0.641 -0.449 1 98.94 124 PHE B N 1
ATOM 2985 C CA . PHE B 1 124 ? -3.6 1.011 0.243 1 98.94 124 PHE B CA 1
ATOM 2986 C C . PHE B 1 124 ? -3.719 0.739 1.738 1 98.94 124 PHE B C 1
ATOM 2988 O O . PHE B 1 124 ? -2.748 0.328 2.379 1 98.94 124 PHE B O 1
ATOM 2995 N N . PHE B 1 125 ? -4.98 0.94 2.326 1 98.94 125 PHE B N 1
ATOM 2996 C CA . PHE B 1 125 ? -5.211 0.668 3.74 1 98.94 125 PHE B CA 1
ATOM 2997 C C . PHE B 1 125 ? -4.895 -0.786 4.07 1 98.94 125 PHE B C 1
ATOM 2999 O O . PHE B 1 125 ? -4.133 -1.067 4.996 1 98.94 125 PHE B O 1
ATOM 3006 N N . TRP B 1 126 ? -5.398 -1.616 3.242 1 98.94 126 TRP B N 1
ATOM 3007 C CA . TRP B 1 126 ? -5.152 -3.023 3.543 1 98.94 126 TRP B CA 1
ATOM 3008 C C . TRP B 1 126 ? -3.715 -3.406 3.207 1 98.94 126 TRP B C 1
ATOM 3010 O O . TRP B 1 126 ? -3.053 -4.098 3.984 1 98.94 126 TRP B O 1
ATOM 3020 N N . HIS B 1 127 ? -3.193 -2.967 2.055 1 98.81 127 HIS B N 1
ATOM 3021 C CA . HIS B 1 127 ? -1.869 -3.312 1.551 1 98.81 127 HIS B CA 1
ATOM 3022 C C . HIS B 1 127 ? -0.78 -2.914 2.543 1 98.81 127 HIS B C 1
ATOM 3024 O O . HIS B 1 127 ? 0.192 -3.65 2.732 1 98.81 127 HIS B O 1
ATOM 3030 N N . GLY B 1 128 ? -0.968 -1.778 3.176 1 98.44 128 GLY B N 1
ATOM 3031 C CA . GLY B 1 128 ? 0.08 -1.234 4.023 1 98.44 128 GLY B CA 1
ATOM 3032 C C . GLY B 1 128 ? -0.217 -1.378 5.504 1 98.44 128 GLY B C 1
ATOM 3033 O O . GLY B 1 128 ? 0.673 -1.209 6.34 1 98.44 128 GLY B O 1
ATOM 3034 N N . GLY B 1 129 ? -1.436 -1.689 5.895 1 97.56 129 GLY B N 1
ATOM 3035 C CA . GLY B 1 129 ? -1.876 -1.815 7.273 1 97.56 129 GLY B CA 1
ATOM 3036 C C . GLY B 1 129 ? -2.324 -3.221 7.629 1 97.56 129 GLY B C 1
ATOM 3037 O O . GLY B 1 129 ? -1.554 -3.998 8.195 1 97.56 129 GLY B O 1
ATOM 3038 N N . GLY B 1 130 ? -3.354 -3.656 7.012 1 98.38 130 GLY B N 1
ATOM 3039 C CA . GLY B 1 130 ? -3.98 -4.922 7.359 1 98.38 130 GLY B CA 1
ATOM 3040 C C . GLY B 1 130 ? -3.088 -6.121 7.102 1 98.38 130 GLY B C 1
ATOM 3041 O O . GLY B 1 130 ? -2.789 -6.887 8.016 1 98.38 130 GLY B O 1
ATOM 3042 N N . ALA B 1 131 ? -2.58 -6.23 5.883 1 98.5 131 ALA B N 1
ATOM 3043 C CA . ALA B 1 131 ? -1.827 -7.41 5.465 1 98.5 131 ALA B CA 1
ATOM 3044 C C . ALA B 1 131 ? -0.545 -7.559 6.281 1 98.5 131 ALA B C 1
ATOM 3046 O O . ALA B 1 131 ? -0.272 -8.633 6.828 1 98.5 131 ALA B O 1
ATOM 3047 N N . PRO B 1 132 ? 0.263 -6.492 6.504 1 98.31 132 PRO B N 1
ATOM 3048 C CA . PRO B 1 132 ? 1.482 -6.637 7.301 1 98.31 132 PRO B CA 1
ATOM 3049 C C . PRO B 1 132 ? 1.198 -7.043 8.742 1 98.31 132 PRO B C 1
ATOM 3051 O O . PRO B 1 132 ? 1.889 -7.902 9.297 1 98.31 132 PRO B O 1
ATOM 3054 N N . TYR B 1 133 ? 0.147 -6.473 9.383 1 98.5 133 TYR B N 1
ATOM 3055 C CA . TYR B 1 133 ? -0.143 -6.793 10.773 1 98.5 133 TYR B CA 1
ATOM 3056 C C . TYR B 1 133 ? -0.613 -8.234 10.914 1 98.5 133 TYR B C 1
ATOM 3058 O O . TYR B 1 133 ? -0.132 -8.977 11.781 1 98.5 133 TYR B O 1
ATOM 3066 N N . GLN B 1 134 ? -1.522 -8.609 10.055 1 98.56 134 GLN B N 1
ATOM 3067 C CA . GLN B 1 134 ? -2.018 -9.984 10.133 1 98.56 134 GLN B CA 1
ATOM 3068 C C . GLN B 1 134 ? -0.919 -10.984 9.781 1 98.56 134 GLN B C 1
ATOM 3070 O O . GLN B 1 134 ? -0.864 -12.078 10.344 1 98.56 134 GLN B O 1
ATOM 3075 N N . GLY B 1 135 ? -0.056 -10.602 8.797 1 98.06 135 GLY B N 1
ATOM 3076 C CA . GLY B 1 135 ? 1.104 -11.43 8.492 1 98.06 135 GLY B CA 1
ATOM 3077 C C . GLY B 1 135 ? 2.023 -11.617 9.68 1 98.06 135 GLY B C 1
ATOM 3078 O O . GLY B 1 135 ? 2.561 -12.711 9.883 1 98.06 135 GLY B O 1
ATOM 3079 N N . GLN B 1 136 ? 2.211 -10.602 10.484 1 98.25 136 GLN B N 1
ATOM 3080 C CA . GLN B 1 136 ? 3.078 -10.695 11.656 1 98.25 136 GLN B CA 1
ATOM 3081 C C . GLN B 1 136 ? 2.428 -11.516 12.766 1 98.25 136 GLN B C 1
ATOM 3083 O O . GLN B 1 136 ? 3.117 -12.203 13.523 1 98.25 136 GLN B O 1
ATOM 3088 N N . VAL B 1 137 ? 1.061 -11.484 12.859 1 98.25 137 VAL B N 1
ATOM 3089 C CA . VAL B 1 137 ? 0.393 -12.414 13.766 1 98.25 137 VAL B CA 1
ATOM 3090 C C . VAL B 1 137 ? 0.803 -13.844 13.422 1 98.25 137 VAL B C 1
ATOM 3092 O O . VAL B 1 137 ? 1.216 -14.609 14.305 1 98.25 137 VAL B O 1
ATOM 3095 N N . ASN B 1 138 ? 0.72 -14.156 12.148 1 97.19 138 ASN B N 1
ATOM 3096 C CA . ASN B 1 138 ? 1.067 -15.5 11.695 1 97.19 138 ASN B CA 1
ATOM 3097 C C . ASN B 1 138 ? 2.527 -15.828 11.992 1 97.19 138 ASN B C 1
ATOM 3099 O O . ASN B 1 138 ? 2.84 -16.938 12.438 1 97.19 138 ASN B O 1
ATOM 3103 N N . HIS B 1 139 ? 3.428 -14.883 11.805 1 97.38 139 HIS B N 1
ATOM 3104 C CA . HIS B 1 139 ? 4.852 -15.109 12.031 1 97.38 139 HIS B CA 1
ATOM 3105 C C . HIS B 1 139 ? 5.129 -15.398 13.508 1 97.38 139 HIS B C 1
ATOM 3107 O O . HIS B 1 139 ? 5.754 -16.406 13.836 1 97.38 139 HIS B O 1
ATOM 3113 N N . PHE B 1 140 ? 4.605 -14.586 14.375 1 97.81 140 PHE B N 1
ATOM 3114 C CA . PHE B 1 140 ? 4.992 -14.672 15.781 1 97.81 140 PHE B CA 1
ATOM 3115 C C . PHE B 1 140 ? 4.211 -15.773 16.484 1 97.81 140 PHE B C 1
ATOM 3117 O O . PHE B 1 140 ? 4.645 -16.281 17.531 1 97.81 140 PHE B O 1
ATOM 3124 N N . THR B 1 141 ? 3.07 -16.172 15.883 1 96.25 141 THR B N 1
ATOM 3125 C CA . THR B 1 141 ? 2.305 -17.234 16.516 1 96.25 141 THR B CA 1
ATOM 3126 C C . THR B 1 141 ? 2.756 -18.594 15.992 1 96.25 141 THR B C 1
ATOM 3128 O O . THR B 1 141 ? 2.686 -19.594 16.703 1 96.25 141 THR B O 1
ATOM 3131 N N . ARG B 1 142 ? 3.275 -18.672 14.758 1 93.5 142 ARG B N 1
ATOM 3132 C CA . ARG B 1 142 ? 3.459 -19.984 14.148 1 93.5 142 ARG B CA 1
ATOM 3133 C C . ARG B 1 142 ? 4.902 -20.188 13.703 1 93.5 142 ARG B C 1
ATOM 3135 O O . ARG B 1 142 ? 5.453 -21.266 13.836 1 93.5 142 ARG B O 1
ATOM 3142 N N . ALA B 1 143 ? 5.52 -19.156 13.203 1 91.94 143 ALA B N 1
ATOM 3143 C CA . ALA B 1 143 ? 6.785 -19.328 12.5 1 91.94 143 ALA B CA 1
ATOM 3144 C C . ALA B 1 143 ? 7.969 -19.031 13.414 1 91.94 143 ALA B C 1
ATOM 3146 O O . ALA B 1 143 ? 9.039 -19.625 13.273 1 91.94 143 ALA B O 1
ATOM 3147 N N . ALA B 1 144 ? 7.758 -18.062 14.367 1 94.25 144 ALA B N 1
ATOM 3148 C CA . ALA B 1 144 ? 8.859 -17.672 15.25 1 94.25 144 ALA B CA 1
ATOM 3149 C C . ALA B 1 144 ? 9.336 -18.859 16.078 1 94.25 144 ALA B C 1
ATOM 3151 O O . ALA B 1 144 ? 8.523 -19.672 16.547 1 94.25 144 ALA B O 1
ATOM 3152 N N . PRO B 1 145 ? 10.656 -18.938 16.266 1 95.12 145 PRO B N 1
ATOM 3153 C CA . PRO B 1 145 ? 11.195 -20.062 17.016 1 95.12 145 PRO B CA 1
ATOM 3154 C C . PRO B 1 145 ? 10.82 -20.031 18.5 1 95.12 145 PRO B C 1
ATOM 3156 O O . PRO B 1 145 ? 10.922 -21.047 19.188 1 95.12 145 PRO B O 1
ATOM 3159 N N . GLU B 1 146 ? 10.516 -18.891 19.016 1 94.25 146 GLU B N 1
ATOM 3160 C CA . GLU B 1 146 ? 10.078 -18.734 20.406 1 94.25 146 GLU B CA 1
ATOM 3161 C C . GLU B 1 146 ? 8.805 -17.891 20.484 1 94.25 146 GLU B C 1
ATOM 3163 O O . GLU B 1 146 ? 8.547 -17.062 19.625 1 94.25 146 GLU B O 1
ATOM 3168 N N . LYS B 1 147 ? 8.055 -18.281 21.594 1 96.06 147 LYS B N 1
ATOM 3169 C CA . LYS B 1 147 ? 6.875 -17.469 21.844 1 96.06 147 LYS B CA 1
ATOM 3170 C C . LYS B 1 147 ? 7.242 -16.172 22.547 1 96.06 147 LYS B C 1
ATOM 3172 O O . LYS B 1 147 ? 7.938 -16.188 23.578 1 96.06 147 LYS B O 1
ATOM 3177 N N . ILE B 1 148 ? 6.859 -15.062 21.938 1 97.12 148 ILE B N 1
ATOM 3178 C CA . ILE B 1 148 ? 7.133 -13.727 22.469 1 97.12 148 ILE B CA 1
ATOM 3179 C C . ILE B 1 148 ? 5.812 -13.008 22.75 1 97.12 148 ILE B C 1
ATOM 3181 O O . ILE B 1 148 ? 5.234 -12.391 21.859 1 97.12 148 ILE B O 1
ATOM 3185 N N . PRO B 1 149 ? 5.34 -13.078 23.969 1 96.88 149 PRO B N 1
ATOM 3186 C CA . PRO B 1 149 ? 3.994 -12.602 24.297 1 96.88 149 PRO B CA 1
ATOM 3187 C C . PRO B 1 149 ? 3.754 -11.156 23.844 1 96.88 149 PRO B C 1
ATOM 3189 O O . PRO B 1 149 ? 2.701 -10.852 23.281 1 96.88 149 PRO B O 1
ATOM 3192 N N . TYR B 1 150 ? 4.68 -10.273 24.031 1 97.62 150 TYR B N 1
ATOM 3193 C CA . TYR B 1 150 ? 4.492 -8.875 23.672 1 97.62 150 TYR B CA 1
ATOM 3194 C C . TYR B 1 150 ? 4.25 -8.734 22.172 1 97.62 150 TYR B C 1
ATOM 3196 O O . TYR B 1 150 ? 3.346 -8.016 21.734 1 97.62 150 TYR B O 1
ATOM 3204 N N . ALA B 1 151 ? 5.047 -9.438 21.391 1 97.94 151 ALA B N 1
ATOM 3205 C CA . ALA B 1 151 ? 4.91 -9.359 19.938 1 97.94 151 ALA B CA 1
ATOM 3206 C C . ALA B 1 151 ? 3.584 -9.953 19.469 1 97.94 151 ALA B C 1
ATOM 3208 O O . ALA B 1 151 ? 2.885 -9.352 18.641 1 97.94 151 ALA B O 1
ATOM 3209 N N . ILE B 1 152 ? 3.258 -11.117 20 1 97.81 152 ILE B N 1
ATOM 3210 C CA . ILE B 1 152 ? 2.006 -11.773 19.641 1 97.81 152 ILE B CA 1
ATOM 3211 C C . ILE B 1 152 ? 0.831 -10.852 19.953 1 97.81 152 ILE B C 1
ATOM 3213 O O . ILE B 1 152 ? -0.021 -10.602 19.094 1 97.81 152 ILE B O 1
ATOM 3217 N N . ASN B 1 153 ? 0.826 -10.281 21.156 1 97.81 153 ASN B N 1
ATOM 3218 C CA . ASN B 1 153 ? -0.276 -9.414 21.562 1 97.81 153 ASN B CA 1
ATOM 3219 C C . ASN B 1 153 ? -0.313 -8.125 20.75 1 97.81 153 ASN B C 1
ATOM 3221 O O . ASN B 1 153 ? -1.39 -7.641 20.406 1 97.81 153 ASN B O 1
ATOM 3225 N N . ARG B 1 154 ? 0.805 -7.547 20.469 1 97.88 154 ARG B N 1
ATOM 3226 C CA . ARG B 1 154 ? 0.868 -6.328 19.672 1 97.88 154 ARG B CA 1
ATOM 3227 C C . ARG B 1 154 ? 0.194 -6.523 18.312 1 97.88 154 ARG B C 1
ATOM 3229 O O . ARG B 1 154 ? -0.681 -5.742 17.922 1 97.88 154 ARG B O 1
ATOM 3236 N N . TYR B 1 155 ? 0.549 -7.586 17.672 1 98.44 155 TYR B N 1
ATOM 3237 C CA . TYR B 1 155 ? 0.08 -7.734 16.297 1 98.44 155 TYR B CA 1
ATOM 3238 C C . TYR B 1 155 ? -1.36 -8.234 16.266 1 98.44 155 TYR B C 1
ATOM 3240 O O . TYR B 1 155 ? -2.127 -7.879 15.359 1 98.44 155 TYR B O 1
ATOM 3248 N N . LYS B 1 156 ? -1.745 -9.016 17.203 1 98.38 156 LYS B N 1
ATOM 3249 C CA . LYS B 1 156 ? -3.158 -9.367 17.312 1 98.38 156 LYS B CA 1
ATOM 3250 C C . LYS B 1 156 ? -4.016 -8.125 17.547 1 98.38 156 LYS B C 1
ATOM 3252 O O . LYS B 1 156 ? -5.039 -7.941 16.891 1 98.38 156 LYS B O 1
ATOM 3257 N N . ASN B 1 157 ? -3.541 -7.297 18.484 1 98.44 157 ASN B N 1
ATOM 3258 C CA . ASN B 1 157 ? -4.285 -6.078 18.781 1 98.44 157 ASN B CA 1
ATOM 3259 C C . ASN B 1 157 ? -4.332 -5.141 17.578 1 98.44 157 ASN B C 1
ATOM 3261 O O . ASN B 1 157 ? -5.367 -4.543 17.281 1 98.44 157 ASN B O 1
ATOM 3265 N N . GLU B 1 158 ? -3.225 -5.035 16.906 1 98.38 158 GLU B N 1
ATOM 3266 C CA . GLU B 1 158 ? -3.209 -4.184 15.719 1 98.38 158 GLU B CA 1
ATOM 3267 C C . GLU B 1 158 ? -4.125 -4.738 14.633 1 98.38 158 GLU B C 1
ATOM 3269 O O . GLU B 1 158 ? -4.785 -3.977 13.922 1 98.38 158 GLU B O 1
ATOM 3274 N N . THR B 1 159 ? -4.141 -6.035 14.461 1 98.81 159 THR B N 1
ATOM 3275 C CA . THR B 1 159 ? -5.016 -6.637 13.461 1 98.81 159 THR B CA 1
ATOM 3276 C C . THR B 1 159 ? -6.484 -6.402 13.812 1 98.81 159 THR B C 1
ATOM 3278 O O . THR B 1 159 ? -7.281 -6.031 12.953 1 98.81 159 THR B O 1
ATOM 3281 N N . LEU B 1 160 ? -6.809 -6.547 15.07 1 98.81 160 LEU B N 1
ATOM 3282 C CA . LEU B 1 160 ? -8.172 -6.273 15.508 1 98.81 160 LEU B CA 1
ATOM 3283 C C . LEU B 1 160 ? -8.523 -4.805 15.297 1 98.81 160 LEU B C 1
ATOM 3285 O O . LEU B 1 160 ? -9.656 -4.484 14.914 1 98.81 160 LEU B O 1
ATOM 3289 N N . ARG B 1 161 ? -7.578 -3.939 15.516 1 98.5 161 ARG B N 1
ATOM 3290 C CA . ARG B 1 161 ? -7.801 -2.521 15.25 1 98.5 161 ARG B CA 1
ATOM 3291 C C . ARG B 1 161 ? -8.102 -2.279 13.781 1 98.5 161 ARG B C 1
ATOM 3293 O O . ARG B 1 161 ? -9.023 -1.527 13.445 1 98.5 161 ARG B O 1
ATOM 3300 N N . VAL B 1 162 ? -7.379 -2.916 12.898 1 98.69 162 VAL B N 1
ATOM 3301 C CA . VAL B 1 162 ? -7.57 -2.768 11.461 1 98.69 162 VAL B CA 1
ATOM 3302 C C . VAL B 1 162 ? -8.93 -3.342 11.055 1 98.69 162 VAL B C 1
ATOM 3304 O O . VAL B 1 162 ? -9.617 -2.773 10.211 1 98.69 162 VAL B O 1
ATOM 3307 N N . TYR B 1 163 ? -9.305 -4.492 11.648 1 98.94 163 TYR B N 1
ATOM 3308 C CA . TYR B 1 163 ? -10.656 -5.008 11.445 1 98.94 163 TYR B CA 1
ATOM 3309 C C . TYR B 1 163 ? -11.695 -3.996 11.898 1 98.94 163 TYR B C 1
ATOM 3311 O O . TYR B 1 163 ? -12.742 -3.842 11.266 1 98.94 163 TYR B O 1
ATOM 3319 N N . GLY B 1 164 ? -11.406 -3.301 12.945 1 98.88 164 GLY B N 1
ATOM 3320 C CA . GLY B 1 164 ? -12.281 -2.242 13.43 1 98.88 164 GLY B CA 1
ATOM 3321 C C . GLY B 1 164 ? -12.453 -1.111 12.43 1 98.88 164 GLY B C 1
ATOM 3322 O O . GLY B 1 164 ? -13.547 -0.565 12.289 1 98.88 164 GLY B O 1
ATOM 3323 N N . VAL B 1 165 ? -11.422 -0.766 11.766 1 98.88 165 VAL B N 1
ATOM 3324 C CA . VAL B 1 165 ? -11.492 0.274 10.742 1 98.88 165 VAL B CA 1
ATOM 3325 C C . VAL B 1 165 ? -12.398 -0.177 9.609 1 98.88 165 VAL B C 1
ATOM 3327 O O . VAL B 1 165 ? -13.234 0.596 9.125 1 98.88 165 VAL B O 1
ATOM 3330 N N . LEU B 1 166 ? -12.227 -1.437 9.156 1 98.94 166 LEU B N 1
ATOM 3331 C CA . LEU B 1 166 ? -13.117 -1.982 8.141 1 98.94 166 LEU B CA 1
ATOM 3332 C C . LEU B 1 166 ? -14.562 -1.985 8.633 1 98.94 166 LEU B C 1
ATOM 3334 O O . LEU B 1 166 ? -15.484 -1.692 7.863 1 98.94 166 LEU B O 1
ATOM 3338 N N . GLU B 1 167 ? -14.742 -2.318 9.883 1 98.94 167 GLU B N 1
ATOM 3339 C CA . GLU B 1 167 ? -16.078 -2.322 10.477 1 98.94 167 GLU B CA 1
ATOM 3340 C C . GLU B 1 167 ? -16.688 -0.925 10.453 1 98.94 167 GLU B C 1
ATOM 3342 O O . GLU B 1 167 ? -17.875 -0.764 10.125 1 98.94 167 GLU B O 1
ATOM 3347 N N . ILE B 1 168 ? -15.93 0.073 10.82 1 98.56 168 ILE B N 1
ATOM 3348 C CA . ILE B 1 168 ? -16.406 1.453 10.766 1 98.56 168 ILE B CA 1
ATOM 3349 C C . ILE B 1 168 ? -16.844 1.79 9.344 1 98.56 168 ILE B C 1
ATOM 3351 O O . ILE B 1 168 ? -17.922 2.34 9.141 1 98.56 168 ILE B O 1
ATOM 3355 N N . ARG B 1 169 ? -16.047 1.412 8.367 1 98.38 169 ARG B N 1
ATOM 3356 C CA . ARG B 1 169 ? -16.344 1.684 6.965 1 98.38 169 ARG B CA 1
ATOM 3357 C C . ARG B 1 169 ? -17.609 0.975 6.527 1 98.38 169 ARG B C 1
ATOM 3359 O O . ARG B 1 169 ? -18.5 1.59 5.926 1 98.38 169 ARG B O 1
ATOM 3366 N N . LEU B 1 170 ? -17.734 -0.278 6.863 1 98.88 170 LEU B N 1
ATOM 3367 C CA . LEU B 1 170 ? -18.828 -1.109 6.371 1 98.88 170 LEU B CA 1
ATOM 3368 C C . LEU B 1 170 ? -20.109 -0.817 7.133 1 98.88 170 LEU B C 1
ATOM 3370 O O . LEU B 1 170 ? -21.203 -0.906 6.57 1 98.88 170 LEU B O 1
ATOM 3374 N N . SER B 1 171 ? -20.016 -0.462 8.422 1 98.38 171 SER B N 1
ATOM 3375 C CA . SER B 1 171 ? -21.203 -0.127 9.211 1 98.38 171 SER B CA 1
ATOM 3376 C C . SER B 1 171 ? -21.781 1.222 8.797 1 98.38 171 SER B C 1
ATOM 3378 O O . SER B 1 171 ? -22.969 1.477 8.984 1 98.38 171 SER B O 1
ATOM 3380 N N . GLY B 1 172 ? -20.906 2.068 8.344 1 96.75 172 GLY B N 1
ATOM 3381 C CA . GLY B 1 172 ? -21.328 3.412 7.98 1 96.75 172 GLY B CA 1
ATOM 3382 C C . GLY B 1 172 ? -21.688 4.266 9.188 1 96.75 172 GLY B C 1
ATOM 3383 O O . GLY B 1 172 ? -22.547 5.141 9.102 1 96.75 172 GLY B O 1
ATOM 3384 N N . ILE B 1 173 ? -21.047 4.027 10.234 1 95.5 173 ILE B N 1
ATOM 3385 C CA . ILE B 1 173 ? -21.391 4.711 11.477 1 95.5 173 ILE B CA 1
ATOM 3386 C C . ILE B 1 173 ? -21.109 6.203 11.336 1 95.5 173 ILE B C 1
ATOM 3388 O O . ILE B 1 173 ? -21.766 7.027 11.969 1 95.5 173 ILE B O 1
ATOM 3392 N N . TYR B 1 174 ? -20.172 6.57 10.5 1 93.5 174 TYR B N 1
ATOM 3393 C CA . TYR B 1 174 ? -19.875 7.98 10.258 1 93.5 174 TYR B CA 1
ATOM 3394 C C . TYR B 1 174 ? -20.391 8.422 8.891 1 93.5 174 TYR B C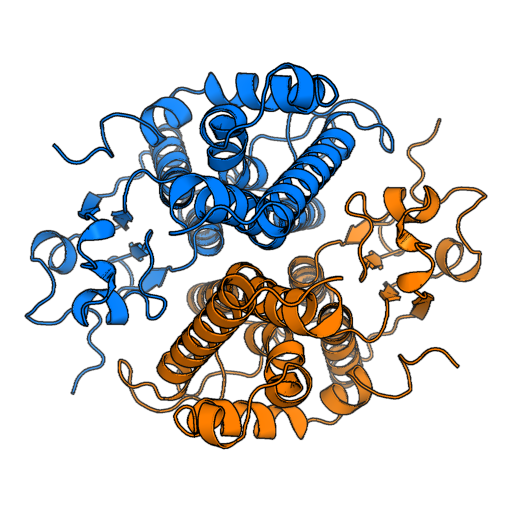 1
ATOM 3396 O O . TYR B 1 174 ? -19.938 9.43 8.352 1 93.5 174 TYR B O 1
ATOM 3404 N N . ALA B 1 175 ? -21.25 7.555 8.258 1 90.94 175 ALA B N 1
ATOM 3405 C CA . ALA B 1 175 ? -21.781 7.832 6.926 1 90.94 175 ALA B CA 1
ATOM 3406 C C . ALA B 1 175 ? -23.297 7.625 6.883 1 90.94 175 ALA B C 1
ATOM 3408 O O . ALA B 1 175 ? -23.984 7.875 7.867 1 90.94 175 ALA B O 1
ATOM 3409 N N . ASP B 1 176 ? -23.828 7.312 5.617 1 88.44 176 ASP B N 1
ATOM 3410 C CA . ASP B 1 176 ? -25.266 7.344 5.414 1 88.44 176 ASP B CA 1
ATOM 3411 C C . ASP B 1 176 ? -25.906 5.996 5.766 1 88.44 176 ASP B C 1
ATOM 3413 O O . ASP B 1 176 ? -27.125 5.828 5.66 1 88.44 176 ASP B O 1
ATOM 3417 N N . GLY B 1 177 ? -25.078 5.039 6.215 1 94.62 177 GLY B N 1
ATOM 3418 C CA . GLY B 1 177 ? -25.594 3.723 6.562 1 94.62 177 GLY B CA 1
ATOM 3419 C C . GLY B 1 177 ? -24.656 2.594 6.156 1 94.62 177 GLY B C 1
ATOM 3420 O O . GLY B 1 177 ? -23.594 2.834 5.602 1 94.62 177 GLY B O 1
ATOM 3421 N N . PRO B 1 178 ? -25.125 1.378 6.367 1 97.94 178 PRO B N 1
ATOM 3422 C CA . PRO B 1 178 ? -24.266 0.222 6.102 1 97.94 178 PRO B CA 1
ATOM 3423 C C . PRO B 1 178 ? -23.969 0.044 4.617 1 97.94 178 PRO B C 1
ATOM 3425 O O . PRO B 1 178 ? -24.797 0.363 3.768 1 97.94 178 PRO B O 1
ATOM 3428 N N . ARG B 1 179 ? -22.812 -0.397 4.406 1 98.44 179 ARG B N 1
ATOM 3429 C CA . ARG B 1 179 ? -22.312 -0.669 3.059 1 98.44 179 ARG B CA 1
ATOM 3430 C C . ARG B 1 179 ? -22.188 -2.17 2.814 1 98.44 179 ARG B C 1
ATOM 3432 O O . ARG B 1 179 ? -22 -2.941 3.758 1 98.44 179 ARG B O 1
ATOM 3439 N N . ASP B 1 180 ? -22.25 -2.535 1.517 1 98.88 180 ASP B N 1
ATOM 3440 C CA . ASP B 1 180 ? -21.984 -3.918 1.125 1 98.88 180 ASP B CA 1
ATOM 3441 C C . ASP B 1 180 ? -20.516 -4.125 0.758 1 98.88 180 ASP B C 1
ATOM 3443 O O . ASP B 1 180 ? -20 -5.23 0.887 1 98.88 180 ASP B O 1
ATOM 3447 N N . TYR B 1 181 ? -19.906 -3.025 0.307 1 98.94 181 TYR B N 1
ATOM 3448 C CA . TYR B 1 181 ? -18.531 -3.127 -0.184 1 98.94 181 TYR B CA 1
ATOM 3449 C C . TYR B 1 181 ? -17.703 -1.91 0.229 1 98.94 181 TYR B C 1
ATOM 3451 O O . TYR B 1 181 ? -18.25 -0.949 0.781 1 98.94 181 TYR B O 1
ATOM 3459 N N . LEU B 1 182 ? -16.5 -1.885 0.014 1 98.88 182 LEU B N 1
ATOM 3460 C CA . LEU B 1 182 ? -15.555 -0.967 0.653 1 98.88 182 LEU B CA 1
ATOM 3461 C C . LEU B 1 182 ? -15.531 0.373 -0.074 1 98.88 182 LEU B C 1
ATOM 3463 O O . LEU B 1 182 ? -15.234 1.407 0.532 1 98.88 182 LEU B O 1
ATOM 3467 N N . ALA B 1 183 ? -15.828 0.372 -1.327 1 98.81 183 ALA B N 1
ATOM 3468 C CA . ALA B 1 183 ? -15.703 1.609 -2.092 1 98.81 183 ALA B CA 1
ATOM 3469 C C . ALA B 1 183 ? -16.922 1.827 -2.992 1 98.81 183 ALA B C 1
ATOM 3471 O O . ALA B 1 183 ? -17.609 0.874 -3.344 1 98.81 183 ALA B O 1
ATOM 3472 N N . GLY B 1 184 ? -17.125 3.049 -3.371 1 97.88 184 GLY B N 1
ATOM 3473 C CA . GLY B 1 184 ? -18.234 3.41 -4.23 1 97.88 184 GLY B CA 1
ATOM 3474 C C . GLY B 1 184 ? -19.391 4.051 -3.48 1 97.88 184 GLY B C 1
ATOM 3475 O O . GLY B 1 184 ? -19.531 3.861 -2.271 1 97.88 184 GLY B O 1
ATOM 3476 N N . LYS B 1 185 ? -20.266 4.734 -4.133 1 95.31 185 LYS B N 1
ATOM 3477 C CA . LYS B 1 185 ? -21.406 5.445 -3.547 1 95.31 185 LYS B CA 1
ATOM 3478 C C . LYS B 1 185 ? -22.438 4.469 -3.008 1 95.31 185 LYS B C 1
ATOM 3480 O O . LYS B 1 185 ? -22.484 3.307 -3.414 1 95.31 185 LYS B O 1
ATOM 3485 N N . GLY B 1 186 ? -23.219 4.934 -2.096 1 94.56 186 GLY B N 1
ATOM 3486 C CA . GLY B 1 186 ? -24.281 4.117 -1.54 1 94.56 186 GLY B CA 1
ATOM 3487 C C . GLY B 1 186 ? -23.781 2.889 -0.805 1 94.56 186 GLY B C 1
ATOM 3488 O O . GLY B 1 186 ? -22.922 2.998 0.081 1 94.56 186 GLY B O 1
ATOM 3489 N N . LYS B 1 187 ? -24.234 1.733 -1.205 1 97.69 187 LYS B N 1
ATOM 3490 C CA . LYS B 1 187 ? -23.844 0.495 -0.543 1 97.69 187 LYS B CA 1
ATOM 3491 C C . LYS B 1 187 ? -22.484 0.005 -1.064 1 97.69 187 LYS B C 1
ATOM 3493 O O . LYS B 1 187 ? -21.984 -1.037 -0.632 1 97.69 187 LYS B O 1
ATOM 3498 N N . GLY B 1 188 ? -21.906 0.746 -1.97 1 98.12 188 GLY B N 1
ATOM 3499 C CA . GLY B 1 188 ? -20.641 0.365 -2.58 1 98.12 188 GLY B CA 1
ATOM 3500 C C . GLY B 1 188 ? -20.812 -0.596 -3.742 1 98.12 188 GLY B C 1
ATOM 3501 O O . GLY B 1 188 ? -21.938 -0.961 -4.098 1 98.12 188 GLY B O 1
ATOM 3502 N N . LYS B 1 189 ? -19.703 -0.825 -4.359 1 98.69 189 LYS B N 1
ATOM 3503 C CA . LYS B 1 189 ? -19.594 -1.78 -5.457 1 98.69 189 LYS B CA 1
ATOM 3504 C C . LYS B 1 189 ? -18.438 -2.744 -5.238 1 98.69 189 LYS B C 1
ATOM 3506 O O . LYS B 1 189 ? -17.344 -2.33 -4.84 1 98.69 189 LYS B O 1
ATOM 3511 N N . TYR B 1 190 ? -18.75 -4.059 -5.508 1 98.94 190 TYR B N 1
ATOM 3512 C CA . TYR B 1 190 ? -17.672 -5.035 -5.461 1 98.94 190 TYR B CA 1
ATOM 3513 C C . TYR B 1 190 ? -16.547 -4.648 -6.414 1 98.94 190 TYR B C 1
ATOM 3515 O O . TYR B 1 190 ? -16.781 -4.414 -7.602 1 98.94 190 TYR B O 1
ATOM 3523 N N . SER B 1 191 ? -15.359 -4.492 -5.898 1 98.94 191 SER B N 1
ATOM 3524 C CA . SER B 1 191 ? -14.242 -3.98 -6.688 1 98.94 191 SER B CA 1
ATOM 3525 C C . SER B 1 191 ? -12.914 -4.535 -6.191 1 98.94 191 SER B C 1
ATOM 3527 O O . SER B 1 191 ? -12.883 -5.375 -5.289 1 98.94 191 SER B O 1
ATOM 3529 N N . VAL B 1 192 ? -11.836 -4.062 -6.758 1 98.94 192 VAL B N 1
ATOM 3530 C CA . VAL B 1 192 ? -10.484 -4.484 -6.402 1 98.94 192 VAL B CA 1
ATOM 3531 C C . VAL B 1 192 ? -10.188 -4.098 -4.953 1 98.94 192 VAL B C 1
ATOM 3533 O O . VAL B 1 192 ? -9.312 -4.68 -4.316 1 98.94 192 VAL B O 1
ATOM 3536 N N . ALA B 1 193 ? -10.922 -3.092 -4.391 1 98.94 193 ALA B N 1
ATOM 3537 C CA . ALA B 1 193 ? -10.758 -2.793 -2.971 1 98.94 193 ALA B CA 1
ATOM 3538 C C . ALA B 1 193 ? -11.133 -3.994 -2.109 1 98.94 193 ALA B C 1
ATOM 3540 O O . ALA B 1 193 ? -10.445 -4.312 -1.137 1 98.94 193 ALA B O 1
ATOM 3541 N N . ASP B 1 194 ? -12.188 -4.68 -2.467 1 99 194 ASP B N 1
ATOM 3542 C CA . ASP B 1 194 ? -12.648 -5.867 -1.753 1 99 194 ASP B CA 1
ATOM 3543 C C . ASP B 1 194 ? -11.766 -7.074 -2.062 1 99 194 ASP B C 1
ATOM 3545 O O . ASP B 1 194 ? -11.383 -7.816 -1.158 1 99 194 ASP B O 1
ATOM 3549 N N . ILE B 1 195 ? -11.406 -7.18 -3.322 1 99 195 ILE B N 1
ATOM 3550 C CA . ILE B 1 195 ? -10.656 -8.328 -3.812 1 99 195 ILE B CA 1
ATOM 3551 C C . ILE B 1 195 ? -9.273 -8.359 -3.162 1 99 195 ILE B C 1
ATOM 3553 O O . ILE B 1 195 ? -8.758 -9.43 -2.838 1 99 195 ILE B O 1
ATOM 3557 N N . LYS B 1 196 ? -8.664 -7.215 -2.975 1 98.94 196 LYS B N 1
ATOM 3558 C CA . LYS B 1 196 ? -7.359 -7.117 -2.334 1 98.94 196 LYS B CA 1
ATOM 3559 C C . LYS B 1 196 ? -7.434 -7.531 -0.866 1 98.94 196 LYS B C 1
ATOM 3561 O O . LYS B 1 196 ? -6.504 -8.148 -0.342 1 98.94 196 LYS B O 1
ATOM 3566 N N . THR B 1 197 ? -8.5 -7.25 -0.2 1 98.94 197 THR B N 1
ATOM 3567 C CA . THR B 1 197 ? -8.617 -7.285 1.253 1 98.94 197 THR B CA 1
ATOM 3568 C C . THR B 1 197 ? -9.164 -8.633 1.72 1 98.94 197 THR B C 1
ATOM 3570 O O . THR B 1 197 ? -8.672 -9.203 2.695 1 98.94 197 THR B O 1
ATOM 3573 N N . TRP B 1 198 ? -10.016 -9.227 1.001 1 99 198 TRP B N 1
ATOM 3574 C CA . TRP B 1 198 ? -10.875 -10.32 1.436 1 99 198 TRP B CA 1
ATOM 3575 C C . TRP B 1 198 ? -10.062 -11.578 1.695 1 99 198 TRP B C 1
ATOM 3577 O O . TRP B 1 198 ? -10.281 -12.273 2.693 1 99 198 TRP B O 1
ATOM 3587 N N . PRO B 1 199 ? -9.055 -11.891 0.827 1 98.94 199 PRO B N 1
ATOM 3588 C CA . PRO B 1 199 ? -8.344 -13.156 1.029 1 98.94 199 PRO B CA 1
ATOM 3589 C C . PRO B 1 199 ? -7.633 -13.227 2.377 1 98.94 199 PRO B C 1
ATOM 3591 O O . PRO B 1 199 ? -7.434 -14.312 2.918 1 98.94 199 PRO B O 1
ATOM 3594 N N . TRP B 1 200 ? -7.297 -12.078 2.861 1 98.88 200 TRP B N 1
ATOM 3595 C CA . TRP B 1 200 ? -6.652 -12.031 4.168 1 98.88 200 TRP B CA 1
ATOM 3596 C C . TRP B 1 200 ? -7.68 -12.133 5.289 1 98.88 200 TRP B C 1
ATOM 3598 O O . TRP B 1 200 ? -7.531 -12.938 6.207 1 98.88 200 TRP B O 1
ATOM 3608 N N . VAL B 1 201 ? -8.711 -11.312 5.219 1 98.94 201 VAL B N 1
ATOM 3609 C CA . VAL B 1 201 ? -9.672 -11.18 6.305 1 98.94 201 VAL B CA 1
ATOM 3610 C C . VAL B 1 201 ? -10.43 -12.5 6.484 1 98.94 201 VAL B C 1
ATOM 3612 O O . VAL B 1 201 ? -10.742 -12.891 7.609 1 98.94 201 VAL B O 1
ATOM 3615 N N . LYS B 1 202 ? -10.672 -13.172 5.406 1 98.75 202 LYS B N 1
ATOM 3616 C CA . LYS B 1 202 ? -11.375 -14.445 5.5 1 98.75 202 LYS B CA 1
ATOM 3617 C C . LYS B 1 202 ? -10.602 -15.438 6.363 1 98.75 202 LYS B C 1
ATOM 3619 O O . LYS B 1 202 ? -11.172 -16.391 6.887 1 98.75 202 LYS B O 1
ATOM 3624 N N . GLY B 1 203 ? -9.336 -15.273 6.449 1 97.81 203 GLY B N 1
ATOM 3625 C CA . GLY B 1 203 ? -8.469 -16.188 7.176 1 97.81 203 GLY B CA 1
ATOM 3626 C C . GLY B 1 203 ? -8.328 -15.836 8.648 1 97.81 203 GLY B C 1
ATOM 3627 O O . GLY B 1 203 ? -7.363 -16.234 9.297 1 97.81 203 GLY B O 1
ATOM 3628 N N . TRP B 1 204 ? -9.273 -15.047 9.242 1 98.25 204 TRP B N 1
ATOM 3629 C CA . TRP B 1 204 ? -9.164 -14.578 10.617 1 98.25 204 TRP B CA 1
ATOM 3630 C C . TRP B 1 204 ? -9.031 -15.75 11.586 1 98.25 204 TRP B C 1
ATOM 3632 O O . TRP B 1 204 ? -8.234 -15.703 12.523 1 98.25 204 TRP B O 1
ATOM 3642 N N . GLU B 1 205 ? -9.734 -16.859 11.32 1 97.69 205 GLU B N 1
ATOM 3643 C CA . GLU B 1 205 ? -9.672 -18.016 12.219 1 97.69 205 GLU B CA 1
ATOM 3644 C C . GLU B 1 205 ? -8.32 -18.719 12.133 1 97.69 205 GLU B C 1
ATOM 3646 O O . GLU B 1 205 ? -7.734 -19.062 13.156 1 97.69 205 GLU B O 1
ATOM 3651 N N . ARG B 1 206 ? -7.891 -18.922 10.945 1 95.81 206 ARG B N 1
ATOM 3652 C CA . ARG B 1 206 ? -6.594 -19.562 10.727 1 95.81 206 ARG B CA 1
ATOM 3653 C C . ARG B 1 206 ? -5.473 -18.75 11.359 1 95.81 206 ARG B C 1
ATOM 3655 O O . ARG B 1 206 ? -4.492 -19.312 11.852 1 95.81 206 ARG B O 1
ATOM 3662 N N . SER B 1 207 ? -5.652 -17.422 11.453 1 96.44 207 SER B N 1
ATOM 3663 C CA . SER B 1 207 ? -4.648 -16.531 12.031 1 96.44 207 SER B CA 1
ATOM 3664 C C . SER B 1 207 ? -4.711 -16.562 13.555 1 96.44 207 SER B C 1
ATOM 3666 O O . SER B 1 207 ? -3.895 -15.922 14.227 1 96.44 207 SER B O 1
ATOM 3668 N N . GLY B 1 208 ? -5.727 -17.219 14.094 1 95.56 208 GLY B N 1
ATOM 3669 C CA . GLY B 1 208 ? -5.734 -17.438 15.531 1 95.56 208 GLY B CA 1
ATOM 3670 C C . GLY B 1 208 ? -6.777 -16.609 16.25 1 95.56 208 GLY B C 1
ATOM 3671 O O . GLY B 1 208 ? -6.812 -16.578 17.484 1 95.56 208 GLY B O 1
ATOM 3672 N N . PHE B 1 209 ? -7.617 -15.938 15.547 1 98.12 209 PHE B N 1
ATOM 3673 C CA . PHE B 1 209 ? -8.672 -15.156 16.188 1 98.12 209 PHE B CA 1
ATOM 3674 C C . PHE B 1 209 ? -9.883 -16.031 16.484 1 98.12 209 PHE B C 1
ATOM 3676 O O . PHE B 1 209 ? -10.211 -16.938 15.719 1 98.12 209 PHE B O 1
ATOM 3683 N N . THR B 1 210 ? -10.547 -15.727 17.594 1 98.19 210 THR B N 1
ATOM 3684 C CA . THR B 1 210 ? -11.711 -16.5 18.016 1 98.19 210 THR B CA 1
ATOM 3685 C C . THR B 1 210 ? -13 -15.82 17.578 1 98.19 210 THR B C 1
ATOM 3687 O O . THR B 1 210 ? -13.008 -14.633 17.25 1 98.19 210 THR B O 1
ATOM 3690 N N . ALA B 1 211 ? -14.055 -16.594 17.594 1 98.12 211 ALA B N 1
ATOM 3691 C CA . ALA B 1 211 ? -15.367 -16.047 17.281 1 98.12 211 ALA B CA 1
ATOM 3692 C C . ALA B 1 211 ? -15.727 -14.914 18.25 1 98.12 211 ALA B C 1
ATOM 3694 O O . ALA B 1 211 ? -16.359 -13.93 17.844 1 98.12 211 ALA B O 1
ATOM 3695 N N . ASP B 1 212 ? -15.352 -15.031 19.438 1 98.5 212 ASP B N 1
ATOM 3696 C CA . ASP B 1 212 ? -15.625 -14 20.438 1 98.5 212 ASP B CA 1
ATOM 3697 C C . ASP B 1 212 ? -14.914 -12.695 20.078 1 98.5 212 ASP B C 1
ATOM 3699 O O . ASP B 1 212 ? -15.477 -11.609 20.234 1 98.5 212 ASP B O 1
ATOM 3703 N N . GLU B 1 213 ? -13.695 -12.781 19.609 1 98.44 213 GLU B N 1
ATOM 3704 C CA . GLU B 1 213 ? -12.906 -11.609 19.219 1 98.44 213 GLU B CA 1
ATOM 3705 C C . GLU B 1 213 ? -13.484 -10.938 17.984 1 98.44 213 GLU B C 1
ATOM 3707 O O . GLU B 1 213 ? -13.242 -9.758 17.734 1 98.44 213 GLU B O 1
ATOM 3712 N N . MET B 1 214 ? -14.289 -11.711 17.234 1 98.75 214 MET B N 1
ATOM 3713 C CA . MET B 1 214 ? -14.82 -11.188 15.969 1 98.75 214 MET B CA 1
ATOM 3714 C C . MET B 1 214 ? -16.234 -10.641 16.156 1 98.75 214 MET B C 1
ATOM 3716 O O . MET B 1 214 ? -16.766 -9.969 15.281 1 98.75 214 MET B O 1
ATOM 3720 N N . LYS B 1 215 ? -16.844 -10.797 17.281 1 98.69 215 LYS B N 1
ATOM 3721 C CA . LYS B 1 215 ? -18.219 -10.391 17.578 1 98.69 215 LYS B CA 1
ATOM 3722 C C . LYS B 1 215 ? -18.406 -8.891 17.359 1 98.69 215 LYS B C 1
ATOM 3724 O O . LYS B 1 215 ? -19.453 -8.453 16.875 1 98.69 215 LYS B O 1
ATOM 3729 N N . PRO B 1 216 ? -17.391 -8.078 17.656 1 98.75 216 PRO B N 1
ATOM 3730 C CA . PRO B 1 216 ? -17.578 -6.629 17.5 1 98.75 216 PRO B CA 1
ATOM 3731 C C . PRO B 1 216 ? -17.625 -6.199 16.031 1 98.75 216 PRO B C 1
ATOM 3733 O O . PRO B 1 216 ? -17.797 -5.016 15.742 1 98.75 216 PRO B O 1
ATOM 3736 N N . PHE B 1 217 ? -17.484 -7.148 15.117 1 98.88 217 PHE B N 1
ATOM 3737 C CA . PHE B 1 217 ? -17.344 -6.785 13.711 1 98.88 217 PHE B CA 1
ATOM 3738 C C . PHE B 1 217 ? -18.438 -7.445 12.867 1 98.88 217 PHE B C 1
ATOM 3740 O O . PHE B 1 217 ? -18.141 -8.125 11.891 1 98.88 217 PHE B O 1
ATOM 3747 N N . PRO B 1 218 ? -19.719 -7.195 13.141 1 98.88 218 PRO B N 1
ATOM 3748 C CA . PRO B 1 218 ? -20.781 -7.891 12.414 1 98.88 218 PRO B CA 1
ATOM 3749 C C . PRO B 1 218 ? -20.844 -7.504 10.938 1 98.88 218 PRO B C 1
ATOM 3751 O O . PRO B 1 218 ? -21.141 -8.344 10.086 1 98.88 218 PRO B O 1
ATOM 3754 N N . HIS B 1 219 ? -20.656 -6.227 10.594 1 98.94 219 HIS B N 1
ATOM 3755 C CA . HIS B 1 219 ? -20.688 -5.812 9.195 1 98.94 219 HIS B CA 1
ATOM 3756 C C . HIS B 1 219 ? -19.516 -6.402 8.414 1 98.94 219 HIS B C 1
ATOM 3758 O O . HIS B 1 219 ? -19.672 -6.789 7.254 1 98.94 219 HIS B O 1
ATOM 3764 N N . LEU B 1 220 ? -18.406 -6.5 9.078 1 98.94 220 LEU B N 1
ATOM 3765 C CA . LEU B 1 220 ? -17.25 -7.129 8.461 1 98.94 220 LEU B CA 1
ATOM 3766 C C . LEU B 1 220 ? -17.516 -8.602 8.164 1 98.94 220 LEU B C 1
ATOM 3768 O O . LEU B 1 220 ? -17.188 -9.094 7.086 1 98.94 220 LEU B O 1
ATOM 3772 N N . MET B 1 221 ? -18.062 -9.281 9.148 1 98.88 221 MET B N 1
ATOM 3773 C CA . MET B 1 221 ? -18.344 -10.703 8.961 1 98.88 221 MET B CA 1
ATOM 3774 C C . MET B 1 221 ? -19.359 -10.93 7.848 1 98.88 221 MET B C 1
ATOM 3776 O O . MET B 1 221 ? -19.234 -11.875 7.07 1 98.88 221 MET B O 1
ATOM 3780 N N . LYS B 1 222 ? -20.375 -10.039 7.73 1 98.88 222 LYS B N 1
ATOM 3781 C CA . LYS B 1 222 ? -21.312 -10.109 6.621 1 98.88 222 LYS B CA 1
ATOM 3782 C C . LYS B 1 222 ? -20.609 -9.891 5.285 1 98.88 222 LYS B C 1
ATOM 3784 O O . LYS B 1 222 ? -20.922 -10.555 4.297 1 98.88 222 LYS B O 1
ATOM 3789 N N . TRP B 1 223 ? -19.719 -8.938 5.27 1 98.94 223 TRP B N 1
ATOM 3790 C CA . TRP B 1 223 ? -18.906 -8.648 4.09 1 98.94 223 TRP B CA 1
ATOM 3791 C C . TRP B 1 223 ? -18.094 -9.867 3.68 1 98.94 223 TRP B C 1
ATOM 3793 O O . TRP B 1 223 ? -18.016 -10.211 2.498 1 98.94 223 TRP B O 1
ATOM 3803 N N . VAL B 1 224 ? -17.5 -10.602 4.656 1 98.94 224 VAL B N 1
ATOM 3804 C CA . VAL B 1 224 ? -16.719 -11.805 4.391 1 98.94 224 VAL B CA 1
ATOM 3805 C C . VAL B 1 224 ? -17.609 -12.867 3.748 1 98.94 224 VAL B C 1
ATOM 3807 O O . VAL B 1 224 ? -17.25 -13.445 2.723 1 98.94 224 VAL B O 1
ATOM 3810 N N . ASP B 1 225 ? -18.781 -13.055 4.328 1 98.88 225 ASP B N 1
ATOM 3811 C CA . ASP B 1 225 ? -19.688 -14.078 3.832 1 98.88 225 ASP B CA 1
ATOM 3812 C C . ASP B 1 225 ? -20.188 -13.734 2.43 1 98.88 225 ASP B C 1
ATOM 3814 O O . ASP B 1 225 ? -20.312 -14.617 1.573 1 98.88 225 ASP B O 1
ATOM 3818 N N . ARG B 1 226 ? -20.5 -12.484 2.201 1 98.94 226 ARG B N 1
ATOM 3819 C CA . ARG B 1 226 ? -21.016 -12.023 0.914 1 98.94 226 ARG B CA 1
ATOM 3820 C C . ARG B 1 226 ? -20.016 -12.305 -0.206 1 98.94 226 ARG B C 1
ATOM 3822 O O . ARG B 1 226 ? -20.391 -12.828 -1.258 1 98.94 226 ARG B O 1
ATOM 3829 N N . ILE B 1 227 ? -18.812 -12.039 0.021 1 98.94 227 ILE B N 1
ATOM 3830 C CA . ILE B 1 227 ? -17.797 -12.195 -1.009 1 98.94 227 ILE B CA 1
ATOM 3831 C C . ILE B 1 227 ? -17.438 -13.672 -1.177 1 98.94 227 ILE B C 1
ATOM 3833 O O . ILE B 1 227 ? -17.203 -14.133 -2.293 1 98.94 227 ILE B O 1
ATOM 3837 N N . ALA B 1 228 ? -17.484 -14.422 -0.081 1 98.88 228 ALA B N 1
ATOM 3838 C CA . ALA B 1 228 ? -17.188 -15.852 -0.119 1 98.88 228 ALA B CA 1
ATOM 3839 C C . ALA B 1 228 ? -18.156 -16.594 -1.032 1 98.88 228 ALA B C 1
ATOM 3841 O O . ALA B 1 228 ? -17.828 -17.656 -1.569 1 98.88 228 ALA B O 1
ATOM 3842 N N . ALA B 1 229 ? -19.312 -16.062 -1.215 1 98.81 229 ALA B N 1
ATOM 3843 C CA . ALA B 1 229 ? -20.375 -16.734 -1.946 1 98.81 229 ALA B CA 1
ATOM 3844 C C . ALA B 1 229 ? -20.172 -16.609 -3.453 1 98.81 229 ALA B C 1
ATOM 3846 O O . ALA B 1 229 ? -20.828 -17.297 -4.234 1 98.81 229 ALA B O 1
ATOM 3847 N N . ARG B 1 230 ? -19.312 -15.758 -3.939 1 98.81 230 ARG B N 1
ATOM 3848 C CA . ARG B 1 230 ? -19.078 -15.547 -5.363 1 98.81 230 ARG B CA 1
ATOM 3849 C C . ARG B 1 230 ? -18.312 -16.719 -5.973 1 98.81 230 ARG B C 1
ATOM 3851 O O . ARG B 1 230 ? -17.25 -17.094 -5.469 1 98.81 230 ARG B O 1
ATOM 3858 N N . GLU B 1 231 ? -18.688 -17.203 -7.078 1 98.75 231 GLU B N 1
ATOM 3859 C CA . GLU B 1 231 ? -18.094 -18.375 -7.707 1 98.75 231 GLU B CA 1
ATOM 3860 C C . GLU B 1 231 ? -16.656 -18.109 -8.125 1 98.75 231 GLU B C 1
ATOM 3862 O O . GLU B 1 231 ? -15.766 -18.922 -7.867 1 98.75 231 GLU B O 1
ATOM 3867 N N . PRO B 1 232 ? -16.359 -16.938 -8.734 1 98.88 232 PRO B N 1
ATOM 3868 C CA . PRO B 1 232 ? -14.969 -16.688 -9.102 1 98.88 232 PRO B CA 1
ATOM 3869 C C . PRO B 1 232 ? -14.047 -16.609 -7.887 1 98.88 232 PRO B C 1
ATOM 3871 O O . PRO B 1 232 ? -12.875 -16.984 -7.973 1 98.88 232 PRO B O 1
ATOM 3874 N N . VAL B 1 233 ? -14.609 -16.141 -6.75 1 98.94 233 VAL B N 1
ATOM 3875 C CA . VAL B 1 233 ? -13.836 -16.078 -5.516 1 98.94 233 VAL B CA 1
ATOM 3876 C C . VAL B 1 233 ? -13.516 -17.5 -5.035 1 98.94 233 VAL B C 1
ATOM 3878 O O . VAL B 1 233 ? -12.367 -17.797 -4.695 1 98.94 233 VAL B O 1
ATOM 3881 N N . GLN B 1 234 ? -14.461 -18.359 -5.109 1 98.88 234 GLN B N 1
ATOM 3882 C CA . GLN B 1 234 ? -14.242 -19.75 -4.723 1 98.88 234 GLN B CA 1
ATOM 3883 C C . 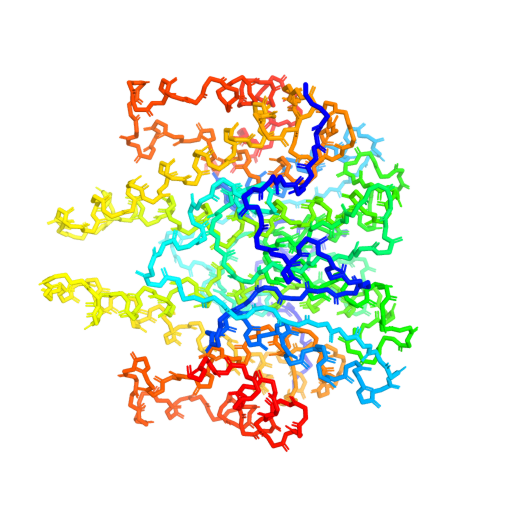GLN B 1 234 ? -13.203 -20.422 -5.621 1 98.88 234 GLN B C 1
ATOM 3885 O O . GLN B 1 234 ? -12.312 -21.109 -5.133 1 98.88 234 GLN B O 1
ATOM 3890 N N . ARG B 1 235 ? -13.242 -20.172 -6.895 1 98.81 235 ARG B N 1
ATOM 3891 C CA . ARG B 1 235 ? -12.266 -20.734 -7.816 1 98.81 235 ARG B CA 1
ATOM 3892 C C . ARG B 1 235 ? -10.875 -20.156 -7.555 1 98.81 235 ARG B C 1
ATOM 3894 O O . ARG B 1 235 ? -9.875 -20.875 -7.613 1 98.81 235 ARG B O 1
ATOM 3901 N N . GLY B 1 236 ? -10.875 -18.859 -7.223 1 98.88 236 GLY B N 1
ATOM 3902 C CA . GLY B 1 236 ? -9.617 -18.156 -7.051 1 98.88 236 GLY B CA 1
ATOM 3903 C C . GLY B 1 236 ? -8.828 -18.625 -5.84 1 98.88 236 GLY B C 1
ATOM 3904 O O . GLY B 1 236 ? -7.621 -18.391 -5.75 1 98.88 236 GLY B O 1
ATOM 3905 N N . ILE B 1 237 ? -9.516 -19.312 -4.918 1 98.75 237 ILE B N 1
ATOM 3906 C CA . ILE B 1 237 ? -8.82 -19.781 -3.723 1 98.75 237 ILE B CA 1
ATOM 3907 C C . ILE B 1 237 ? -8.812 -21.297 -3.695 1 98.75 237 ILE B C 1
ATOM 3909 O O . ILE B 1 237 ? -8.422 -21.906 -2.695 1 98.75 237 ILE B O 1
ATOM 3913 N N . GLY B 1 238 ? -9.203 -21.906 -4.781 1 98.06 238 GLY B N 1
ATOM 3914 C CA . GLY B 1 238 ? -9.508 -23.328 -4.773 1 98.06 238 GLY B CA 1
ATOM 3915 C C . GLY B 1 238 ? -8.375 -24.172 -5.312 1 98.06 238 GLY B C 1
ATOM 3916 O O . GLY B 1 238 ? -7.227 -23.734 -5.355 1 98.06 238 GLY B O 1
ATOM 3917 N N . ASP B 1 239 ? -8.695 -25.328 -5.734 1 96.94 239 ASP B N 1
ATOM 3918 C CA . ASP B 1 239 ? -7.773 -26.438 -6.039 1 96.94 239 ASP B CA 1
ATOM 3919 C C . ASP B 1 239 ? -6.914 -26.109 -7.254 1 96.94 239 ASP B C 1
ATOM 3921 O O . ASP B 1 239 ? -5.793 -26.609 -7.383 1 96.94 239 ASP B O 1
ATOM 3925 N N . LYS B 1 240 ? -7.488 -25.266 -8.055 1 96.44 240 LYS B N 1
ATOM 3926 C CA . LYS B 1 240 ? -6.766 -24.859 -9.25 1 96.44 240 LYS B CA 1
ATOM 3927 C C . LYS B 1 240 ? -5.391 -24.281 -8.898 1 96.44 240 LYS B C 1
ATOM 3929 O O . LYS B 1 240 ? -4.453 -24.375 -9.695 1 96.44 240 LYS B O 1
ATOM 3934 N N . TYR B 1 241 ? -5.227 -23.75 -7.672 1 98.31 241 TYR B N 1
ATOM 3935 C CA . TYR B 1 241 ? -4.012 -23.031 -7.305 1 98.31 241 TYR B CA 1
ATOM 3936 C C . TYR B 1 241 ? -3.258 -23.766 -6.199 1 98.31 241 TYR B C 1
ATOM 3938 O O . TYR B 1 241 ? -2.43 -23.156 -5.508 1 98.31 241 TYR B O 1
ATOM 3946 N N . VAL B 1 242 ? -3.592 -25 -5.98 1 95.56 242 VAL B N 1
ATOM 3947 C CA . VAL B 1 242 ? -2.896 -25.812 -4.996 1 95.56 242 VAL B CA 1
ATOM 3948 C C . VAL B 1 242 ? -1.98 -26.812 -5.703 1 95.56 242 VAL B C 1
ATOM 3950 O O . VAL B 1 242 ? -2.408 -27.516 -6.625 1 95.56 242 VAL B O 1
ATOM 3953 N N . GLN B 1 243 ? -0.683 -26.672 -5.305 1 89.31 243 GLN B N 1
ATOM 3954 C CA . GLN B 1 243 ? 0.264 -27.609 -5.895 1 89.31 243 GLN B CA 1
ATOM 3955 C C . GLN B 1 243 ? -0.151 -29.062 -5.621 1 89.31 243 GLN B C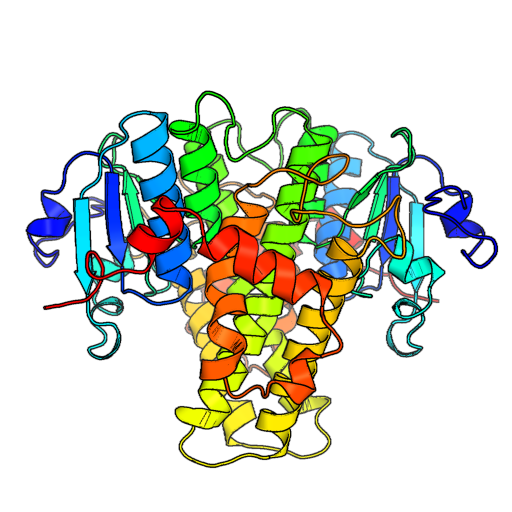 1
ATOM 3957 O O . GLN B 1 243 ? -0.555 -29.391 -4.504 1 89.31 243 GLN B O 1
ATOM 3962 N N . LYS B 1 244 ? -0.15 -29.891 -6.723 1 75.69 244 LYS B N 1
ATOM 3963 C CA . LYS B 1 244 ? -0.498 -31.312 -6.625 1 75.69 244 LYS B CA 1
ATOM 3964 C C . LYS B 1 244 ? 0.67 -32.125 -6.082 1 75.69 244 LYS B C 1
ATOM 3966 O O . LYS B 1 244 ? 1.833 -31.781 -6.301 1 75.69 244 LYS B O 1
#